Protein AF-0000000072065553 (afdb_homodimer)

pLDDT: mean 73.61, std 22.06, range [17.34, 97.06]

Sequence (772 aa):
MDNDKFLWESFGWPTDTLLPEQQLTKTKSLVSSKSKTNRSSGPYKLYFDNDNVLHLLFQSPEVSSRYWPLAWLSNCQAGRTEYNSSRVAVLNSSGYFSSSDDFKFSSVDVGVKCLRRLTLDPDGNLRLYSLEETNGRWVVSWQSSSNPCKVHGVCGPNSICSYDPSLGRRCTCIPGYKAKIPTDWSSGCEPDFDPNKDESEFSFTKVSHNEFYGYDSSYSINYTFERCKKLCFKMRSCKGFQYKFKGDADAGYFECFTKAFLYNGMLSPSFNGDMYLKLPKGTPFSGNILDKQRGLAVFKPGLAVEVPKDEKYKVGFTDFVHAIMSVMVFVAIAFSDHRVTDCLFPGHVKEMDQVMESFPLMVGIVCSGLFLLFPNTRYGVGCMATMDNDKFLWESFGWPTDTLLPEQQLTKTKSLVSSKSKTNRSSGPYKLYFDNDNVLHLLFQSPEVSSRYWPLAWLSNCQAGRTEYNSSRVAVLNSSGYFSSSDDFKFSSVDVGVKCLRRLTLDPDGNLRLYSLEETNGRWVVSWQSSSNPCKVHGVCGPNSICSYDPSLGRRCTCIPGYKAKIPTDWSSGCEPDFDPNKDESEFSFTKVSHNEFYGYDSSYSINYTFERCKKLCFKMRSCKGFQYKFKGDADAGYFECFTKAFLYNGMLSPSFNGDMYLKLPKGTPFSGNILDKQRGLAVFKPGLAVEVPKDEKYKVGFTDFVHAIMSVMVFVAIAFSDHRVTDCLFPGHVKEMDQVMESFPLMVGIVCSGLFLLFPNTRYGVGCMAT

InterPro domains:
  IPR000742 EGF-like domain [PS50026] (145-183)
  IPR000858 S-locus glycoprotein domain [PF00954] (98-180)
  IPR007770 Protein DMP [PF05078] (293-383)
  IPR036426 Bulb-type lectin domain superfamily [G3DSA:2.90.10.10] (14-141)

Secondary structure (DSSP, 8-state):
-------THHHHS-SSEE-TTPEE-TT-EEEEESSSS--SEEEEEEEE-TTS-EEEEEE-SS-EEEEES-TTS-TTTTT--S--TT--EEE-TTSEEEETTS-EEE-TTTT----EEEEE-TTS-EEEEEEETTTTEEEEEEE----GGGSTTTT-BTEEEEEETTTEEEEEEPTTEEESSTT-GGG-EEESS-TTS-GGGEEEEEEETEE--S-EEEEEES--HHHHHHHHHH-TT--EEEEEEES-TTT-EEEEEEES--B-EEE-TT--EEEEEEEETT----S-TTGGGGSS--------------------HHHHHHHHHHHHHHHHHHHHSHHHHHHHSTT--HHHHHHHHHHHHHHHHHHHHHHHHS---S--SSS---/-------THHHHS-SSEE-TTPEE-TT--EEEESSSS--SEEEEEEEE-TTS-EEEEEE-SS-EEEEES-TTS-TTTTT--S--TT--EEE-TTSEEEETTS-EEE-TTTT----EEEEE-TTS-EEEEEEETTTTEEEEEEE----GGGSTTTT-BTEEEEEETTTEEEEEEPTTEEESSTT-GGG-EEESS-TTS-GGGEEEEEEETEE--S-EEEEEES--HHHHHHHHHH-TT--EEEEEEES-TTT-EEEEEEES--B-EEE-TT--EEEEEEEETT----S-TTGGGGSS--------------------HHHHHHHHHHHHHHHHHHHHSHHHHHHHSTT--HHHHHHHHHHHHHHHHHHHHHHHHS---S--SS----

Radius of gyration: 30.35 Å; Cα contacts (8 Å, |Δi|>4): 1533; chains: 2; bounding box: 77×75×96 Å

Organism: Hevea brasiliensis (NCBI:txid3981)

Nearest PDB structures (foldseek):
  6kyw-assembly1_A  TM=4.239E-01  e=4.729E-15  Brassica rapa
  6kyw-assembly1_B  TM=4.232E-01  e=4.729E-15  Brassica rapa
  5gyy-assembly1_A  TM=4.092E-01  e=9.162E-14  Brassica rapa
  7qot-assembly2_B  TM=5.894E-01  e=2.503E-02  Homo sapiens
  6i58-assembly1_A-2  TM=5.833E-01  e=4.426E-02  Homo sapiens

Solvent-accessible surface area (backbone atoms only — not comparable to full-atom values): 41339 Å² total; per-residue (Å²): 135,86,82,80,69,85,75,60,60,57,69,76,52,36,46,29,49,47,41,54,72,38,71,43,30,62,89,38,46,33,35,8,23,55,35,96,84,41,79,49,81,29,48,28,35,38,36,43,44,76,51,19,34,71,31,34,36,37,47,51,98,77,37,46,24,51,48,33,63,55,69,85,42,25,51,60,70,66,57,34,37,51,62,28,55,77,24,41,31,36,33,39,64,41,36,43,35,45,33,48,16,62,46,66,50,63,29,75,61,50,70,49,87,48,58,54,38,36,31,37,39,55,75,61,44,44,33,31,33,34,44,37,79,90,78,69,42,77,39,70,36,39,64,57,87,65,64,64,48,63,33,60,38,63,28,6,41,40,15,29,21,42,73,35,96,89,55,34,62,43,67,42,53,37,86,61,34,35,63,67,39,87,90,38,45,63,66,9,30,38,71,72,59,71,86,82,55,59,72,86,48,44,39,72,44,80,39,73,32,36,44,60,70,62,36,59,71,42,29,40,70,66,47,51,71,67,54,44,52,49,52,37,68,70,35,82,62,39,44,27,33,37,45,28,66,44,72,50,95,87,71,42,42,30,35,32,33,30,20,54,51,50,39,21,22,22,68,30,88,78,49,66,40,34,23,29,36,56,37,56,67,81,56,74,69,71,81,56,68,73,66,72,59,75,77,60,86,58,53,64,66,72,71,80,62,70,61,75,66,73,69,64,82,62,75,41,73,57,50,48,46,48,50,47,38,50,48,45,45,47,48,24,51,43,39,43,32,60,66,48,35,45,68,76,39,73,83,68,58,77,72,53,51,58,52,29,60,42,29,32,56,46,45,45,51,49,42,52,49,43,37,68,72,50,53,71,72,65,71,58,78,59,78,43,55,126,135,85,82,80,71,85,76,63,61,58,70,79,52,36,47,31,47,46,43,55,72,41,71,43,31,62,90,40,46,33,34,8,25,54,36,96,84,40,77,49,83,28,47,27,33,39,36,44,45,76,51,20,33,69,32,33,35,37,48,52,99,76,34,46,25,51,46,34,63,55,67,86,44,25,52,57,68,67,56,34,38,51,63,27,55,77,24,40,30,36,32,39,62,42,36,42,35,44,33,47,17,62,48,66,52,62,31,75,60,49,69,49,85,48,58,56,36,36,32,38,39,56,76,63,43,43,32,31,32,33,44,38,78,89,77,70,42,76,39,74,37,37,63,58,87,65,63,62,50,63,34,59,37,62,29,7,40,39,15,29,23,41,74,37,96,90,53,33,59,40,69,42,52,37,87,60,35,34,62,66,39,88,90,38,47,62,65,9,30,37,71,72,58,72,86,80,55,60,70,85,48,44,39,73,44,80,39,74,34,36,43,61,70,61,36,59,71,41,35,36,66,68,46,51,71,68,54,44,52,49,52,37,66,70,35,82,64,41,43,28,34,36,46,29,67,44,74,50,95,87,72,44,42,30,35,32,33,28,20,54,53,50,38,19,20,22,68,29,87,79,49,65,40,34,24,29,37,57,36,53,68,81,57,74,68,72,81,57,69,73,65,71,58,76,76,58,84,55,52,62,64,74,70,80,59,73,61,76,66,74,68,67,82,62,75,40,75,59,52,48,47,48,49,47,39,52,48,44,45,47,45,24,51,44,40,44,32,60,65,48,34,45,68,74,39,73,83,70,59,78,70,55,52,59,52,28,62,44,29,31,57,48,45,46,49,49,44,53,49,42,37,66,72,52,51,70,72,64,74,56,73,63,77,37,61,129

Foldseek 3Di:
DPCPDCPVVCLQAPAFKHWAPRKAFQVHKYFAAQAPVGRPGAQWIWHQDPLLDTWIWGDDPVDIFTPPPHPVDDCLLNVFASPFNRFMWGAHQQAWIATRRGDIDGFQRGRDRFTWMFGQYNLRKTFIWTQDPVVRDTATRDIDPGPSLSGWLQQHWQWAWEADPQLGIDIGHHFQWAQPDQVGRSNPTDGPDDLPDDLVQKDKDKDPQWDQDDQFPDKDKQDDPVRLVVVQSVDSLWFWWKWAWDDDPVDIIIMITTHSIGIHTYRHPPGRIIIIGIGGPPRDDPPPPVPVPPPRPRPRPPPPRPPPPPPPPPCPPLNVVVVVLVVQLVVLVQQLPVVSCCVVDPPDDPVVNVCSVCRNVVSVVVSVVSCVVSPPPPPPSPVPDD/DPCPDCPVCCLQAPAFKHWAPRKAFQVHKYFAAQAPVGRPGAQWIWHQDPLLDTWIWGDDPVDIFTPPPHPVDDCLLVVFASPFNRFMWGAHQQAWIATRRGDIDGFQRGRDRFTWMFGQYNLRKTFIWTQDPVVRDTATRDIDPGPSLSGWLQQHWQWAWEADPQLGIDIDHHFQWADPDQVGRSNPTDGPDDLPDDLVQKDKDKDPQWDQDDQFPDKDKQDDPVRLVVVQSVDSLWFWWKWAWDDDPVDIIIMITTHSIGIHTYRHPPDRIIIIGIGGPPRDDPPPPVVVRPPRDRPRPPPPRPPPPPPPPPCPPLNVVVVVLVVQLVVLVLQLPVVSCCVVDPPDDPVVNVCSVCRNVVSVVVSVVVCVVSPPVPPPSPPPND

Structure (mmCIF, N/CA/C/O backbone):
data_AF-0000000072065553-model_v1
#
loop_
_entity.id
_entity.type
_entity.pdbx_description
1 polymer 'EGF-like domain-containing protein'
#
loop_
_atom_site.group_PDB
_atom_site.id
_atom_site.type_symbol
_atom_site.label_atom_id
_atom_site.label_alt_id
_atom_site.label_comp_id
_atom_site.label_asym_id
_atom_site.label_entity_id
_atom_site.label_seq_id
_atom_site.pdbx_PDB_ins_code
_atom_site.Cartn_x
_atom_site.Cartn_y
_atom_site.Cartn_z
_atom_site.occupancy
_atom_site.B_iso_or_equiv
_atom_site.auth_seq_id
_atom_site.auth_comp_id
_atom_site.auth_asym_id
_atom_site.auth_atom_id
_atom_site.pdbx_PDB_model_num
ATOM 1 N N . MET A 1 1 ? -21.375 -21.812 45 1 23.06 1 MET A N 1
ATOM 2 C CA . MET A 1 1 ? -20.219 -20.953 44.688 1 23.06 1 MET A CA 1
ATOM 3 C C . MET A 1 1 ? -19.875 -21.047 43.188 1 23.06 1 MET A C 1
ATOM 5 O O . MET A 1 1 ? -19.453 -22.094 42.719 1 23.06 1 MET A O 1
ATOM 9 N N . ASP A 1 2 ? -20.719 -20.672 42.188 1 28.62 2 ASP A N 1
ATOM 10 C CA . ASP A 1 2 ? -21.109 -21.047 40.844 1 28.62 2 ASP A CA 1
ATOM 11 C C . ASP A 1 2 ? -20.016 -20.688 39.844 1 28.62 2 ASP A C 1
ATOM 13 O O . ASP A 1 2 ? -19.672 -19.5 39.688 1 28.62 2 ASP A O 1
ATOM 17 N N . ASN A 1 3 ? -18.844 -21.422 39.688 1 2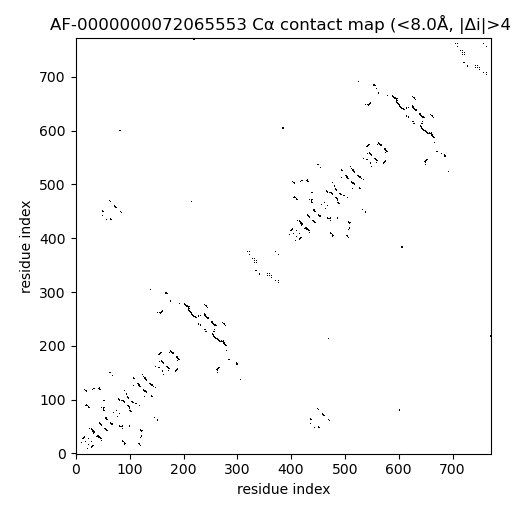7.05 3 ASN A N 1
ATOM 18 C CA . ASN A 1 3 ? -17.531 -21.438 39.031 1 27.05 3 ASN A CA 1
ATOM 19 C C . ASN A 1 3 ? -17.641 -21.188 37.531 1 27.05 3 ASN A C 1
ATOM 21 O O . ASN A 1 3 ? -17.703 -22.125 36.75 1 27.05 3 ASN A O 1
ATOM 25 N N . ASP A 1 4 ? -18.578 -20.391 37 1 30.47 4 ASP A N 1
ATOM 26 C CA . ASP A 1 4 ? -18.953 -20.016 35.656 1 30.47 4 ASP A CA 1
ATOM 27 C C . ASP A 1 4 ? -17.734 -19.531 34.875 1 30.47 4 ASP A C 1
ATOM 29 O O . ASP A 1 4 ? -17.344 -18.359 34.969 1 30.47 4 ASP A O 1
ATOM 33 N N . LYS A 1 5 ? -16.656 -20.297 34.688 1 30.03 5 LYS A N 1
ATOM 34 C CA . LYS A 1 5 ? -15.32 -20.281 34.094 1 30.03 5 LYS A CA 1
ATOM 35 C C . LYS A 1 5 ? -15.352 -19.609 32.719 1 30.03 5 LYS A C 1
ATOM 37 O O . LYS A 1 5 ? -16.281 -19.812 31.922 1 30.03 5 LYS A O 1
ATOM 42 N N . PHE A 1 6 ? -14.773 -18.422 32.5 1 31.84 6 PHE A N 1
ATOM 43 C CA . PHE A 1 6 ? -14.562 -17.453 31.422 1 31.84 6 PHE A CA 1
ATOM 44 C C . PHE A 1 6 ? -14.125 -18.156 30.141 1 31.84 6 PHE A C 1
ATOM 46 O O . PHE A 1 6 ? -12.969 -18.562 30.016 1 31.84 6 PHE A O 1
ATOM 53 N N . LEU A 1 7 ? -14.602 -19.266 29.672 1 32.62 7 LEU A N 1
ATOM 54 C CA . LEU A 1 7 ? -14.562 -20 28.406 1 32.62 7 LEU A CA 1
ATOM 55 C C . LEU A 1 7 ? -14.352 -19.047 27.234 1 32.62 7 LEU A C 1
ATOM 57 O O . LEU A 1 7 ? -13.812 -19.438 26.188 1 32.62 7 LEU A O 1
ATOM 61 N N . TRP A 1 8 ? -14.969 -17.781 27.078 1 34.03 8 TRP A N 1
ATOM 62 C CA . TRP A 1 8 ? -15.258 -16.922 25.953 1 34.03 8 TRP A CA 1
ATOM 63 C C . TRP A 1 8 ? -14.039 -16.078 25.594 1 34.03 8 TRP A C 1
ATOM 65 O O . TRP A 1 8 ? -14.18 -15.016 24.969 1 34.03 8 TRP A O 1
ATOM 75 N N . GLU A 1 9 ? -13.086 -16.109 26.062 1 41.25 9 GLU A N 1
ATOM 76 C CA . GLU A 1 9 ? -11.859 -15.438 25.641 1 41.25 9 GLU A CA 1
ATOM 77 C C . GLU A 1 9 ? -11.68 -15.516 24.125 1 41.25 9 GLU A C 1
ATOM 79 O O . GLU A 1 9 ? -11 -14.672 23.531 1 41.25 9 GLU A O 1
ATOM 84 N N . SER A 1 10 ? -12.172 -16.625 23.5 1 44.78 10 SER A N 1
ATOM 85 C CA . SER A 1 10 ? -12.211 -16.766 22.047 1 44.78 10 SER A CA 1
ATOM 86 C C . SER A 1 10 ? -12.883 -15.562 21.391 1 44.78 10 SER A C 1
ATOM 88 O O . SER A 1 10 ? -12.617 -15.266 20.219 1 44.78 10 SER A O 1
ATOM 90 N N . PHE A 1 11 ? -13.773 -14.914 22.188 1 49 11 PHE A N 1
ATOM 91 C CA . PHE A 1 11 ? -14.461 -13.766 21.609 1 49 11 PHE A CA 1
ATOM 92 C C . PHE A 1 11 ? -13.484 -12.617 21.391 1 49 11 PHE A C 1
ATOM 94 O O . PHE A 1 11 ? -13.633 -11.852 20.422 1 49 11 PHE A O 1
ATOM 101 N N . GLY A 1 12 ? -12.539 -12.5 22.328 1 50.41 12 GLY A N 1
ATOM 102 C CA . GLY A 1 12 ? -11.602 -11.398 22.203 1 50.41 12 GLY A CA 1
ATOM 103 C C . GLY A 1 12 ? -10.508 -11.656 21.188 1 50.41 12 GLY A C 1
ATOM 104 O O . GLY A 1 12 ? -9.828 -10.734 20.734 1 50.41 12 GLY A O 1
ATOM 105 N N . TRP A 1 13 ? -10.219 -12.922 20.984 1 59.31 13 TRP A N 1
ATOM 106 C CA . TRP A 1 13 ? -9.148 -13.242 20.031 1 59.31 13 TRP A CA 1
ATOM 107 C C . TRP A 1 13 ? -9.656 -14.172 18.938 1 59.31 13 TRP A C 1
ATOM 109 O O . TRP A 1 13 ? -9.562 -15.398 19.062 1 59.31 13 TRP A O 1
ATOM 119 N N . PRO A 1 14 ? -10.414 -13.477 18.047 1 61.44 14 PRO A N 1
ATOM 120 C CA . PRO A 1 14 ? -10.922 -14.305 16.953 1 61.44 14 PRO A CA 1
ATOM 121 C C . PRO A 1 14 ? -9.828 -15.133 16.266 1 61.44 14 PRO A C 1
ATOM 123 O O . PRO A 1 14 ? -8.68 -14.695 16.203 1 61.44 14 PRO A O 1
ATOM 126 N N . THR A 1 15 ? -10.078 -16.359 16.047 1 84.06 15 THR A N 1
ATOM 127 C CA . THR A 1 15 ? -9.188 -17.203 15.258 1 84.06 15 THR A CA 1
ATOM 128 C C . THR A 1 15 ? -9.406 -16.969 13.766 1 84.06 15 THR A C 1
ATOM 130 O O . THR A 1 15 ? -8.867 -16.016 13.195 1 84.06 15 THR A O 1
ATOM 133 N N . ASP A 1 16 ? -10.492 -17.656 13.273 1 92.88 16 ASP A N 1
ATOM 134 C CA . ASP A 1 16 ? -10.727 -17.469 11.844 1 92.88 16 ASP A CA 1
ATOM 135 C C . ASP A 1 16 ? -12.07 -16.797 11.594 1 92.88 16 ASP A C 1
ATOM 137 O O . ASP A 1 16 ? -12.453 -16.578 10.438 1 92.88 16 ASP A O 1
ATOM 141 N N . THR A 1 17 ? -12.781 -16.5 12.766 1 94.25 17 THR A N 1
ATOM 142 C CA . THR A 1 17 ? -14.156 -16.047 12.625 1 94.25 17 THR A CA 1
ATOM 143 C C . THR A 1 17 ? -14.391 -14.773 13.438 1 94.25 17 THR A C 1
ATOM 145 O O . THR A 1 17 ? -13.93 -14.672 14.578 1 94.25 17 THR A O 1
ATOM 148 N N . LEU A 1 18 ? -15.078 -13.859 12.828 1 94.62 18 LEU A N 1
ATOM 149 C CA . LEU A 1 18 ? -15.57 -12.648 13.484 1 94.62 18 LEU A CA 1
ATOM 150 C C . LEU A 1 18 ? -17.078 -12.695 13.648 1 94.62 18 LEU A C 1
ATOM 152 O O . LEU A 1 18 ? -17.812 -12.797 12.664 1 94.62 18 LEU A O 1
ATOM 156 N N . LEU A 1 19 ? -17.5 -12.633 14.883 1 93.5 19 LEU A N 1
ATOM 157 C CA . LEU A 1 19 ? -18.922 -12.648 15.164 1 93.5 19 LEU A CA 1
ATOM 158 C C . LEU A 1 19 ? -19.484 -11.234 15.18 1 93.5 19 LEU A C 1
ATOM 160 O O . LEU A 1 19 ? -18.75 -10.266 15.344 1 93.5 19 LEU A O 1
ATOM 164 N N . PRO A 1 20 ? -20.797 -11.164 14.984 1 93.06 20 PRO A N 1
ATOM 165 C CA . PRO A 1 20 ? -21.391 -9.82 15.008 1 93.06 20 PRO A CA 1
ATOM 166 C C . PRO A 1 20 ? -21.078 -9.062 16.297 1 93.06 20 PRO A C 1
ATOM 168 O O . PRO A 1 20 ? -21.062 -9.656 17.375 1 93.06 20 PRO A O 1
ATOM 171 N N . GLU A 1 21 ? -20.75 -7.789 16.141 1 91.31 21 GLU A N 1
ATOM 172 C CA . GLU A 1 21 ? -20.484 -6.832 17.219 1 91.31 21 GLU A CA 1
ATOM 173 C C . GLU A 1 21 ? -19.094 -7.008 17.781 1 91.31 21 GLU A C 1
ATOM 175 O O . GLU A 1 21 ? -18.625 -6.184 18.578 1 91.31 21 GLU A O 1
ATOM 180 N N . GLN A 1 22 ? -18.5 -8.148 17.359 1 91.12 22 GLN A N 1
ATOM 181 C CA . GLN A 1 22 ? -17.078 -8.258 17.703 1 91.12 22 GLN A CA 1
ATOM 182 C C . GLN A 1 22 ? -16.234 -7.301 16.859 1 91.12 22 GLN A C 1
ATOM 184 O O . GLN A 1 22 ? -16.469 -7.141 15.664 1 91.12 22 GLN A O 1
ATOM 189 N N . GLN A 1 23 ? -15.266 -6.695 17.5 1 92.56 23 GLN A N 1
ATOM 190 C CA . GLN A 1 23 ? -14.445 -5.715 16.797 1 92.56 23 GLN A CA 1
ATOM 191 C C . GLN A 1 23 ? -13.109 -6.316 16.375 1 92.56 23 GLN A C 1
ATOM 193 O O . GLN A 1 23 ? -12.469 -7.027 17.156 1 92.56 23 GLN A O 1
ATOM 198 N N . LEU A 1 24 ? -12.844 -6.117 15.148 1 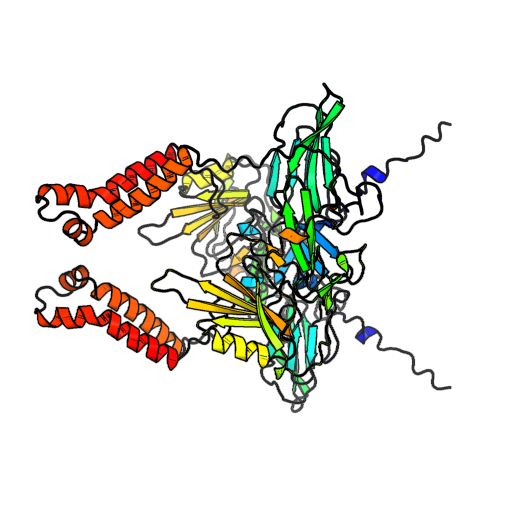95.25 24 LEU A N 1
ATOM 199 C CA . LEU A 1 24 ? -11.469 -6.324 14.695 1 95.25 24 LEU A CA 1
ATOM 200 C C . LEU A 1 24 ? -10.641 -5.062 14.875 1 95.25 24 LEU A C 1
ATOM 202 O O . LEU A 1 24 ? -11.008 -3.992 14.383 1 95.25 24 LEU A O 1
ATOM 206 N N . THR A 1 25 ? -9.602 -5.203 15.609 1 93.75 25 THR A N 1
ATOM 207 C CA . THR A 1 25 ? -8.805 -4.027 15.945 1 93.75 25 THR A CA 1
ATOM 208 C C . THR A 1 25 ? -7.371 -4.184 15.43 1 93.75 25 THR A C 1
ATOM 210 O O . THR A 1 25 ? -7.035 -5.195 14.812 1 93.75 25 THR A O 1
ATOM 213 N N . LYS A 1 26 ? -6.605 -3.209 15.773 1 90 26 LYS A N 1
ATOM 214 C CA . LYS A 1 26 ? -5.215 -3.146 15.336 1 90 26 LYS A CA 1
ATOM 215 C C . LYS A 1 26 ? -4.422 -4.348 15.836 1 90 26 LYS A C 1
ATOM 217 O O . LYS A 1 26 ? -3.48 -4.797 15.18 1 90 26 LYS A O 1
ATOM 222 N N . THR A 1 27 ? -4.766 -4.871 16.891 1 87.94 27 THR A N 1
ATOM 223 C CA . THR A 1 27 ? -3.977 -5.926 17.516 1 87.94 27 THR A CA 1
ATOM 224 C C . THR A 1 27 ? -4.598 -7.297 17.25 1 87.94 27 THR A C 1
ATOM 226 O O . THR A 1 27 ? -4.023 -8.328 17.609 1 87.94 27 THR A O 1
ATOM 229 N N . LYS A 1 28 ? -5.719 -7.223 16.672 1 91.25 28 LYS A N 1
ATOM 230 C CA . LYS A 1 28 ? -6.418 -8.477 16.422 1 91.25 28 LYS A CA 1
ATOM 231 C C . LYS A 1 28 ? -6.402 -8.82 14.93 1 91.25 28 LYS A C 1
ATOM 233 O O . LYS A 1 28 ? -6.426 -7.922 14.078 1 91.25 28 LYS A O 1
ATOM 238 N N . SER A 1 29 ? -6.293 -10.117 14.672 1 93.75 29 SER A N 1
ATOM 239 C CA . SER A 1 29 ? -6.336 -10.609 13.297 1 93.75 29 SER A CA 1
ATOM 240 C C . SER A 1 29 ? -7.168 -11.883 13.188 1 93.75 29 SER A C 1
ATOM 242 O O . SER A 1 29 ? -7.398 -12.562 14.188 1 93.75 29 SER A O 1
ATOM 244 N N . LEU A 1 30 ? -7.707 -12.07 12.062 1 95.12 30 LEU A N 1
ATOM 245 C CA . LEU A 1 30 ? -8.297 -13.367 11.75 1 95.12 30 LEU A CA 1
ATOM 246 C C . LEU A 1 30 ? -7.297 -14.258 11.016 1 95.12 30 LEU A C 1
ATOM 248 O O . LEU A 1 30 ? -6.664 -13.82 10.055 1 95.12 30 LEU A O 1
ATOM 252 N N . VAL A 1 31 ? -7.141 -15.453 11.508 1 94.56 31 VAL A N 1
ATOM 253 C CA . VAL A 1 31 ? -6.242 -16.406 10.875 1 94.56 31 VAL A CA 1
ATOM 254 C C . VAL A 1 31 ? -7.027 -17.641 10.422 1 94.56 31 VAL A C 1
ATOM 256 O O . VAL A 1 31 ? -7.785 -18.219 11.203 1 94.56 31 VAL A O 1
ATOM 259 N N . SER A 1 32 ? -6.848 -17.969 9.164 1 92.31 32 SER A N 1
ATOM 260 C CA . SER A 1 32 ? -7.574 -19.125 8.633 1 92.31 32 SER A CA 1
ATOM 261 C C . SER A 1 32 ? -7.094 -20.422 9.266 1 92.31 32 SER A C 1
ATOM 263 O O . SER A 1 32 ? -6.008 -20.469 9.844 1 92.31 32 SER A O 1
ATOM 265 N N . SER A 1 33 ? -7.969 -21.375 9.156 1 89 33 SER A N 1
ATOM 266 C CA . SER A 1 33 ? -7.531 -22.734 9.477 1 89 33 SER A CA 1
ATOM 267 C C . SER A 1 33 ? -6.719 -23.328 8.328 1 89 33 SER A C 1
ATOM 269 O O . SER A 1 33 ? -6.746 -22.812 7.207 1 89 33 SER A O 1
ATOM 271 N N . LYS A 1 34 ? -5.965 -24.359 8.688 1 84.06 34 LYS A N 1
ATOM 272 C CA . LYS A 1 34 ? -5.16 -25.016 7.664 1 84.06 34 LYS A CA 1
ATOM 273 C C . LYS A 1 34 ? -6.043 -25.688 6.621 1 84.06 34 LYS A C 1
ATOM 275 O O . LYS A 1 34 ? -5.73 -25.672 5.426 1 84.06 34 LYS A O 1
ATOM 280 N N . SER A 1 35 ? -7.012 -26.328 7.133 1 82.12 35 SER A N 1
ATOM 281 C CA . SER A 1 35 ? -8.023 -26.953 6.289 1 82.12 35 SER A CA 1
ATOM 282 C C . SER A 1 35 ? -9.383 -26.984 6.98 1 82.12 35 SER A C 1
ATOM 284 O O . SER A 1 35 ? -9.531 -26.453 8.086 1 82.12 35 SER A O 1
ATOM 286 N N . LYS A 1 36 ? -10.297 -27.547 6.281 1 80.12 36 LYS A N 1
ATOM 287 C CA . LYS A 1 36 ? -11.633 -27.641 6.863 1 80.12 36 LYS A CA 1
ATOM 288 C C . LYS A 1 36 ? -11.648 -28.562 8.07 1 80.12 36 LYS A C 1
ATOM 290 O O . LYS A 1 36 ? -12.453 -28.391 8.992 1 80.12 36 LYS A O 1
ATOM 295 N N . THR A 1 37 ? -10.75 -29.422 8.039 1 80.38 37 THR A N 1
ATOM 296 C CA . THR A 1 37 ? -10.727 -30.438 9.094 1 80.38 37 THR A CA 1
ATOM 297 C C . THR A 1 37 ? -9.617 -30.141 10.094 1 80.38 37 THR A C 1
ATOM 299 O O . THR A 1 37 ? -9.711 -30.531 11.266 1 80.38 37 THR A O 1
ATOM 302 N N . ASN A 1 38 ? -8.609 -29.547 9.648 1 81.06 38 ASN A N 1
ATOM 303 C CA . ASN A 1 38 ? -7.488 -29.172 10.508 1 81.06 38 ASN A CA 1
ATOM 304 C C . ASN A 1 38 ? -7.59 -27.719 10.969 1 81.06 38 ASN A C 1
ATOM 306 O O . ASN A 1 38 ? -7.344 -26.797 10.188 1 81.06 38 ASN A O 1
ATOM 310 N N . ARG A 1 39 ? -7.824 -27.516 12.219 1 83.81 39 ARG A N 1
ATOM 311 C CA . ARG A 1 39 ? -8.133 -26.188 12.734 1 83.81 39 ARG A CA 1
ATOM 312 C C . ARG A 1 39 ? -6.871 -25.484 13.211 1 83.81 39 ARG A C 1
ATOM 314 O O . ARG A 1 39 ? -6.945 -24.422 13.836 1 83.81 39 ARG A O 1
ATOM 321 N N . SER A 1 40 ? -5.785 -26.047 12.852 1 84.06 40 SER A N 1
ATOM 322 C CA . SER A 1 40 ? -4.547 -25.344 13.148 1 84.06 40 SER A CA 1
ATOM 323 C C . SER A 1 40 ? -4.402 -24.094 12.289 1 84.06 40 SER A C 1
ATOM 325 O O . SER A 1 40 ? -5.133 -23.922 11.312 1 84.06 40 SER A O 1
ATOM 327 N N . SER A 1 41 ? -3.508 -23.234 12.656 1 87.94 41 SER A N 1
ATOM 328 C CA . SER A 1 41 ? -3.34 -21.969 11.969 1 87.94 41 SER A CA 1
ATOM 329 C C . SER A 1 41 ? -2.926 -22.172 10.516 1 87.94 41 SER A C 1
ATOM 331 O O . SER A 1 41 ? -1.98 -22.906 10.234 1 87.94 41 SER A O 1
ATOM 333 N N . GLY A 1 42 ? -3.711 -21.562 9.688 1 89.44 42 GLY A N 1
ATOM 334 C CA . GLY A 1 42 ? -3.402 -21.594 8.273 1 89.44 42 GLY A CA 1
ATOM 335 C C . GLY A 1 42 ? -2.605 -20.391 7.809 1 89.44 42 GLY A C 1
ATOM 336 O O . GLY A 1 42 ? -2.133 -19.594 8.625 1 89.44 42 GLY A O 1
ATOM 337 N N . PRO A 1 43 ? -2.42 -20.281 6.516 1 89.62 43 PRO A N 1
ATOM 338 C CA . PRO A 1 43 ? -1.492 -19.281 5.996 1 89.62 43 PRO A CA 1
ATOM 339 C C . PRO A 1 43 ? -2.17 -17.938 5.719 1 89.62 43 PRO A C 1
ATOM 341 O O . PRO A 1 43 ? -1.499 -16.969 5.363 1 89.62 43 PRO A O 1
ATOM 344 N N . TYR A 1 44 ? -3.484 -17.922 5.902 1 92.06 44 TYR A N 1
ATOM 345 C CA . TYR A 1 44 ? -4.176 -16.688 5.543 1 92.06 44 TYR A CA 1
ATOM 346 C C . TYR A 1 44 ? -4.523 -15.875 6.785 1 92.06 44 TYR A C 1
ATOM 348 O O . TYR A 1 44 ? -4.902 -16.438 7.816 1 92.06 44 TYR A O 1
ATOM 356 N N . LYS A 1 45 ? -4.414 -14.555 6.562 1 94.94 45 LYS A N 1
ATOM 357 C CA . LYS A 1 45 ? -4.668 -13.648 7.68 1 94.94 45 LYS A CA 1
ATOM 358 C C . LYS A 1 45 ? -5.41 -12.398 7.215 1 94.94 45 LYS A C 1
ATOM 360 O O . LYS A 1 45 ? -5.125 -11.867 6.141 1 94.94 45 LYS A O 1
ATOM 365 N N . LEU A 1 46 ? -6.418 -12.062 7.992 1 96.38 46 LEU A N 1
ATOM 366 C CA . LEU A 1 46 ? -7.062 -10.766 7.859 1 96.38 46 LEU A CA 1
ATOM 367 C C . LEU A 1 46 ? -6.645 -9.828 8.992 1 96.38 46 LEU A C 1
ATOM 369 O O . LEU A 1 46 ? -6.781 -10.172 10.164 1 96.38 46 LEU A O 1
ATOM 373 N N . TYR A 1 47 ? -6.102 -8.602 8.625 1 95.88 47 TYR A N 1
ATOM 374 C CA . TYR A 1 47 ? -5.555 -7.734 9.656 1 95.88 47 TYR A CA 1
ATOM 375 C C . TYR A 1 47 ? -5.445 -6.297 9.164 1 95.88 47 TYR A C 1
ATOM 377 O O . TYR A 1 47 ? -5.48 -6.043 7.961 1 95.88 47 TYR A O 1
ATOM 385 N N . PHE A 1 48 ? -5.402 -5.391 10.125 1 96.31 48 PHE A N 1
ATOM 386 C CA . PHE A 1 48 ? -5.027 -4.016 9.812 1 96.31 48 PHE A CA 1
ATOM 387 C C . PHE A 1 48 ? -3.512 -3.867 9.758 1 96.31 48 PHE A C 1
ATOM 389 O O . PHE A 1 48 ? -2.812 -4.238 10.703 1 96.31 48 PHE A O 1
ATOM 396 N N . ASP A 1 49 ? -3.084 -3.365 8.672 1 94.75 49 ASP A N 1
ATOM 397 C CA . ASP A 1 49 ? -1.646 -3.156 8.523 1 94.75 49 ASP A CA 1
ATOM 398 C C . ASP A 1 49 ? -1.25 -1.745 8.953 1 94.75 49 ASP A C 1
ATOM 400 O O . ASP A 1 49 ? -2.104 -0.95 9.352 1 94.75 49 ASP A O 1
ATOM 404 N N . ASN A 1 50 ? 0.05 -1.45 8.859 1 91.44 50 ASN A N 1
ATOM 405 C CA . ASN A 1 50 ? 0.58 -0.181 9.344 1 91.44 50 ASN A CA 1
ATOM 406 C C . ASN A 1 50 ? 0.134 0.986 8.469 1 91.44 50 ASN A C 1
ATOM 408 O O . ASN A 1 50 ? 0.279 2.148 8.852 1 91.44 50 ASN A O 1
ATOM 412 N N . ASP A 1 51 ? -0.416 0.716 7.34 1 91.12 51 ASP A N 1
ATOM 413 C CA . ASP A 1 51 ? -0.985 1.773 6.508 1 91.12 51 ASP A CA 1
ATOM 414 C C . ASP A 1 51 ? -2.43 2.066 6.906 1 91.12 51 ASP A C 1
ATOM 416 O O . ASP A 1 51 ? -3.111 2.857 6.25 1 91.12 51 ASP A O 1
ATOM 420 N N . ASN A 1 52 ? -2.932 1.395 7.898 1 92.75 52 ASN A N 1
ATOM 421 C CA . ASN A 1 52 ? -4.258 1.594 8.477 1 92.75 52 ASN A CA 1
ATOM 422 C C . ASN A 1 52 ? -5.344 0.957 7.613 1 92.75 52 ASN A C 1
ATOM 424 O O . ASN A 1 52 ? -6.531 1.25 7.785 1 92.75 52 ASN A O 1
ATOM 428 N N . VAL A 1 53 ? -4.93 0.154 6.727 1 95.44 53 VAL A N 1
ATOM 429 C CA . VAL A 1 53 ? -5.871 -0.47 5.801 1 95.44 53 VAL A CA 1
ATOM 430 C C . VAL A 1 53 ? -6.012 -1.954 6.133 1 95.44 53 VAL A C 1
ATOM 432 O O . VAL A 1 53 ? -5.039 -2.609 6.512 1 95.44 53 VAL A O 1
ATOM 435 N N . LEU A 1 54 ? -7.238 -2.418 5.973 1 96.44 54 LEU A N 1
ATOM 436 C CA . LEU A 1 54 ? -7.535 -3.836 6.148 1 96.44 54 LEU A CA 1
ATOM 437 C C . LEU A 1 54 ? -7.035 -4.648 4.957 1 96.44 54 LEU A C 1
ATOM 439 O O . LEU A 1 54 ? -7.367 -4.34 3.811 1 96.44 54 LEU A O 1
ATOM 443 N N . HIS A 1 55 ? -6.164 -5.695 5.312 1 95.69 55 HIS A N 1
ATOM 444 C CA . HIS A 1 55 ? -5.586 -6.496 4.242 1 95.69 55 HIS A CA 1
ATOM 445 C C . HIS A 1 55 ? -5.785 -7.988 4.496 1 95.69 55 HIS A C 1
ATOM 447 O O . HIS A 1 55 ? -5.941 -8.406 5.645 1 95.69 55 HIS A O 1
ATOM 453 N N . LEU A 1 56 ? -5.824 -8.711 3.383 1 94.69 56 LEU A N 1
ATOM 454 C CA . LEU A 1 56 ? -5.617 -10.156 3.447 1 94.69 56 LEU A CA 1
ATOM 455 C C . LEU A 1 56 ? -4.184 -10.516 3.07 1 94.69 56 LEU A C 1
ATOM 457 O O . LEU A 1 56 ? -3.646 -10 2.088 1 94.69 56 LEU A O 1
ATOM 461 N N . LEU A 1 57 ? -3.633 -11.352 3.9 1 93.94 57 LEU A N 1
ATOM 462 C CA . LEU A 1 57 ? -2.23 -11.727 3.75 1 93.94 57 LEU A CA 1
ATOM 463 C C . LEU A 1 57 ? -2.08 -13.242 3.639 1 93.94 57 LEU A C 1
ATOM 465 O O . LEU A 1 57 ? -2.723 -13.984 4.379 1 93.94 57 LEU A O 1
ATOM 469 N N . PHE A 1 58 ? -1.348 -13.664 2.641 1 91.94 58 PHE A N 1
ATOM 470 C CA . PHE A 1 58 ? -0.876 -15.039 2.553 1 91.94 58 PHE A CA 1
ATOM 471 C C . PHE A 1 58 ? 0.562 -15.148 3.045 1 91.94 58 PHE A C 1
ATOM 473 O O . PHE A 1 58 ? 1.448 -14.453 2.553 1 91.94 58 PHE A O 1
ATOM 480 N N . GLN A 1 59 ? 0.7 -15.961 4.031 1 89 59 GLN A N 1
ATOM 481 C CA . GLN A 1 59 ? 2.039 -16.109 4.594 1 89 59 GLN A CA 1
ATOM 482 C C . GLN A 1 59 ? 2.479 -17.578 4.578 1 89 59 GLN A C 1
ATOM 484 O O . GLN A 1 59 ? 1.84 -18.422 5.199 1 89 59 GLN A O 1
ATOM 489 N N . SER A 1 60 ? 3.469 -17.766 3.85 1 81.31 60 SER A N 1
ATOM 490 C CA . SER A 1 60 ? 4.199 -19.031 3.879 1 81.31 60 SER A CA 1
ATOM 491 C C . SER A 1 60 ? 5.652 -18.812 4.297 1 81.31 60 SER A C 1
ATOM 493 O O . SER A 1 60 ? 6.121 -17.688 4.375 1 81.31 60 SER A O 1
ATOM 495 N N . PRO A 1 61 ? 6.258 -19.781 4.676 1 74.44 61 PRO A N 1
ATOM 496 C CA . PRO A 1 61 ? 7.664 -19.609 5.039 1 74.44 61 PRO A CA 1
ATOM 497 C C . PRO A 1 61 ? 8.484 -18.969 3.924 1 74.44 61 PRO A C 1
ATOM 499 O O . PRO A 1 61 ? 9.469 -18.281 4.199 1 74.44 61 PRO A O 1
ATOM 502 N N . GLU A 1 62 ? 8.023 -19.109 2.686 1 73.31 62 GLU A N 1
ATOM 503 C CA . GLU A 1 62 ? 8.828 -18.672 1.554 1 73.31 62 GLU A CA 1
ATOM 504 C C . GLU A 1 62 ? 8.32 -17.344 1 1 73.31 62 GLU A C 1
ATOM 506 O O . GLU A 1 62 ? 9.086 -16.562 0.435 1 73.31 62 GLU A O 1
ATOM 511 N N . VAL A 1 63 ? 7.078 -17.219 1.157 1 82 63 VAL A N 1
ATOM 512 C CA . VAL A 1 63 ? 6.504 -16.078 0.455 1 82 63 VAL A CA 1
ATOM 513 C C . VAL A 1 63 ? 5.473 -15.391 1.346 1 82 63 VAL A C 1
ATOM 515 O O . VAL A 1 63 ? 4.754 -16.047 2.1 1 82 63 VAL A O 1
ATOM 518 N N . SER A 1 64 ? 5.531 -14.086 1.361 1 86.75 64 SER A N 1
ATOM 519 C CA . SER A 1 64 ? 4.48 -13.25 1.929 1 86.75 64 SER A CA 1
ATOM 520 C C . SER A 1 64 ? 3.824 -12.383 0.857 1 86.75 64 SER A C 1
ATOM 522 O O . SER A 1 64 ? 4.516 -11.711 0.09 1 86.75 64 SER A O 1
ATOM 524 N N . SER A 1 65 ? 2.48 -12.523 0.817 1 88.06 65 SER A N 1
ATOM 525 C CA . SER A 1 65 ? 1.792 -11.828 -0.265 1 88.06 65 SER A CA 1
ATOM 526 C C . SER A 1 65 ? 0.49 -11.195 0.221 1 88.06 65 SER A C 1
ATOM 528 O O . SER A 1 65 ? -0.398 -11.898 0.711 1 88.06 65 SER A O 1
ATOM 530 N N . ARG A 1 66 ? 0.474 -9.906 0.128 1 90.38 66 ARG A N 1
ATOM 531 C CA . ARG A 1 66 ? -0.81 -9.234 0.299 1 90.38 66 ARG A CA 1
ATOM 532 C C . ARG A 1 66 ? -1.662 -9.344 -0.96 1 90.38 66 ARG A C 1
ATOM 534 O O . ARG A 1 66 ? -1.21 -9.008 -2.055 1 90.38 66 ARG A O 1
ATOM 541 N N . TYR A 1 67 ? -2.92 -9.836 -0.8 1 88.69 67 TYR A N 1
ATOM 542 C CA . TYR A 1 67 ? -3.658 -10.125 -2.025 1 88.69 67 TYR A CA 1
ATOM 543 C C . TYR A 1 67 ? -5.008 -9.422 -2.023 1 88.69 67 TYR A C 1
ATOM 545 O O . TYR A 1 67 ? -5.777 -9.531 -2.982 1 88.69 67 TYR A O 1
ATOM 553 N N . TRP A 1 68 ? -5.285 -8.727 -0.95 1 90.88 68 TRP A N 1
ATOM 554 C CA . TRP A 1 68 ? -6.5 -7.926 -0.862 1 90.88 68 TRP A CA 1
ATOM 555 C C . TRP A 1 68 ? -6.285 -6.707 0.032 1 90.88 68 TRP A C 1
ATOM 557 O O . TRP A 1 68 ? -5.871 -6.844 1.186 1 90.88 68 TRP A O 1
ATOM 567 N N . PRO A 1 69 ? -6.547 -5.512 -0.462 1 88.56 69 PRO A N 1
ATOM 568 C CA . PRO A 1 69 ? -6.906 -5.195 -1.846 1 88.56 69 PRO A CA 1
ATOM 569 C C . PRO A 1 69 ? -5.82 -5.586 -2.844 1 88.56 69 PRO A C 1
ATOM 571 O O . PRO A 1 69 ? -4.734 -6.016 -2.443 1 88.56 69 PRO A O 1
ATOM 574 N N . LEU A 1 70 ? -6.191 -5.465 -4.117 1 81.31 70 LEU A N 1
ATOM 575 C CA . LEU A 1 70 ? -5.273 -5.91 -5.16 1 81.31 70 LEU A CA 1
ATOM 576 C C . LEU A 1 70 ? -3.996 -5.082 -5.152 1 81.31 70 LEU A C 1
ATOM 578 O O . LEU A 1 70 ? -4.043 -3.863 -4.969 1 81.31 70 LEU A O 1
ATOM 582 N N . ALA A 1 71 ? -2.9 -5.75 -5.387 1 75.19 71 ALA A N 1
ATOM 583 C CA . ALA A 1 71 ? -1.572 -5.18 -5.188 1 75.19 71 ALA A CA 1
ATOM 584 C C . ALA A 1 71 ? -1.302 -4.055 -6.18 1 75.19 71 ALA A C 1
ATOM 586 O O . ALA A 1 71 ? -0.529 -3.135 -5.895 1 75.19 71 ALA A O 1
ATOM 587 N N . TRP A 1 72 ? -1.893 -4.086 -7.266 1 76.31 72 TRP A N 1
ATOM 588 C CA . TRP A 1 72 ? -1.55 -3.102 -8.289 1 76.31 72 TRP A CA 1
ATOM 589 C C . TRP A 1 72 ? -2.402 -1.846 -8.141 1 76.31 72 TRP A C 1
ATOM 591 O O . TRP A 1 72 ? -2.191 -0.859 -8.852 1 76.31 72 TRP A O 1
ATOM 601 N N . LEU A 1 73 ? -3.307 -1.889 -7.234 1 78.94 73 LEU A N 1
ATOM 602 C CA . LEU A 1 73 ? -4.121 -0.714 -6.949 1 78.94 73 LEU A CA 1
ATOM 603 C C . LEU A 1 73 ? -3.582 0.046 -5.746 1 78.94 73 LEU A C 1
ATOM 605 O O . LEU A 1 73 ? -3.15 -0.564 -4.762 1 78.94 73 LEU A O 1
ATOM 609 N N . SER A 1 74 ? -3.559 1.336 -5.934 1 82.56 74 SER A N 1
ATOM 610 C CA . SER A 1 74 ? -3.373 2.109 -4.711 1 82.56 74 SER A CA 1
ATOM 611 C C . SER A 1 74 ? -4.559 1.94 -3.766 1 82.56 74 SER A C 1
ATOM 613 O O . SER A 1 74 ? -5.641 1.523 -4.184 1 82.56 74 SER A O 1
ATOM 615 N N . ASN A 1 75 ? -4.289 2.258 -2.531 1 85.75 75 ASN A N 1
ATOM 616 C CA . ASN A 1 75 ? -5.379 2.137 -1.568 1 85.75 75 ASN A CA 1
ATOM 617 C C . ASN A 1 75 ? -6.574 3.004 -1.96 1 85.75 75 ASN A C 1
ATOM 619 O O . ASN A 1 75 ? -7.723 2.57 -1.853 1 85.75 75 ASN A O 1
ATOM 623 N N . CYS A 1 76 ? -6.242 4.133 -2.473 1 78.75 76 CYS A N 1
ATOM 624 C CA . CYS A 1 76 ? -7.312 5.023 -2.9 1 78.75 76 CYS A CA 1
ATOM 625 C C . CYS A 1 76 ? -8.086 4.426 -4.07 1 78.75 76 CYS A C 1
ATOM 627 O O . CYS A 1 76 ? -9.32 4.457 -4.082 1 78.75 76 CYS A O 1
ATOM 629 N N . GLN A 1 77 ? -7.402 3.836 -5.008 1 78.75 77 GLN A N 1
ATOM 630 C CA . GLN A 1 77 ? -8.031 3.197 -6.16 1 78.75 77 GLN A CA 1
ATOM 631 C C . GLN A 1 77 ? -8.875 2.002 -5.734 1 78.75 77 GLN A C 1
ATOM 633 O O . GLN A 1 77 ? -9.852 1.654 -6.406 1 78.75 77 GLN A O 1
ATOM 638 N N . ALA A 1 78 ? -8.5 1.496 -4.625 1 84.88 78 ALA A N 1
ATOM 639 C CA . ALA A 1 78 ? -9.234 0.344 -4.102 1 84.88 78 ALA A CA 1
ATOM 640 C C . ALA A 1 78 ? -10.398 0.785 -3.221 1 84.88 78 ALA A C 1
ATOM 642 O O . ALA A 1 78 ? -11.062 -0.047 -2.602 1 84.88 78 ALA A O 1
ATOM 643 N N . GLY A 1 79 ? -10.586 2.07 -3.092 1 82.31 79 GLY A N 1
ATOM 644 C CA . GLY A 1 79 ? -11.68 2.604 -2.297 1 82.31 79 GLY A CA 1
ATOM 645 C C . GLY A 1 79 ? -11.391 2.609 -0.809 1 82.31 79 GLY A C 1
ATOM 646 O O . GLY A 1 79 ? -12.312 2.588 0.009 1 82.31 79 GLY A O 1
ATOM 647 N N . ARG A 1 80 ? -10.109 2.559 -0.489 1 89.56 80 ARG A N 1
ATOM 648 C CA . ARG A 1 80 ? -9.711 2.537 0.915 1 89.56 80 ARG A CA 1
ATOM 649 C C . ARG A 1 80 ? -9.07 3.861 1.323 1 89.56 80 ARG A C 1
ATOM 651 O O . ARG A 1 80 ? -8.57 4.602 0.475 1 89.56 80 ARG A O 1
ATOM 658 N N . THR A 1 81 ? -9.156 4.125 2.662 1 86.06 81 THR A N 1
ATOM 659 C CA . THR A 1 81 ? -8.461 5.305 3.174 1 86.06 81 THR A CA 1
ATOM 660 C C . THR A 1 81 ? -7.383 4.902 4.172 1 86.06 81 THR A C 1
ATOM 662 O O . THR A 1 81 ? -7.57 3.975 4.961 1 86.06 81 THR A O 1
ATOM 665 N N . GLU A 1 82 ? -6.301 5.617 4.113 1 88.19 82 GLU A N 1
ATOM 666 C CA . GLU A 1 82 ? -5.203 5.383 5.047 1 88.19 82 GLU A CA 1
ATOM 667 C C . GLU A 1 82 ? -5.242 6.383 6.203 1 88.19 82 GLU A C 1
ATOM 669 O O . GLU A 1 82 ? -4.406 6.328 7.105 1 88.19 82 GLU A O 1
ATOM 674 N N . TYR A 1 83 ? -6.262 7.273 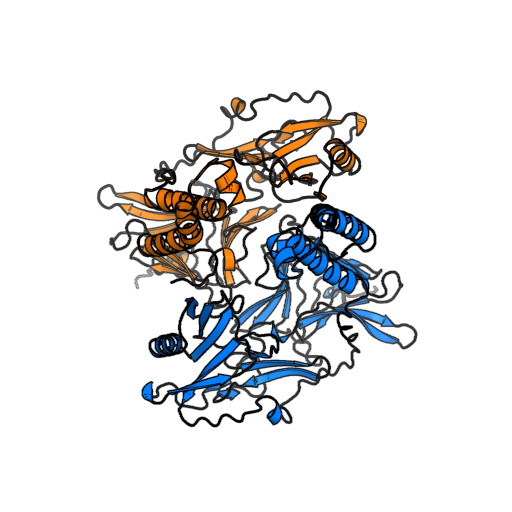6.148 1 82.31 83 TYR A N 1
ATOM 675 C CA . TYR A 1 83 ? -6.238 8.406 7.062 1 82.31 83 TYR A CA 1
ATOM 676 C C . TYR A 1 83 ? -7.207 8.195 8.219 1 82.31 83 TYR A C 1
ATOM 678 O O . TYR A 1 83 ? -7.992 9.086 8.555 1 82.31 83 TYR A O 1
ATOM 686 N N . ASN A 1 84 ? -7.277 7.09 8.758 1 83.5 84 ASN A N 1
ATOM 687 C CA . ASN A 1 84 ? -7.977 6.695 9.977 1 83.5 84 ASN A CA 1
ATOM 688 C C . ASN A 1 84 ? -7.199 5.637 10.75 1 83.5 84 ASN A C 1
ATOM 690 O O . ASN A 1 84 ? -7.195 4.461 10.383 1 83.5 84 ASN A O 1
ATOM 694 N N . SER A 1 85 ? -6.566 6.062 11.82 1 85.88 85 SER A N 1
ATOM 695 C CA . SER A 1 85 ? -5.633 5.195 12.531 1 85.88 85 SER A CA 1
ATOM 696 C C . SER A 1 85 ? -6.34 4.402 13.625 1 85.88 85 SER A C 1
ATOM 698 O O . SER A 1 85 ? -5.691 3.703 14.406 1 85.88 85 SER A O 1
ATOM 700 N N . SER A 1 86 ? -7.621 4.512 13.719 1 87.38 86 SER A N 1
ATOM 701 C CA . SER A 1 86 ? -8.32 3.762 14.758 1 87.38 86 SER A CA 1
ATOM 702 C C . SER A 1 86 ? -8.242 2.26 14.5 1 87.38 86 SER A C 1
ATOM 704 O O . SER A 1 86 ? -8.18 1.469 15.445 1 87.38 86 SER A O 1
ATOM 706 N N . ARG A 1 87 ? -8.234 1.844 13.234 1 93.25 87 ARG A N 1
ATOM 707 C CA . ARG A 1 87 ? -8.078 0.455 12.812 1 93.25 87 ARG A CA 1
ATOM 708 C C . ARG A 1 87 ? -9.102 -0.444 13.5 1 93.25 87 ARG A C 1
ATOM 710 O O . ARG A 1 87 ? -8.734 -1.387 14.203 1 93.25 87 ARG A O 1
ATOM 717 N N . VAL A 1 88 ? -10.344 -0.129 13.18 1 95.31 88 VAL A N 1
ATOM 718 C CA . VAL A 1 88 ? -11.438 -0.904 13.758 1 95.31 88 VAL A CA 1
ATOM 719 C C . VAL A 1 88 ? -12.398 -1.344 12.656 1 95.31 88 VAL A C 1
ATOM 721 O O . VAL A 1 88 ? -12.695 -0.574 11.734 1 95.31 88 VAL A O 1
ATOM 724 N N . ALA A 1 89 ? -12.797 -2.535 12.703 1 96.62 89 ALA A N 1
ATOM 725 C CA . ALA A 1 89 ? -13.828 -3.076 11.82 1 96.62 89 ALA A CA 1
ATOM 726 C C . ALA A 1 89 ? -14.859 -3.875 12.609 1 96.62 89 ALA A C 1
ATOM 728 O O . ALA A 1 89 ? -14.531 -4.504 13.617 1 96.62 89 ALA A O 1
ATOM 729 N N . VAL A 1 90 ? -16.094 -3.793 12.164 1 96.25 90 VAL A N 1
ATOM 730 C CA . VAL A 1 90 ? -17.156 -4.469 12.906 1 96.25 90 VAL A CA 1
ATOM 731 C C . VAL A 1 90 ? -18.25 -4.941 11.945 1 96.25 90 VAL A C 1
ATOM 733 O O . VAL A 1 90 ? -18.578 -4.242 10.992 1 96.25 90 VAL A O 1
ATOM 736 N N . LEU A 1 91 ? -18.625 -6.148 12.188 1 95.94 91 LEU A N 1
ATOM 737 C CA . LEU A 1 91 ? -19.844 -6.688 11.578 1 95.94 91 LEU A CA 1
ATOM 738 C C . LEU A 1 91 ? -21.031 -6.582 12.531 1 95.94 91 LEU A C 1
ATOM 740 O O . LEU A 1 91 ? -20.953 -7.039 13.672 1 95.94 91 LEU A O 1
ATOM 744 N N . ASN A 1 92 ? -22.016 -5.98 12.031 1 93.88 92 ASN A N 1
ATOM 745 C CA . ASN A 1 92 ? -23.156 -5.891 12.938 1 93.88 92 ASN A CA 1
ATOM 746 C C . ASN A 1 92 ? -24.156 -7.035 12.711 1 93.88 92 ASN A C 1
ATOM 748 O O . ASN A 1 92 ? -23.984 -7.828 11.789 1 93.88 92 ASN A O 1
ATOM 752 N N . SER A 1 93 ? -25.156 -7.051 13.547 1 91.81 93 SER A N 1
ATOM 753 C CA . SER A 1 93 ? -26.078 -8.18 13.539 1 91.81 93 SER A CA 1
ATOM 754 C C . SER A 1 93 ? -26.984 -8.141 12.312 1 91.81 93 SER A C 1
ATOM 756 O O . SER A 1 93 ? -27.531 -9.172 11.914 1 91.81 93 SER A O 1
ATOM 758 N N . SER A 1 94 ? -27.141 -6.988 11.703 1 93.19 94 SER A N 1
ATOM 759 C CA . SER A 1 94 ? -28.016 -6.848 10.547 1 93.19 94 SER A CA 1
ATOM 760 C C . SER A 1 94 ? -27.297 -7.277 9.266 1 93.19 94 SER A C 1
ATOM 762 O O . SER A 1 94 ? -27.938 -7.418 8.219 1 93.19 94 SER A O 1
ATOM 764 N N . GLY A 1 95 ? -25.984 -7.469 9.336 1 94.5 95 GLY A N 1
ATOM 765 C CA . GLY A 1 95 ? -25.234 -7.934 8.18 1 94.5 95 GLY A CA 1
ATOM 766 C C . GLY A 1 95 ? -24.469 -6.828 7.477 1 94.5 95 GLY A C 1
ATOM 767 O O . GLY A 1 95 ? -24.141 -6.941 6.293 1 94.5 95 GLY A O 1
ATOM 768 N N . TYR A 1 96 ? -24.312 -5.77 8.242 1 95.31 96 TYR A N 1
ATOM 769 C CA . TYR A 1 96 ? -23.531 -4.648 7.719 1 95.31 96 TYR A CA 1
ATOM 770 C C . TYR A 1 96 ? -22.125 -4.641 8.305 1 95.31 96 TYR A C 1
ATOM 772 O O . TYR A 1 96 ? -21.953 -4.703 9.523 1 95.31 96 TYR A O 1
ATOM 780 N N . PHE A 1 97 ? -21.172 -4.637 7.387 1 97.06 97 PHE A N 1
ATOM 781 C CA . PHE A 1 97 ? -19.781 -4.566 7.793 1 97.06 97 PHE A CA 1
ATOM 782 C C . PHE A 1 97 ? -19.203 -3.178 7.531 1 97.06 97 PHE A C 1
ATOM 784 O O . PHE A 1 97 ? -19.422 -2.607 6.461 1 97.06 97 PHE A O 1
ATOM 791 N N . SER A 1 98 ? -18.516 -2.639 8.523 1 96.44 98 SER A N 1
ATOM 792 C CA . SER A 1 98 ? -17.859 -1.344 8.391 1 96.44 98 SER A CA 1
ATOM 793 C C . SER A 1 98 ? -16.453 -1.378 8.977 1 96.44 98 SER A C 1
ATOM 795 O O . SER A 1 98 ? -16.219 -2.018 10 1 96.44 98 SER A O 1
ATOM 797 N N . SER A 1 99 ? -15.555 -0.767 8.258 1 95.69 99 SER A N 1
ATOM 798 C CA . SER A 1 99 ? -14.156 -0.708 8.68 1 95.69 99 SER A CA 1
ATOM 799 C C . SER A 1 99 ? -13.633 0.724 8.656 1 95.69 99 SER A C 1
ATOM 801 O O . SER A 1 99 ? -14.141 1.565 7.914 1 95.69 99 SER A O 1
ATOM 803 N N . SER A 1 100 ? -12.641 0.996 9.461 1 92.5 100 SER A N 1
ATOM 804 C CA . SER A 1 100 ? -12.086 2.336 9.609 1 92.5 100 SER A CA 1
ATOM 805 C C . SER A 1 100 ? -11.398 2.789 8.32 1 92.5 100 SER A C 1
ATOM 807 O O . SER A 1 100 ? -11.164 3.984 8.125 1 92.5 100 SER A O 1
ATOM 809 N N . ASP A 1 101 ? -11.055 1.865 7.43 1 93.25 101 ASP A N 1
ATOM 810 C CA . ASP A 1 101 ? -10.43 2.248 6.16 1 93.25 101 ASP A CA 1
ATOM 811 C C . ASP A 1 101 ? -11.492 2.502 5.09 1 93.25 101 ASP A C 1
ATOM 813 O O . ASP A 1 101 ? -11.195 2.443 3.895 1 93.25 101 ASP A O 1
ATOM 817 N N . ASP A 1 102 ? -12.742 2.596 5.43 1 89.75 102 ASP A N 1
ATOM 818 C CA . ASP A 1 102 ? -13.875 2.969 4.594 1 89.75 102 ASP A CA 1
ATOM 819 C C . ASP A 1 102 ? -14.391 1.771 3.799 1 89.75 102 ASP A C 1
ATOM 821 O O . ASP A 1 102 ? -15.258 1.918 2.934 1 89.75 102 ASP A O 1
ATOM 825 N N . PHE A 1 103 ? -13.844 0.611 4.059 1 94.06 103 PHE A N 1
ATOM 826 C CA . PHE A 1 103 ? -14.414 -0.584 3.441 1 94.06 103 PHE A CA 1
ATOM 827 C C . PHE A 1 103 ? -15.734 -0.961 4.105 1 94.06 103 PHE A C 1
ATOM 829 O O . PHE A 1 103 ? -15.82 -1.013 5.332 1 94.06 103 PHE A O 1
ATOM 836 N N . LYS A 1 104 ? -16.672 -1.146 3.254 1 93.38 104 LYS A N 1
ATOM 837 C CA . LYS A 1 104 ? -18 -1.515 3.742 1 93.38 104 LYS A CA 1
ATOM 838 C C . LYS A 1 104 ? -18.688 -2.48 2.785 1 93.38 104 LYS A C 1
ATOM 840 O O . LYS A 1 104 ? -18.438 -2.453 1.578 1 93.38 104 LYS A O 1
ATOM 845 N N . PHE A 1 105 ? -19.469 -3.391 3.408 1 93.31 105 PHE A N 1
ATOM 846 C CA . PHE A 1 105 ? -20.328 -4.246 2.596 1 93.31 105 PHE A CA 1
ATOM 847 C C . PHE A 1 105 ? -21.578 -4.652 3.371 1 93.31 105 PHE A C 1
ATOM 849 O O . PHE A 1 105 ? -21.641 -4.469 4.586 1 93.31 105 PHE A O 1
ATOM 856 N N . SER A 1 106 ? -22.547 -5.043 2.58 1 93.56 106 SER A N 1
ATOM 857 C CA . SER A 1 106 ? -23.781 -5.566 3.166 1 93.56 106 SER A CA 1
ATOM 858 C C . SER A 1 106 ? -24.062 -6.984 2.682 1 93.56 106 SER A C 1
ATOM 860 O O . SER A 1 106 ? -23.812 -7.309 1.518 1 93.56 106 SER A O 1
ATOM 862 N N . SER A 1 107 ? -24.547 -7.688 3.639 1 92.38 107 SER A N 1
ATOM 863 C CA . SER A 1 107 ? -25.016 -9.008 3.238 1 92.38 107 SER A CA 1
ATOM 864 C C . SER A 1 107 ? -26.172 -8.914 2.256 1 92.38 107 SER A C 1
ATOM 866 O O . SER A 1 107 ? -26.875 -7.898 2.207 1 92.38 107 SER A O 1
ATOM 868 N N . VAL A 1 108 ? -26.297 -9.961 1.456 1 89 108 VAL A N 1
ATOM 869 C CA . VAL A 1 108 ? -27.391 -9.992 0.481 1 89 108 VAL A CA 1
ATOM 870 C C . VAL A 1 108 ? -28.734 -9.961 1.203 1 89 108 VAL A C 1
ATOM 872 O O . VAL A 1 108 ? -29.703 -9.383 0.702 1 89 108 VAL A O 1
ATOM 875 N N . ASP A 1 109 ? -28.781 -10.484 2.389 1 88.75 109 ASP A N 1
ATOM 876 C CA . ASP A 1 109 ? -30 -10.547 3.189 1 88.75 109 ASP A CA 1
ATOM 877 C C . ASP A 1 109 ? -29.969 -9.539 4.332 1 88.75 109 ASP A C 1
ATOM 879 O O . ASP A 1 109 ? -30.406 -9.828 5.445 1 88.75 109 ASP A O 1
ATOM 883 N N . VAL A 1 110 ? -29.406 -8.508 4.043 1 88.5 110 VAL A N 1
ATOM 884 C CA . VAL A 1 110 ? -29.219 -7.496 5.074 1 88.5 110 VAL A CA 1
ATOM 885 C C . VAL A 1 110 ? -30.562 -7.141 5.703 1 88.5 110 VAL A C 1
ATOM 887 O O . VAL A 1 110 ? -31.562 -7.008 5.004 1 88.5 110 VAL A O 1
ATOM 890 N N . GLY A 1 111 ? -30.594 -6.938 7.023 1 86.56 111 GLY A N 1
ATOM 891 C CA . GLY A 1 111 ? -31.812 -6.586 7.734 1 86.56 111 GLY A CA 1
ATOM 892 C C . GLY A 1 111 ? -32.5 -7.785 8.336 1 86.56 111 GLY A C 1
ATOM 893 O O . GLY A 1 111 ? -33.312 -7.641 9.266 1 86.56 111 GLY A O 1
ATOM 894 N N . VAL A 1 112 ? -32.25 -8.93 7.785 1 85.12 112 VAL A N 1
ATOM 895 C CA . VAL A 1 112 ? -32.844 -10.148 8.328 1 85.12 112 VAL A CA 1
ATOM 896 C C . VAL A 1 112 ? -32.156 -10.531 9.633 1 85.12 112 VAL A C 1
ATOM 898 O O . VAL A 1 112 ? -30.906 -10.5 9.711 1 85.12 112 VAL A O 1
ATOM 901 N N . LYS A 1 113 ? -32.969 -10.711 10.57 1 84.31 113 LYS A N 1
ATOM 902 C CA . LYS A 1 113 ? -32.375 -11.125 11.844 1 84.31 113 LYS A CA 1
ATOM 903 C C . LYS A 1 113 ? -32.031 -12.609 11.836 1 84.31 113 LYS A C 1
ATOM 905 O O . LYS A 1 113 ? -32.906 -13.469 11.836 1 84.31 113 LYS A O 1
ATOM 910 N N . CYS A 1 114 ? -30.859 -12.945 11.719 1 90.38 114 CYS A N 1
ATOM 911 C CA . CYS A 1 114 ? -30.344 -14.312 11.758 1 90.38 114 CYS A CA 1
ATOM 912 C C . CYS A 1 114 ? -28.906 -14.336 12.281 1 90.38 114 CYS A C 1
ATOM 914 O O . CYS A 1 114 ? -28.297 -13.281 12.5 1 90.38 114 CYS A O 1
ATOM 916 N N . LEU A 1 115 ? -28.5 -15.523 12.641 1 92.75 115 LEU A N 1
ATOM 917 C CA . LEU A 1 115 ? -27.109 -15.664 13.07 1 92.75 115 LEU A CA 1
ATOM 918 C C . LEU A 1 115 ? -26.156 -15.516 11.891 1 92.75 115 LEU A C 1
ATOM 920 O O . LEU A 1 115 ? -26.438 -16.016 10.797 1 92.75 115 LEU A O 1
ATOM 924 N N . ARG A 1 116 ? -25.109 -14.727 12.203 1 95.06 116 ARG A N 1
ATOM 925 C CA . ARG A 1 116 ? -24.125 -14.484 11.156 1 95.06 116 ARG A CA 1
ATOM 926 C C . ARG A 1 116 ? -22.703 -14.688 11.68 1 95.06 116 ARG A C 1
ATOM 928 O O . ARG A 1 116 ? -22.469 -14.625 12.891 1 95.06 116 ARG A O 1
ATOM 935 N N . ARG A 1 117 ? -21.859 -15.023 10.758 1 94.38 117 ARG A N 1
ATOM 936 C CA . ARG A 1 117 ? -20.438 -15.094 11.078 1 94.38 117 ARG A CA 1
ATOM 937 C C . ARG A 1 117 ? -19.578 -14.727 9.867 1 94.38 117 ARG A C 1
ATOM 939 O O . ARG A 1 117 ? -19.906 -15.094 8.734 1 94.38 117 ARG A O 1
ATOM 946 N N . LEU A 1 118 ? -18.641 -13.914 10.078 1 96 118 LEU A N 1
ATOM 947 C CA . LEU A 1 118 ? -17.641 -13.594 9.07 1 96 118 LEU A CA 1
ATOM 948 C C . LEU A 1 118 ? -16.391 -14.453 9.258 1 96 118 LEU A C 1
ATOM 950 O O . LEU A 1 118 ? -15.719 -14.359 10.281 1 96 118 LEU A O 1
ATOM 954 N N . THR A 1 119 ? -16.141 -15.266 8.234 1 94.12 119 THR A N 1
ATOM 955 C CA . THR A 1 119 ? -15.102 -16.281 8.414 1 94.12 119 THR A CA 1
ATOM 956 C C . THR A 1 119 ? -14.062 -16.203 7.301 1 94.12 119 THR A C 1
ATOM 958 O O . THR A 1 119 ? -14.414 -16.047 6.129 1 94.12 119 THR A O 1
ATOM 961 N N . LEU A 1 120 ? -12.781 -16.188 7.734 1 94.62 120 LEU A N 1
ATOM 962 C CA . LEU A 1 120 ? -11.703 -16.406 6.777 1 94.62 120 LEU A CA 1
ATOM 963 C C . LEU A 1 120 ? -11.477 -17.891 6.527 1 94.62 120 LEU A C 1
ATOM 965 O O . LEU A 1 120 ? -10.883 -18.578 7.359 1 94.62 120 LEU A O 1
ATOM 969 N N . ASP A 1 121 ? -11.875 -18.328 5.391 1 89.44 121 ASP A N 1
ATOM 970 C CA . ASP A 1 121 ? -11.859 -19.75 5.086 1 89.44 121 ASP A CA 1
ATOM 971 C C . ASP A 1 121 ? -10.461 -20.219 4.699 1 89.44 121 ASP A C 1
ATOM 973 O O . ASP A 1 121 ? -9.602 -19.406 4.348 1 89.44 121 ASP A O 1
ATOM 977 N N . PRO A 1 122 ? -10.258 -21.516 4.742 1 86 122 PRO A N 1
ATOM 978 C CA . PRO A 1 122 ? -8.93 -22.062 4.457 1 86 122 PRO A CA 1
ATOM 979 C C . PRO A 1 122 ? -8.477 -21.797 3.025 1 86 122 PRO A C 1
ATOM 981 O O . PRO A 1 122 ? -7.293 -21.969 2.707 1 86 122 PRO A O 1
ATOM 984 N N . ASP A 1 123 ? -9.344 -21.375 2.18 1 82.12 123 ASP A N 1
ATOM 985 C CA . ASP A 1 123 ? -8.961 -21.078 0.801 1 82.12 123 ASP A CA 1
ATOM 986 C C . ASP A 1 123 ? -8.57 -19.625 0.635 1 82.12 123 ASP A C 1
ATOM 988 O O . ASP A 1 123 ? -8.258 -19.172 -0.473 1 82.12 123 ASP A O 1
ATOM 992 N N . GLY A 1 124 ? -8.656 -18.906 1.712 1 88.5 124 GLY A N 1
ATOM 993 C CA . GLY A 1 124 ? -8.195 -17.516 1.673 1 88.5 124 GLY A CA 1
ATOM 994 C C . GLY A 1 124 ? -9.312 -16.531 1.391 1 88.5 124 GLY A C 1
ATOM 995 O O . GLY A 1 124 ? -9.086 -15.32 1.368 1 88.5 124 GLY A O 1
ATOM 996 N N . ASN A 1 125 ? -10.5 -17.062 1.195 1 88.69 125 ASN A N 1
ATOM 997 C CA . ASN A 1 125 ? -11.633 -16.188 0.948 1 88.69 125 ASN A CA 1
ATOM 998 C C . ASN A 1 125 ? -12.32 -15.773 2.248 1 88.69 125 ASN A C 1
ATOM 1000 O O . ASN A 1 125 ? -12.484 -16.594 3.15 1 88.69 125 ASN A O 1
ATOM 1004 N N . LEU A 1 126 ? -12.602 -14.508 2.264 1 93.69 126 LEU A N 1
ATOM 1005 C CA . LEU A 1 126 ? -13.43 -13.992 3.35 1 93.69 126 LEU A CA 1
ATOM 1006 C C . LEU A 1 126 ? -14.914 -14.086 2.998 1 93.69 126 LEU A C 1
ATOM 1008 O O . LEU A 1 126 ? -15.344 -13.57 1.967 1 93.69 126 LEU A O 1
ATOM 1012 N N . ARG A 1 127 ? -15.617 -14.789 3.893 1 93 127 ARG A N 1
ATOM 1013 C CA . ARG A 1 127 ? -17.031 -15.016 3.578 1 93 127 ARG A CA 1
ATOM 1014 C C . ARG A 1 127 ? -17.906 -14.703 4.781 1 93 127 ARG A C 1
ATOM 1016 O O . ARG A 1 127 ? -17.547 -15.008 5.918 1 93 127 ARG A O 1
ATOM 1023 N N . LEU A 1 128 ? -18.984 -14.062 4.441 1 95.5 128 LEU A N 1
ATOM 1024 C CA . LEU A 1 128 ? -20.047 -13.898 5.43 1 95.5 128 LEU A CA 1
ATOM 1025 C C . LEU A 1 128 ? -21.078 -15.016 5.316 1 95.5 128 LEU A C 1
ATOM 1027 O O . LEU A 1 128 ? -21.656 -15.227 4.25 1 95.5 128 LEU A O 1
ATOM 1031 N N . TYR A 1 129 ? -21.234 -15.695 6.457 1 94.25 129 TYR A N 1
ATOM 1032 C CA . TYR A 1 129 ? -22.219 -16.766 6.512 1 94.25 129 TYR A CA 1
ATOM 1033 C C . TYR A 1 129 ? -23.438 -16.344 7.309 1 94.25 129 TYR A C 1
ATOM 1035 O O . TYR A 1 129 ? -23.328 -15.75 8.375 1 94.25 129 TYR A O 1
ATOM 1043 N N . SER A 1 130 ? -24.578 -16.625 6.73 1 93.94 130 SER A N 1
ATOM 1044 C CA . SER A 1 130 ? -25.844 -16.422 7.418 1 93.94 130 SER A CA 1
ATOM 1045 C C . SER A 1 130 ? -26.578 -17.734 7.613 1 93.94 130 SER A C 1
ATOM 1047 O O . SER A 1 130 ? -26.594 -18.594 6.723 1 93.94 130 SER A O 1
ATOM 1049 N N . LEU A 1 131 ? -27.062 -17.906 8.844 1 93.94 131 LEU A N 1
ATOM 1050 C CA . LEU A 1 131 ? -27.781 -19.125 9.141 1 93.94 131 LEU A CA 1
ATOM 1051 C C . LEU A 1 131 ? -29.234 -19.031 8.664 1 93.94 131 LEU A C 1
ATOM 1053 O O . LEU A 1 131 ? -29.969 -18.125 9.07 1 93.94 131 LEU A O 1
ATOM 1057 N N . GLU A 1 132 ? -29.531 -19.922 7.793 1 88.88 132 GLU A N 1
ATOM 1058 C CA . GLU A 1 132 ? -30.938 -20.031 7.391 1 88.88 132 GLU A CA 1
ATOM 1059 C C . GLU A 1 132 ? -31.734 -20.844 8.414 1 88.88 132 GLU A C 1
ATOM 1061 O O . GLU A 1 132 ? -31.516 -22.031 8.586 1 88.88 132 GLU A O 1
ATOM 1066 N N . GLU A 1 133 ? -32.719 -20.234 8.977 1 85.06 133 GLU A N 1
ATOM 1067 C CA . GLU A 1 133 ? -33.469 -20.859 10.062 1 85.06 133 GLU A CA 1
ATOM 1068 C C . GLU A 1 133 ? -34.344 -22 9.539 1 85.06 133 GLU A C 1
ATOM 1070 O O . GLU A 1 133 ? -34.594 -22.969 10.258 1 85.06 133 GLU A O 1
ATOM 1075 N N . THR A 1 134 ? -34.812 -21.875 8.367 1 85 134 THR A N 1
ATOM 1076 C CA . THR A 1 134 ? -35.75 -22.859 7.812 1 85 134 THR A CA 1
ATOM 1077 C C . THR A 1 134 ? -35.062 -24.219 7.68 1 85 134 THR A C 1
ATOM 1079 O O . THR A 1 134 ? -35.656 -25.234 8.023 1 85 134 THR A O 1
ATOM 1082 N N . ASN A 1 135 ? -33.875 -24.281 7.293 1 86.31 135 ASN A N 1
ATOM 1083 C CA . ASN A 1 135 ? -33.219 -25.562 7.039 1 86.31 135 ASN A CA 1
ATOM 1084 C C . ASN A 1 135 ? -31.984 -25.75 7.926 1 86.31 135 ASN A C 1
ATOM 1086 O O . ASN A 1 135 ? -31.359 -26.797 7.902 1 86.31 135 ASN A O 1
ATOM 1090 N N . GLY A 1 136 ? -31.672 -24.766 8.703 1 87.56 136 GLY A N 1
ATOM 1091 C CA . GLY A 1 136 ? -30.547 -24.859 9.633 1 87.56 136 GLY A CA 1
ATOM 1092 C C . GLY A 1 136 ? -29.203 -24.859 8.938 1 87.56 136 GLY A C 1
ATOM 1093 O O . GLY A 1 136 ? -28.219 -25.375 9.477 1 87.56 136 GLY A O 1
ATOM 1094 N N . ARG A 1 137 ? -29.141 -24.391 7.719 1 90.69 137 ARG A N 1
ATOM 1095 C CA . ARG A 1 137 ? -27.891 -24.422 6.949 1 90.69 137 ARG A CA 1
ATOM 1096 C C . ARG A 1 137 ? -27.266 -23.031 6.875 1 90.69 137 ARG A C 1
ATOM 1098 O O . ARG A 1 137 ? -27.969 -22.016 6.84 1 90.69 137 ARG A O 1
ATOM 1105 N N . TRP A 1 138 ? -25.953 -23.047 6.883 1 92.88 138 TRP A N 1
ATOM 1106 C CA . TRP A 1 138 ? -25.203 -21.812 6.668 1 92.88 138 TRP A CA 1
ATOM 1107 C C . TRP A 1 138 ? -25.078 -21.5 5.18 1 92.88 138 TRP A C 1
ATOM 1109 O O . TRP A 1 138 ? -24.703 -22.359 4.391 1 92.88 138 TRP A O 1
ATOM 1119 N N . VAL A 1 139 ? -25.469 -20.266 4.832 1 91.25 139 VAL A N 1
ATOM 1120 C CA . VAL A 1 139 ? -25.359 -19.812 3.445 1 91.25 139 VAL A CA 1
ATOM 1121 C C . VAL A 1 139 ? -24.438 -18.609 3.35 1 91.25 139 VAL A C 1
ATOM 1123 O O . VAL A 1 139 ? -24.438 -17.75 4.238 1 91.25 139 VAL A O 1
ATOM 1126 N N . VAL A 1 140 ? -23.656 -18.594 2.252 1 90.94 140 VAL A N 1
ATOM 1127 C CA . VAL A 1 140 ? -22.797 -17.438 2.029 1 90.94 140 VAL A CA 1
ATOM 1128 C C . VAL A 1 140 ? -23.625 -16.25 1.571 1 90.94 140 VAL A C 1
ATOM 1130 O O . VAL A 1 140 ? -24.266 -16.297 0.522 1 90.94 140 VAL A O 1
ATOM 1133 N N . SER A 1 141 ? -23.578 -15.203 2.373 1 93.31 141 SER A N 1
ATOM 1134 C CA . SER A 1 141 ? -24.375 -14.031 2.064 1 93.31 141 SER A CA 1
ATOM 1135 C C . SER A 1 141 ? -23.516 -12.883 1.562 1 93.31 141 SER A C 1
ATOM 1137 O O . SER A 1 141 ? -24.031 -11.852 1.119 1 93.31 141 SER A O 1
ATOM 1139 N N . TRP A 1 142 ? -22.203 -12.969 1.61 1 93.19 142 TRP A N 1
ATOM 1140 C CA . TRP A 1 142 ? -21.219 -12.07 1.015 1 93.19 142 TRP A CA 1
ATOM 1141 C C . TRP A 1 142 ? -19.844 -12.742 0.917 1 93.19 142 TRP A C 1
ATOM 1143 O O . TRP A 1 142 ? -19.5 -13.562 1.763 1 93.19 142 TRP A O 1
ATOM 1153 N N . GLN A 1 143 ? -19.141 -12.406 -0.066 1 88.06 143 GLN A N 1
ATOM 1154 C CA . GLN A 1 143 ? -17.781 -12.914 -0.153 1 88.06 143 GLN A CA 1
ATOM 1155 C C . GLN A 1 143 ? -16.859 -11.922 -0.865 1 88.06 143 GLN A C 1
ATOM 1157 O O . GLN A 1 143 ? -17.312 -11.172 -1.729 1 88.06 143 GLN A O 1
ATOM 1162 N N . SER A 1 144 ? -15.656 -11.969 -0.33 1 82 144 SER A N 1
ATOM 1163 C CA . SER A 1 144 ? -14.664 -11.172 -1.04 1 82 144 SER A CA 1
ATOM 1164 C C . SER A 1 144 ? -14.336 -11.781 -2.398 1 82 144 SER A C 1
ATOM 1166 O O . SER A 1 144 ? -14.352 -13.008 -2.557 1 82 144 SER A O 1
ATOM 1168 N N . SER A 1 145 ? -14.461 -11.164 -3.482 1 65.06 145 SER A N 1
ATOM 1169 C CA . SER A 1 145 ? -14.273 -11.672 -4.836 1 65.06 145 SER A CA 1
ATOM 1170 C C . SER A 1 145 ? -12.797 -11.922 -5.137 1 65.06 145 SER A C 1
ATOM 1172 O O . SER A 1 145 ? -12.156 -11.133 -5.832 1 65.06 145 SER A O 1
ATOM 1174 N N . SER A 1 146 ? -12.188 -12.688 -4.32 1 66.56 146 SER A N 1
ATOM 1175 C CA . SER A 1 146 ? -10.789 -12.797 -4.715 1 66.56 146 SER A CA 1
ATOM 1176 C C . SER A 1 146 ? -10.516 -14.109 -5.434 1 66.56 146 SER A C 1
ATOM 1178 O O . SER A 1 146 ? -11.039 -15.156 -5.043 1 66.56 146 SER A O 1
ATOM 1180 N N . ASN A 1 147 ? -10.234 -14.047 -6.797 1 73.38 147 ASN A N 1
ATOM 1181 C CA . ASN A 1 147 ? -9.602 -15.195 -7.441 1 73.38 147 ASN A CA 1
ATOM 1182 C C . ASN A 1 147 ? -8.422 -15.719 -6.625 1 73.38 147 ASN A C 1
ATOM 1184 O O . ASN A 1 147 ? -7.422 -15.023 -6.453 1 73.38 147 ASN A O 1
ATOM 1188 N N . PRO A 1 148 ? -8.695 -16.953 -6.055 1 78.94 148 PRO A N 1
ATOM 1189 C CA . PRO A 1 148 ? -7.641 -17.484 -5.188 1 78.94 148 PRO A CA 1
ATOM 1190 C C . PRO A 1 148 ? -6.289 -17.578 -5.887 1 78.94 148 PRO A C 1
ATOM 1192 O O . PRO A 1 148 ? -5.246 -17.578 -5.223 1 78.94 148 PRO A O 1
ATOM 1195 N N . CYS A 1 149 ? -6.336 -17.609 -7.176 1 82.31 149 CYS A N 1
ATOM 1196 C CA . CYS A 1 149 ? -5.078 -17.734 -7.902 1 82.31 149 CYS A CA 1
ATOM 1197 C C . CYS A 1 149 ? -4.344 -16.391 -7.965 1 82.31 149 CYS A C 1
ATOM 1199 O O . CYS A 1 149 ? -3.188 -16.328 -8.383 1 82.31 149 CYS A O 1
ATOM 1201 N N . LYS A 1 150 ? -4.945 -15.422 -7.445 1 79.88 150 LYS A N 1
ATOM 1202 C CA . LYS A 1 150 ? -4.285 -14.117 -7.402 1 79.88 150 LYS A CA 1
ATOM 1203 C C . LYS A 1 150 ? -3.416 -13.984 -6.152 1 79.88 150 LYS A C 1
ATOM 1205 O O . LYS A 1 150 ? -2.662 -13.023 -6.016 1 79.88 150 LYS A O 1
ATOM 1210 N N . VAL A 1 151 ? -3.568 -14.961 -5.324 1 83.25 151 VAL A N 1
ATOM 1211 C CA . VAL A 1 151 ? -2.705 -15.008 -4.148 1 83.25 151 VAL A CA 1
ATOM 1212 C C . VAL A 1 151 ? -1.322 -15.523 -4.547 1 83.25 151 VAL A C 1
ATOM 1214 O O . VAL A 1 151 ? -1.142 -16.719 -4.777 1 83.25 151 VAL A O 1
ATOM 1217 N N . HIS A 1 152 ? -0.462 -14.68 -4.512 1 82.12 152 HIS A N 1
ATOM 1218 C CA . HIS A 1 152 ? 0.876 -15.078 -4.938 1 82.12 152 HIS A CA 1
ATOM 1219 C C . HIS A 1 152 ? 1.486 -16.094 -3.969 1 82.12 152 HIS A C 1
ATOM 1221 O O . HIS A 1 152 ? 1.458 -15.883 -2.754 1 82.12 152 HIS A O 1
ATOM 1227 N N . GLY A 1 153 ? 1.948 -17.172 -4.578 1 81.19 153 GLY A N 1
ATOM 1228 C CA . GLY A 1 153 ? 2.676 -18.156 -3.785 1 81.19 153 GLY A CA 1
ATOM 1229 C C . GLY A 1 153 ? 1.812 -19.328 -3.338 1 81.19 153 GLY A C 1
ATOM 1230 O O . GLY A 1 153 ? 2.312 -20.281 -2.746 1 81.19 153 GLY A O 1
ATOM 1231 N N . VAL A 1 154 ? 0.6 -19.266 -3.633 1 85.25 154 VAL A N 1
ATOM 1232 C CA . VAL A 1 154 ? -0.321 -20.266 -3.1 1 85.25 154 VAL A CA 1
ATOM 1233 C C . VAL A 1 154 ? 0.048 -21.641 -3.635 1 85.25 154 VAL A C 1
ATOM 1235 O O . VAL A 1 154 ? -0.081 -22.641 -2.928 1 85.25 154 VAL A O 1
ATOM 1238 N N . CYS A 1 155 ? 0.476 -21.672 -4.875 1 87.12 155 CYS A N 1
ATOM 1239 C CA . CYS A 1 155 ? 0.874 -22.953 -5.453 1 87.12 155 CYS A CA 1
ATOM 1240 C C . CYS A 1 155 ? 2.385 -23.141 -5.379 1 87.12 155 CYS A C 1
ATOM 1242 O O . CYS A 1 155 ? 2.918 -24.125 -5.871 1 87.12 155 CYS A O 1
ATOM 1244 N N . GLY A 1 156 ? 3.078 -22.188 -4.793 1 86.88 156 GLY A N 1
ATOM 1245 C CA . GLY A 1 156 ? 4.523 -22.281 -4.684 1 86.88 156 GLY A CA 1
ATOM 1246 C C . GLY A 1 156 ? 5.246 -21.984 -5.984 1 86.88 156 GLY A C 1
ATOM 1247 O O . GLY A 1 156 ? 4.617 -21.594 -6.969 1 86.88 156 GLY A O 1
ATOM 1248 N N . PRO A 1 157 ? 6.586 -22.203 -5.945 1 88.69 157 PRO A N 1
ATOM 1249 C CA . PRO A 1 157 ? 7.391 -21.891 -7.125 1 88.69 157 PRO A CA 1
ATOM 1250 C C . PRO A 1 157 ? 7.188 -22.875 -8.266 1 88.69 157 PRO A C 1
ATOM 1252 O O . PRO A 1 157 ? 6.949 -24.062 -8.023 1 88.69 157 PRO A O 1
ATOM 1255 N N . ASN A 1 158 ? 7.254 -22.375 -9.5 1 90.81 158 ASN A N 1
ATOM 1256 C CA . ASN A 1 158 ? 7.234 -23.172 -10.727 1 90.81 158 ASN A CA 1
ATOM 1257 C C . ASN A 1 158 ? 5.926 -23.938 -10.875 1 90.81 158 ASN A C 1
ATOM 1259 O O . ASN A 1 158 ? 5.934 -25.109 -11.25 1 90.81 158 ASN A O 1
ATOM 1263 N N . SER A 1 159 ? 4.922 -23.25 -10.484 1 90.88 159 SER A N 1
ATOM 1264 C CA . SER A 1 159 ? 3.605 -23.875 -10.547 1 90.88 159 SER A CA 1
ATOM 1265 C C . SER A 1 159 ? 2.605 -22.984 -11.281 1 90.88 159 SER A C 1
ATOM 1267 O O . SER A 1 159 ? 2.885 -21.812 -11.547 1 90.88 159 SER A O 1
ATOM 1269 N N . ILE A 1 160 ? 1.538 -23.609 -11.648 1 88.94 160 ILE A N 1
ATOM 1270 C CA . ILE A 1 160 ? 0.403 -22.922 -12.25 1 88.94 160 ILE A CA 1
ATOM 1271 C C . ILE A 1 160 ? -0.841 -23.125 -11.391 1 88.94 160 ILE A C 1
ATOM 1273 O O . ILE A 1 160 ? -1.08 -24.219 -10.875 1 88.94 160 ILE A O 1
ATOM 1277 N N . CYS A 1 161 ? -1.506 -22 -11.258 1 88.75 161 CYS A N 1
ATOM 1278 C CA . CYS A 1 161 ? -2.744 -22.016 -10.492 1 88.75 161 CYS A CA 1
ATOM 1279 C C . CYS A 1 161 ? -3.957 -21.891 -11.406 1 88.75 161 CYS A C 1
ATOM 1281 O O . CYS A 1 161 ? -3.977 -21.031 -12.289 1 88.75 161 CYS A O 1
ATOM 1283 N N . SER A 1 162 ? -4.859 -22.766 -11.258 1 83 162 SER A N 1
ATOM 1284 C CA . SER A 1 162 ? -6.152 -22.672 -11.93 1 83 162 SER A CA 1
ATOM 1285 C C . SER A 1 162 ? -7.301 -22.719 -10.93 1 83 162 SER A C 1
ATOM 1287 O O . SER A 1 162 ? -7.199 -23.375 -9.891 1 83 162 SER A O 1
ATOM 1289 N N . TYR A 1 163 ? -8.25 -21.859 -11.266 1 78.19 163 TYR A N 1
ATOM 1290 C CA . TYR A 1 163 ? -9.375 -21.812 -10.344 1 78.19 163 TYR A CA 1
ATOM 1291 C C . TYR A 1 163 ? -10.688 -22.078 -11.062 1 78.19 163 TYR A C 1
ATOM 1293 O O . TYR A 1 163 ? -10.961 -21.484 -12.109 1 78.19 163 TYR A O 1
ATOM 1301 N N . ASP A 1 164 ? -11.383 -23.062 -10.555 1 70.69 164 ASP A N 1
ATOM 1302 C CA . ASP A 1 164 ? -12.75 -23.359 -10.961 1 70.69 164 ASP A CA 1
ATOM 1303 C C . ASP A 1 164 ? -13.727 -23.172 -9.797 1 70.69 164 ASP A C 1
ATOM 1305 O O . ASP A 1 164 ? -13.555 -23.781 -8.734 1 70.69 164 ASP A O 1
ATOM 1309 N N . PRO A 1 165 ? -14.648 -22.328 -10.008 1 66.19 165 PRO A N 1
ATOM 1310 C CA . PRO A 1 165 ? -15.578 -22.062 -8.906 1 66.19 165 PRO A CA 1
ATOM 1311 C C . PRO A 1 165 ? -16.188 -23.344 -8.336 1 66.19 165 PRO A C 1
ATOM 1313 O O . PRO A 1 165 ? -16.5 -23.406 -7.145 1 66.19 165 PRO A O 1
ATOM 1316 N N . SER A 1 166 ? -16.406 -24.391 -9.188 1 66.81 166 SER A N 1
ATOM 1317 C CA . SER A 1 166 ? -17.031 -25.625 -8.75 1 66.81 166 SER A CA 1
ATOM 1318 C C . SER A 1 166 ? -16 -26.578 -8.141 1 66.81 166 SER A C 1
ATOM 1320 O O . SER A 1 166 ? -16.281 -27.266 -7.152 1 66.81 166 SER A O 1
ATOM 1322 N N . LEU A 1 167 ? -14.82 -26.531 -8.664 1 69.31 167 LEU A N 1
ATOM 1323 C CA . LEU A 1 167 ? -13.812 -27.5 -8.258 1 69.31 167 LEU A CA 1
ATOM 1324 C C . LEU A 1 167 ? -12.797 -26.875 -7.301 1 69.31 167 LEU A C 1
ATOM 1326 O O . LEU A 1 167 ? -12.078 -27.578 -6.602 1 69.31 167 LEU A O 1
ATOM 1330 N N . GLY A 1 168 ? -12.812 -25.547 -7.25 1 74.81 168 GLY A N 1
ATOM 1331 C CA . GLY A 1 168 ? -11.859 -24.859 -6.387 1 74.81 168 GLY A CA 1
ATOM 1332 C C . GLY A 1 168 ? -10.531 -24.578 -7.07 1 74.81 168 GLY A C 1
ATOM 1333 O O . GLY A 1 168 ? -10.445 -24.562 -8.297 1 74.81 168 GLY A O 1
ATOM 1334 N N . ARG A 1 169 ? -9.539 -24.391 -6.242 1 82.19 169 ARG A N 1
ATOM 1335 C CA . ARG A 1 169 ? -8.211 -24.062 -6.742 1 82.19 169 ARG A CA 1
ATOM 1336 C C . ARG A 1 169 ? -7.395 -25.328 -6.984 1 82.19 169 ARG A C 1
ATOM 1338 O O . ARG A 1 169 ? -7.449 -26.266 -6.191 1 82.19 169 ARG A O 1
ATOM 1345 N N . ARG A 1 170 ? -6.75 -25.266 -8.094 1 82.94 170 ARG A N 1
ATOM 1346 C CA . ARG A 1 170 ? -5.867 -26.391 -8.438 1 82.94 170 ARG A CA 1
ATOM 1347 C C . ARG A 1 170 ? -4.465 -25.891 -8.766 1 82.94 170 ARG A C 1
ATOM 1349 O O . ARG A 1 170 ? -4.305 -24.859 -9.43 1 82.94 170 ARG A O 1
ATOM 1356 N N . CYS A 1 171 ? -3.518 -26.672 -8.266 1 88.31 171 CYS A N 1
ATOM 1357 C CA . CYS A 1 171 ? -2.119 -26.359 -8.531 1 88.31 171 CYS A CA 1
ATOM 1358 C C . CYS A 1 171 ? -1.469 -27.438 -9.383 1 88.31 171 CYS A C 1
ATOM 1360 O O . CYS A 1 171 ? -1.711 -28.625 -9.172 1 88.31 171 CYS A O 1
ATOM 1362 N N . THR A 1 172 ? -0.796 -26.984 -10.406 1 88.56 172 THR A N 1
ATOM 1363 C CA . THR A 1 172 ? -0.048 -27.906 -11.258 1 88.56 172 THR A CA 1
ATOM 1364 C C . THR A 1 172 ? 1.362 -27.391 -11.508 1 88.56 172 THR A C 1
ATOM 1366 O O . THR A 1 172 ? 1.61 -26.188 -11.406 1 88.56 172 THR A O 1
ATOM 1369 N N . CYS A 1 173 ? 2.227 -28.328 -11.719 1 91.5 173 CYS A N 1
ATOM 1370 C CA . CYS A 1 173 ? 3.588 -27.922 -12.039 1 91.5 173 CYS A CA 1
ATOM 1371 C C . CYS A 1 173 ? 3.705 -27.484 -13.492 1 91.5 173 CYS A C 1
ATOM 1373 O O . CYS A 1 173 ? 3.01 -28.031 -14.359 1 91.5 173 CYS A O 1
ATOM 1375 N N . ILE A 1 174 ? 4.586 -26.547 -13.711 1 89.88 174 ILE A N 1
ATOM 1376 C CA . ILE A 1 174 ? 4.855 -26.188 -15.094 1 89.88 174 ILE A CA 1
ATOM 1377 C C . ILE A 1 174 ? 5.551 -27.328 -15.812 1 89.88 174 ILE A C 1
ATOM 1379 O O . ILE A 1 174 ? 6.129 -28.219 -15.172 1 89.88 174 ILE A O 1
ATOM 1383 N N . PRO A 1 175 ? 5.469 -27.219 -17.156 1 87.94 175 PRO A N 1
ATOM 1384 C CA . PRO A 1 175 ? 6.133 -28.281 -17.891 1 87.94 175 PRO A CA 1
ATOM 1385 C C . PRO A 1 175 ? 7.605 -28.438 -17.516 1 87.94 175 PRO A C 1
ATOM 1387 O O . PRO A 1 175 ? 8.32 -27.453 -17.375 1 87.94 175 PRO A O 1
ATOM 1390 N N . GLY A 1 176 ? 8.023 -29.703 -17.359 1 89.38 176 GLY A N 1
ATOM 1391 C CA . GLY A 1 176 ? 9.414 -29.984 -17.047 1 89.38 176 GLY A CA 1
ATOM 1392 C C . GLY A 1 176 ? 9.703 -30 -15.555 1 89.38 176 GLY A C 1
ATOM 1393 O O . GLY A 1 176 ? 10.828 -30.266 -15.141 1 89.38 176 GLY A O 1
ATOM 1394 N N . TYR A 1 177 ? 8.688 -29.734 -14.797 1 91.69 177 TYR A N 1
ATOM 1395 C CA . TYR A 1 177 ? 8.867 -29.688 -13.352 1 91.69 177 TYR A CA 1
ATOM 1396 C C . TYR A 1 177 ? 7.984 -30.719 -12.656 1 91.69 177 TYR A C 1
ATOM 1398 O O . TYR A 1 177 ? 7.004 -31.188 -13.234 1 91.69 177 TYR A O 1
ATOM 1406 N N . LYS A 1 178 ? 8.406 -31.062 -11.445 1 90.44 178 LYS A N 1
ATOM 1407 C CA . LYS A 1 178 ? 7.641 -32 -10.625 1 90.44 178 LYS A CA 1
ATOM 1408 C C . LYS A 1 178 ? 7.473 -31.469 -9.203 1 90.44 178 LYS A C 1
ATOM 1410 O O . LYS A 1 178 ? 8.297 -30.688 -8.727 1 90.44 178 LYS A O 1
ATOM 1415 N N . ALA A 1 179 ? 6.398 -31.953 -8.586 1 90.31 179 ALA A N 1
ATOM 1416 C CA . ALA A 1 179 ? 6.105 -31.484 -7.234 1 90.31 179 ALA A CA 1
ATOM 1417 C C . ALA A 1 179 ? 7.219 -31.875 -6.27 1 90.31 179 ALA A C 1
ATOM 1419 O O . ALA A 1 179 ? 7.707 -33 -6.297 1 90.31 179 ALA A O 1
ATOM 1420 N N . LYS A 1 180 ? 7.684 -30.906 -5.504 1 89 180 LYS A N 1
ATOM 1421 C CA . LYS A 1 180 ? 8.695 -31.203 -4.488 1 89 180 LYS A CA 1
ATOM 1422 C C . LYS A 1 180 ? 8.133 -32.125 -3.4 1 89 180 LYS A C 1
ATOM 1424 O O . LYS A 1 180 ? 8.75 -33.125 -3.041 1 89 180 LYS A O 1
ATOM 1429 N N . ILE A 1 181 ? 7.004 -31.562 -2.838 1 83.81 181 ILE A N 1
ATOM 1430 C CA . ILE A 1 181 ? 6.258 -32.344 -1.852 1 83.81 181 ILE A CA 1
ATOM 1431 C C . ILE A 1 181 ? 4.82 -32.531 -2.324 1 83.81 181 ILE A C 1
ATOM 1433 O O . ILE A 1 181 ? 4.039 -31.562 -2.352 1 83.81 181 ILE A O 1
ATOM 1437 N N . PRO A 1 182 ? 4.441 -33.688 -2.662 1 77 182 PRO A N 1
ATOM 1438 C CA . PRO A 1 182 ? 3.133 -33.938 -3.273 1 77 182 PRO A CA 1
ATOM 1439 C C . PRO A 1 182 ? 1.974 -33.5 -2.381 1 77 182 PRO A C 1
ATOM 1441 O O . PRO A 1 182 ? 0.905 -33.125 -2.883 1 77 182 PRO A O 1
ATOM 1444 N N . THR A 1 183 ? 2.178 -33.406 -1.138 1 74.44 183 THR A N 1
ATOM 1445 C CA . THR A 1 183 ? 1.07 -33.125 -0.232 1 74.44 183 THR A CA 1
ATOM 1446 C C . THR A 1 183 ? 1.05 -31.656 0.156 1 74.44 183 THR A C 1
ATOM 1448 O O . THR A 1 183 ? 0.122 -31.188 0.826 1 74.44 183 THR A O 1
ATOM 1451 N N . ASP A 1 184 ? 2.084 -30.969 -0.26 1 76.31 184 ASP A N 1
ATOM 1452 C CA . ASP A 1 184 ? 2.188 -29.578 0.14 1 76.31 184 ASP A CA 1
ATOM 1453 C C . ASP A 1 184 ? 2.543 -28.688 -1.052 1 76.31 184 ASP A C 1
ATOM 1455 O O . ASP A 1 184 ? 3.717 -28.547 -1.399 1 76.31 184 ASP A O 1
ATOM 1459 N N . TRP A 1 185 ? 1.618 -28.031 -1.552 1 79.06 185 TRP A N 1
ATOM 1460 C CA . TRP A 1 185 ? 1.81 -27.219 -2.754 1 79.06 185 TRP A CA 1
ATOM 1461 C C . TRP A 1 185 ? 2.586 -25.953 -2.439 1 79.06 185 TRP A C 1
ATOM 1463 O O . TRP A 1 185 ? 3.127 -25.297 -3.342 1 79.06 185 TRP A O 1
ATOM 1473 N N . SER A 1 186 ? 2.668 -25.625 -1.161 1 75.19 186 SER A N 1
ATOM 1474 C CA . SER A 1 186 ? 3.396 -24.391 -0.826 1 75.19 186 SER A CA 1
ATOM 1475 C C . SER A 1 186 ? 4.883 -24.531 -1.14 1 75.19 186 SER A C 1
ATOM 1477 O O . SER A 1 186 ? 5.574 -23.531 -1.34 1 75.19 186 SER A O 1
ATOM 1479 N N . SER A 1 187 ? 5.34 -25.797 -1.276 1 82.88 187 SER A N 1
ATOM 1480 C CA . SER A 1 187 ? 6.742 -26.047 -1.583 1 82.88 187 SER A CA 1
ATOM 1481 C C . SER A 1 187 ? 7.012 -25.922 -3.078 1 82.88 187 SER A C 1
ATOM 1483 O O . SER A 1 187 ? 8.164 -25.812 -3.5 1 82.88 187 SER A O 1
ATOM 1485 N N . GLY A 1 188 ? 5.965 -26.016 -3.805 1 89 188 GLY A N 1
ATOM 1486 C CA . GLY A 1 188 ? 6.066 -25.797 -5.238 1 89 188 GLY A CA 1
ATOM 1487 C C . GLY A 1 188 ? 6.672 -26.984 -5.977 1 89 188 GLY A C 1
ATOM 1488 O O . GLY A 1 188 ? 6.422 -28.125 -5.621 1 89 188 GLY A O 1
ATOM 1489 N N . CYS A 1 189 ? 7.297 -26.656 -7.098 1 92.19 189 CYS A N 1
ATOM 1490 C CA . CYS A 1 189 ? 7.809 -27.672 -8.008 1 92.19 189 CYS A CA 1
ATOM 1491 C C . CYS A 1 189 ? 9.305 -27.516 -8.219 1 92.19 189 CYS A C 1
ATOM 1493 O O . CYS A 1 189 ? 9.852 -26.406 -8.062 1 92.19 189 CYS A O 1
ATOM 1495 N N . GLU A 1 190 ? 9.906 -28.609 -8.406 1 92.31 190 GLU A N 1
ATOM 1496 C CA . GLU A 1 190 ? 11.328 -28.625 -8.719 1 92.31 190 GLU A CA 1
ATOM 1497 C C . GLU A 1 190 ? 11.578 -29.188 -10.117 1 92.31 190 GLU A C 1
ATOM 1499 O O . GLU A 1 190 ? 10.766 -29.953 -10.641 1 92.31 190 GLU A O 1
ATOM 1504 N N . PRO A 1 191 ? 12.75 -28.75 -10.672 1 90.88 191 PRO A N 1
ATOM 1505 C CA . PRO A 1 191 ? 13.039 -29.219 -12.031 1 90.88 191 PRO A CA 1
ATOM 1506 C C . PRO A 1 191 ? 13.242 -30.734 -12.094 1 90.88 191 PRO A C 1
ATOM 1508 O O . PRO A 1 191 ? 13.875 -31.312 -11.203 1 90.88 191 PRO A O 1
ATOM 1511 N N . ASP A 1 192 ? 12.555 -31.266 -13.086 1 90 192 ASP A N 1
ATOM 1512 C CA . ASP A 1 192 ? 12.766 -32.688 -13.359 1 90 192 ASP A CA 1
ATOM 1513 C C . ASP A 1 192 ? 13.883 -32.875 -14.383 1 90 192 ASP A C 1
ATOM 1515 O O . ASP A 1 192 ? 13.773 -33.75 -15.273 1 90 192 ASP A O 1
ATOM 1519 N N . PHE A 1 193 ? 14.766 -31.875 -14.5 1 88.56 193 PHE A N 1
ATOM 1520 C CA . PHE A 1 193 ? 15.938 -31.875 -15.375 1 88.56 193 PHE A CA 1
ATOM 1521 C C . PHE A 1 193 ? 17.125 -31.234 -14.672 1 88.56 193 PHE A C 1
ATOM 1523 O O . PHE A 1 193 ? 17 -30.672 -13.586 1 88.56 193 PHE A O 1
ATOM 1530 N N . ASP A 1 194 ? 18.297 -31.375 -15.281 1 85.94 194 ASP A N 1
ATOM 1531 C CA . ASP A 1 194 ? 19.5 -30.734 -14.734 1 85.94 194 ASP A CA 1
ATOM 1532 C C . ASP A 1 194 ? 19.547 -29.266 -15.109 1 85.94 194 ASP A C 1
ATOM 1534 O O . ASP A 1 194 ? 19.719 -28.922 -16.281 1 85.94 194 ASP A O 1
ATOM 1538 N N . PRO A 1 195 ? 19.469 -28.422 -14.094 1 82.44 195 PRO A N 1
ATOM 1539 C CA . PRO A 1 195 ? 19.438 -26.984 -14.383 1 82.44 195 PRO A CA 1
ATOM 1540 C C . PRO A 1 195 ? 20.812 -26.453 -14.805 1 82.44 195 PRO A C 1
ATOM 1542 O O . PRO A 1 195 ? 20.906 -25.328 -15.312 1 82.44 195 PRO A O 1
ATOM 1545 N N . ASN A 1 196 ? 21.859 -27.25 -14.641 1 81.56 196 ASN A N 1
ATOM 1546 C CA . ASN A 1 196 ? 23.203 -26.781 -14.93 1 81.56 196 ASN A CA 1
ATOM 1547 C C . ASN A 1 196 ? 23.641 -27.188 -16.344 1 81.56 196 ASN A C 1
ATOM 1549 O O . ASN A 1 196 ? 24.828 -27.062 -16.688 1 81.56 196 ASN A O 1
ATOM 1553 N N . LYS A 1 197 ? 22.75 -27.656 -17.078 1 82.19 197 LYS A N 1
ATOM 1554 C CA . LYS A 1 197 ? 23.062 -27.984 -18.453 1 82.19 197 LYS A CA 1
ATOM 1555 C C . LYS A 1 197 ? 23.516 -26.75 -19.234 1 82.19 197 LYS A C 1
ATOM 1557 O O . LYS A 1 197 ? 23.25 -25.625 -18.828 1 82.19 197 LYS A O 1
ATOM 1562 N N . ASP A 1 198 ? 24.188 -26.969 -20.266 1 84.06 198 ASP A N 1
ATOM 1563 C CA . ASP A 1 198 ? 24.656 -25.891 -21.125 1 84.06 198 ASP A CA 1
ATOM 1564 C C . ASP A 1 198 ? 23.484 -25.125 -21.734 1 84.06 198 ASP A C 1
ATOM 1566 O O . ASP A 1 198 ? 22.469 -25.719 -22.109 1 84.06 198 ASP A O 1
ATOM 1570 N N . GLU A 1 199 ? 23.609 -23.938 -21.766 1 85.5 199 GLU A N 1
ATOM 1571 C CA . GLU A 1 199 ? 22.547 -23.062 -22.266 1 85.5 199 GLU A CA 1
ATOM 1572 C C . GLU A 1 199 ? 22.094 -23.484 -23.656 1 85.5 199 GLU A C 1
ATOM 1574 O O . GLU A 1 199 ? 20.922 -23.312 -24 1 85.5 199 GLU A O 1
ATOM 1579 N N . SER A 1 200 ? 23.031 -24.031 -24.406 1 85.19 200 SER A N 1
ATOM 1580 C CA . SER A 1 200 ? 22.734 -24.438 -25.766 1 85.19 200 SER A CA 1
ATOM 1581 C C . SER A 1 200 ? 21.719 -25.578 -25.781 1 85.19 200 SER A C 1
ATOM 1583 O O . SER A 1 200 ? 21.078 -25.844 -26.812 1 85.19 200 SER A O 1
ATOM 1585 N N . GLU A 1 201 ? 21.547 -26.172 -24.672 1 90.19 201 GLU A N 1
ATOM 1586 C CA . GLU A 1 201 ? 20.641 -27.312 -24.594 1 90.19 201 GLU A CA 1
ATOM 1587 C C . GLU A 1 201 ? 19.234 -26.875 -24.234 1 90.19 201 GLU A C 1
ATOM 1589 O O . GLU A 1 201 ? 18.312 -27.703 -24.188 1 90.19 201 GLU A O 1
ATOM 1594 N N . PHE A 1 202 ? 19.125 -25.641 -24.016 1 92.06 202 PHE A N 1
ATOM 1595 C CA . PHE A 1 202 ? 17.812 -25.141 -23.625 1 92.06 202 PHE A CA 1
ATOM 1596 C C . PHE A 1 202 ? 17.109 -24.469 -24.812 1 92.06 202 PHE A C 1
ATOM 1598 O O . PHE A 1 202 ? 17.766 -24.016 -25.75 1 92.06 202 PHE A O 1
ATOM 1605 N N . SER A 1 203 ? 15.82 -24.531 -24.797 1 90.94 203 SER A N 1
ATOM 1606 C CA . SER A 1 203 ? 14.938 -23.828 -25.719 1 90.94 203 SER A CA 1
ATOM 1607 C C . SER A 1 203 ? 13.734 -23.234 -24.984 1 90.94 203 SER A C 1
ATOM 1609 O O . SER A 1 203 ? 13.602 -23.391 -23.766 1 90.94 203 SER A O 1
ATOM 1611 N N . PHE A 1 204 ? 12.984 -22.5 -25.75 1 93.44 204 PHE A N 1
ATOM 1612 C CA . PHE A 1 204 ? 11.82 -21.875 -25.141 1 93.44 204 PHE A CA 1
ATOM 1613 C C . PHE A 1 204 ? 10.531 -22.562 -25.578 1 93.44 204 PHE A C 1
ATOM 1615 O O . PHE A 1 204 ? 10.328 -22.797 -26.781 1 93.44 204 PHE A O 1
ATOM 1622 N N . THR A 1 205 ? 9.789 -22.938 -24.578 1 91 205 THR A N 1
ATOM 1623 C CA . THR A 1 205 ? 8.492 -23.562 -24.828 1 91 205 THR A CA 1
ATOM 1624 C C . THR A 1 205 ? 7.359 -22.594 -24.5 1 91 205 THR A C 1
ATOM 1626 O O . THR A 1 205 ? 7.324 -22.016 -23.422 1 91 205 THR A O 1
ATOM 1629 N N . LYS A 1 206 ? 6.473 -22.5 -25.422 1 89.5 206 LYS A N 1
ATOM 1630 C CA . LYS A 1 206 ? 5.352 -21.578 -25.25 1 89.5 206 LYS A CA 1
ATOM 1631 C C . LYS A 1 206 ? 4.262 -22.188 -24.375 1 89.5 206 LYS A C 1
ATOM 1633 O O . LYS A 1 206 ? 3.881 -23.344 -24.562 1 89.5 206 LYS A O 1
ATOM 1638 N N . VAL A 1 207 ? 3.896 -21.406 -23.391 1 85.62 207 VAL A N 1
ATOM 1639 C CA . VAL A 1 207 ? 2.752 -21.75 -22.562 1 85.62 207 VAL A CA 1
ATOM 1640 C C . VAL A 1 207 ? 1.675 -20.672 -22.688 1 85.62 207 VAL A C 1
ATOM 1642 O O . VAL A 1 207 ? 1.812 -19.578 -22.141 1 85.62 207 VAL A O 1
ATOM 1645 N N . SER A 1 208 ? 0.629 -21.047 -23.281 1 79.38 208 SER A N 1
ATOM 1646 C CA . SER A 1 208 ? -0.382 -20.047 -23.641 1 79.38 208 SER A CA 1
ATOM 1647 C C . SER A 1 208 ? -1.348 -19.812 -22.484 1 79.38 208 SER A C 1
ATOM 1649 O O . SER A 1 208 ? -1.579 -20.719 -21.672 1 79.38 208 SER A O 1
ATOM 1651 N N . HIS A 1 209 ? -1.814 -18.641 -22.422 1 79.38 209 HIS A N 1
ATOM 1652 C CA . HIS A 1 209 ? -2.898 -18.219 -21.547 1 79.38 209 HIS A CA 1
ATOM 1653 C C . HIS A 1 209 ? -2.488 -18.312 -20.078 1 79.38 209 HIS A C 1
ATOM 1655 O O . HIS A 1 209 ? -3.314 -18.625 -19.219 1 79.38 209 HIS A O 1
ATOM 1661 N N . ASN A 1 210 ? -1.22 -18.344 -19.891 1 83.31 210 ASN A N 1
ATOM 1662 C CA . ASN A 1 210 ? -0.724 -18.297 -18.516 1 83.31 210 ASN A CA 1
ATOM 1663 C C . ASN A 1 210 ? 0.017 -17 -18.234 1 83.31 210 ASN A C 1
ATOM 1665 O O . ASN A 1 210 ? 0.934 -16.625 -18.969 1 83.31 210 ASN A O 1
ATOM 1669 N N . GLU A 1 211 ? -0.456 -16.422 -17.188 1 84.44 211 GLU A N 1
ATOM 1670 C CA . GLU A 1 211 ? 0.187 -15.172 -16.797 1 84.44 211 GLU A CA 1
ATOM 1671 C C . GLU A 1 211 ? 0.977 -15.336 -15.5 1 84.44 211 GLU A C 1
ATOM 1673 O O . GLU A 1 211 ? 0.434 -15.781 -14.492 1 84.44 211 GLU A O 1
ATOM 1678 N N . PHE A 1 212 ? 2.25 -15.102 -15.625 1 86.25 212 PHE A N 1
ATOM 1679 C CA . PHE A 1 212 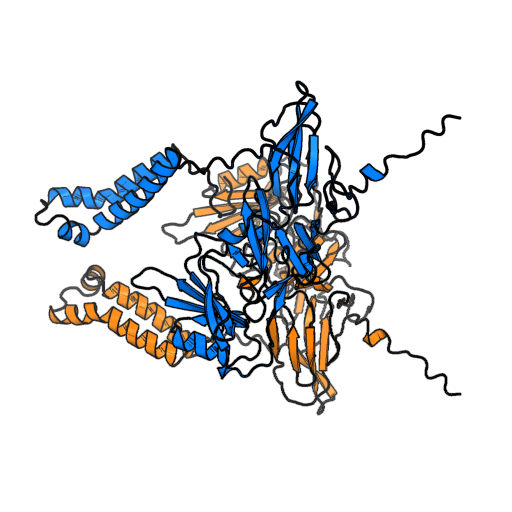? 3.1 -15.039 -14.445 1 86.25 212 PHE A CA 1
ATOM 1680 C C . PHE A 1 212 ? 3.365 -13.594 -14.039 1 86.25 212 PHE A C 1
ATOM 1682 O O . PHE A 1 212 ? 4.344 -12.992 -14.484 1 86.25 212 PHE A O 1
ATOM 1689 N N . TYR A 1 213 ? 2.482 -13.195 -13.258 1 77.81 213 TYR A N 1
ATOM 1690 C CA . TYR A 1 213 ? 2.648 -11.789 -12.922 1 77.81 213 TYR A CA 1
ATOM 1691 C C . TYR A 1 213 ? 3.568 -11.617 -11.719 1 77.81 213 TYR A C 1
ATOM 1693 O O . TYR A 1 213 ? 3.633 -12.492 -10.852 1 77.81 213 TYR A O 1
ATOM 1701 N N . GLY A 1 214 ? 4.32 -10.625 -11.852 1 76.44 214 GLY A N 1
ATOM 1702 C CA . GLY A 1 214 ? 5.23 -10.312 -10.766 1 76.44 214 GLY A CA 1
ATOM 1703 C C . GLY A 1 214 ? 6.598 -10.945 -10.93 1 76.44 214 GLY A C 1
ATOM 1704 O O . GLY A 1 214 ? 6.844 -11.664 -11.898 1 76.44 214 GLY A O 1
ATOM 1705 N N . TYR A 1 215 ? 7.59 -10.625 -10.188 1 78.19 215 TYR A N 1
ATOM 1706 C CA . TYR A 1 215 ? 8.93 -11.188 -10.102 1 78.19 215 TYR A CA 1
ATOM 1707 C C . TYR A 1 215 ? 9.68 -11.023 -11.422 1 78.19 215 TYR A C 1
ATOM 1709 O O . TYR A 1 215 ? 10.305 -11.969 -11.898 1 78.19 215 TYR A O 1
ATOM 1717 N N . ASP A 1 216 ? 9.469 -10.016 -12.023 1 78.06 216 ASP A N 1
ATOM 1718 C CA . ASP A 1 216 ? 10.164 -9.727 -13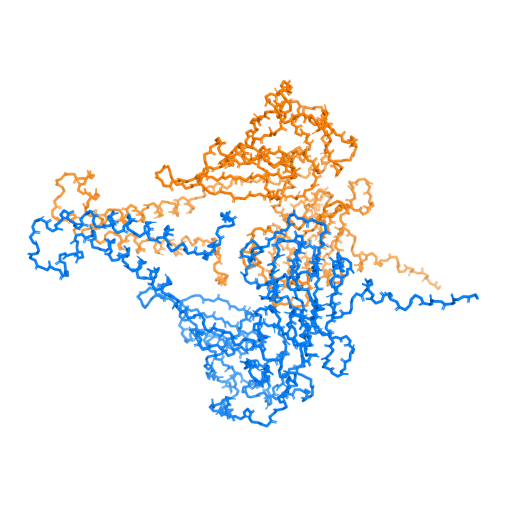.273 1 78.06 216 ASP A CA 1
ATOM 1719 C C . ASP A 1 216 ? 11.617 -9.352 -13.016 1 78.06 216 ASP A C 1
ATOM 1721 O O . ASP A 1 216 ? 11.914 -8.57 -12.109 1 78.06 216 ASP A O 1
ATOM 1725 N N . SER A 1 217 ? 12.43 -10.008 -13.727 1 80.25 217 SER A N 1
ATOM 1726 C CA . SER A 1 217 ? 13.852 -9.672 -13.625 1 80.25 217 SER A CA 1
ATOM 1727 C C . SER A 1 217 ? 14.188 -8.461 -14.484 1 80.25 217 SER A C 1
ATOM 1729 O O . SER A 1 217 ? 15.086 -7.684 -14.141 1 80.25 217 SER A O 1
ATOM 1731 N N . SER A 1 218 ? 13.508 -8.43 -15.562 1 79.88 218 SER A N 1
ATOM 1732 C CA . SER A 1 218 ? 13.688 -7.273 -16.438 1 79.88 218 SER A CA 1
ATOM 1733 C C . SER A 1 218 ? 12.406 -6.961 -17.203 1 79.88 218 SER A C 1
ATOM 1735 O O . SER A 1 218 ? 11.531 -7.82 -17.344 1 79.88 218 SER A O 1
ATOM 1737 N N . TYR A 1 219 ? 12.32 -5.668 -17.516 1 83.94 219 TYR A N 1
ATOM 1738 C CA . TYR A 1 219 ? 11.227 -5.18 -18.344 1 83.94 219 TYR A CA 1
ATOM 1739 C C . TYR A 1 219 ? 11.742 -4.332 -19.5 1 83.94 219 TYR A C 1
ATOM 1741 O O . TYR A 1 219 ? 12.492 -3.377 -19.281 1 83.94 219 TYR A O 1
ATOM 1749 N N . SER A 1 220 ? 11.375 -4.785 -20.719 1 84.19 220 SER A N 1
ATOM 1750 C CA . SER A 1 220 ? 11.805 -4.055 -21.906 1 84.19 220 SER A CA 1
ATOM 1751 C C . SER A 1 220 ? 10.641 -3.828 -22.859 1 84.19 220 SER A C 1
ATOM 1753 O O . SER A 1 220 ? 9.789 -4.699 -23.031 1 84.19 220 SER A O 1
ATOM 1755 N N . ILE A 1 221 ? 10.719 -2.617 -23.453 1 83.19 221 ILE A N 1
ATOM 1756 C CA . ILE A 1 221 ? 9.672 -2.285 -24.406 1 83.19 221 ILE A CA 1
ATOM 1757 C C . ILE A 1 221 ? 10.242 -2.307 -25.828 1 83.19 221 ILE A C 1
ATOM 1759 O O . ILE A 1 221 ? 11.43 -2.016 -26.031 1 83.19 221 ILE A O 1
ATOM 1763 N N . ASN A 1 222 ? 9.391 -2.674 -26.781 1 81.25 222 ASN A N 1
ATOM 1764 C CA . ASN A 1 222 ? 9.711 -2.686 -28.203 1 81.25 222 ASN A CA 1
ATOM 1765 C C . ASN A 1 222 ? 10.828 -3.68 -28.516 1 81.25 222 ASN A C 1
ATOM 1767 O O . ASN A 1 222 ? 11.734 -3.377 -29.297 1 81.25 222 ASN A O 1
ATOM 1771 N N . TYR A 1 223 ? 10.836 -4.695 -27.766 1 88.19 223 TYR A N 1
ATOM 1772 C CA . TYR A 1 223 ? 11.742 -5.797 -28.078 1 88.19 223 TYR A CA 1
ATOM 1773 C C . TYR A 1 223 ? 11.094 -6.77 -29.062 1 88.19 223 TYR A C 1
ATOM 1775 O O . TYR A 1 223 ? 9.898 -7.055 -28.953 1 88.19 223 TYR A O 1
ATOM 1783 N N . THR A 1 224 ? 11.891 -7.176 -30.016 1 89.12 224 THR A N 1
ATOM 1784 C CA . THR A 1 224 ? 11.445 -8.297 -30.828 1 89.12 224 THR A CA 1
ATOM 1785 C C . THR A 1 224 ? 11.508 -9.602 -30.031 1 89.12 224 THR A C 1
ATOM 1787 O O . THR A 1 224 ? 12.148 -9.664 -28.984 1 89.12 224 THR A O 1
ATOM 1790 N N . PHE A 1 225 ? 10.867 -10.508 -30.578 1 93.12 225 PHE A N 1
ATOM 1791 C CA . PHE A 1 225 ? 10.852 -11.82 -29.938 1 93.12 225 PHE A CA 1
ATOM 1792 C C . PHE A 1 225 ? 12.266 -12.375 -29.797 1 93.12 225 PHE A C 1
ATOM 1794 O O . PHE A 1 225 ? 12.641 -12.891 -28.75 1 93.12 225 PHE A O 1
ATOM 1801 N N . GLU A 1 226 ? 13 -12.203 -30.828 1 92.94 226 GLU A N 1
ATOM 1802 C CA . GLU A 1 226 ? 14.359 -12.727 -30.844 1 92.94 226 GLU A CA 1
ATOM 1803 C C . GLU A 1 226 ? 15.25 -11.992 -29.844 1 92.94 226 GLU A C 1
ATOM 1805 O O . GLU A 1 226 ? 16.094 -12.609 -29.203 1 92.94 226 GLU A O 1
ATOM 1810 N N . ARG A 1 227 ? 15 -10.812 -29.703 1 93.25 227 ARG A N 1
ATOM 1811 C CA . ARG A 1 227 ? 15.781 -10.039 -28.75 1 93.25 227 ARG A CA 1
ATOM 1812 C C . ARG A 1 227 ? 15.438 -10.438 -27.312 1 93.25 227 ARG A C 1
ATOM 1814 O O . ARG A 1 227 ? 16.312 -10.5 -26.453 1 93.25 227 ARG A O 1
ATOM 1821 N N . CYS A 1 228 ? 14.203 -10.664 -27.125 1 94.25 228 CYS A N 1
ATOM 1822 C CA . CYS A 1 228 ? 13.758 -11.102 -25.812 1 94.25 228 CYS A CA 1
ATOM 1823 C C . CYS A 1 228 ? 14.367 -12.453 -25.453 1 94.25 228 CYS A C 1
ATOM 1825 O O . CYS A 1 228 ? 14.828 -12.648 -24.328 1 94.25 228 CYS A O 1
ATOM 1827 N N . LYS A 1 229 ? 14.406 -13.297 -26.422 1 93.62 229 LYS A N 1
ATOM 1828 C CA . LYS A 1 229 ? 15.016 -14.609 -26.234 1 93.62 229 LYS A CA 1
ATOM 1829 C C . LYS A 1 229 ? 16.484 -14.484 -25.859 1 93.62 229 LYS A C 1
ATOM 1831 O O . LYS A 1 229 ? 16.953 -15.133 -24.922 1 93.62 229 LYS A O 1
ATOM 1836 N N . LYS A 1 230 ? 17.109 -13.656 -26.531 1 92.62 230 LYS A N 1
ATOM 1837 C CA . LYS A 1 230 ? 18.547 -13.469 -26.297 1 92.62 230 LYS A CA 1
ATOM 1838 C C . LYS A 1 230 ? 18.812 -12.891 -24.906 1 92.62 230 LYS A C 1
ATOM 1840 O O . LYS A 1 230 ? 19.781 -13.273 -24.25 1 92.62 230 LYS A O 1
ATOM 1845 N N . LEU A 1 231 ? 17.969 -12.031 -24.594 1 93 231 LEU A N 1
ATOM 1846 C CA . LEU A 1 231 ? 18.109 -11.422 -23.281 1 93 231 LEU A CA 1
ATOM 1847 C C . LEU A 1 231 ? 17.984 -12.469 -22.172 1 93 231 LEU A C 1
ATOM 1849 O O . LEU A 1 231 ? 18.766 -12.461 -21.219 1 93 231 LEU A O 1
ATOM 1853 N N . CYS A 1 232 ? 17.078 -13.281 -22.281 1 93.31 232 CYS A N 1
ATOM 1854 C CA . CYS A 1 232 ? 16.859 -14.32 -21.281 1 93.31 232 CYS A CA 1
ATOM 1855 C C . CYS A 1 232 ? 18.031 -15.305 -21.266 1 93.31 232 CYS A C 1
ATOM 1857 O O . CYS A 1 232 ? 18.453 -15.734 -20.203 1 93.31 232 CYS A O 1
ATOM 1859 N N . PHE A 1 233 ? 18.562 -15.578 -22.406 1 91.81 233 PHE A N 1
ATOM 1860 C CA . PHE A 1 233 ? 19.672 -16.5 -22.484 1 91.81 233 PHE A CA 1
ATOM 1861 C C . PHE A 1 233 ? 20.922 -15.898 -21.844 1 91.81 233 PHE A C 1
ATOM 1863 O O . PHE A 1 233 ? 21.75 -16.609 -21.281 1 91.81 233 PHE A O 1
ATOM 1870 N N . LYS A 1 234 ? 20.969 -14.664 -21.969 1 87.88 234 LYS A N 1
ATOM 1871 C CA . LYS A 1 234 ? 22.141 -13.977 -21.406 1 87.88 234 LYS A CA 1
ATOM 1872 C C . LYS A 1 234 ? 22.109 -14 -19.891 1 87.88 234 LYS A C 1
ATOM 1874 O O . LYS A 1 234 ? 23.172 -14.008 -19.25 1 87.88 234 LYS A O 1
ATOM 1879 N N . MET A 1 235 ? 20.906 -14.023 -19.406 1 85.94 235 MET A N 1
ATOM 1880 C CA . MET A 1 235 ? 20.75 -14.055 -17.953 1 85.94 235 MET A CA 1
ATOM 1881 C C . MET A 1 235 ? 20.688 -15.492 -17.438 1 85.94 235 MET A C 1
ATOM 1883 O O . MET A 1 235 ? 19.672 -16.172 -17.609 1 85.94 235 MET A O 1
ATOM 1887 N N . ARG A 1 236 ? 21.656 -15.898 -16.766 1 80.94 236 ARG A N 1
ATOM 1888 C CA . ARG A 1 236 ? 21.734 -17.281 -16.312 1 80.94 236 ARG A CA 1
ATOM 1889 C C . ARG A 1 236 ? 20.547 -17.625 -15.406 1 80.94 236 ARG A C 1
ATOM 1891 O O . ARG A 1 236 ? 20.047 -18.75 -15.445 1 80.94 236 ARG A O 1
ATOM 1898 N N . SER A 1 237 ? 20.031 -16.719 -14.75 1 83.69 237 SER A N 1
ATOM 1899 C CA . SER A 1 237 ? 18.984 -16.984 -13.773 1 83.69 237 SER A CA 1
ATOM 1900 C C . SER A 1 237 ? 17.609 -16.906 -14.414 1 83.69 237 SER A C 1
ATOM 1902 O O . SER A 1 237 ? 16.594 -17.188 -13.766 1 83.69 237 SER A O 1
ATOM 1904 N N . CYS A 1 238 ? 17.609 -16.672 -15.719 1 90.94 238 CYS A N 1
ATOM 1905 C CA . CYS A 1 238 ? 16.312 -16.484 -16.375 1 90.94 238 CYS A CA 1
ATOM 1906 C C . CYS A 1 238 ? 15.641 -17.828 -16.625 1 90.94 238 CYS A C 1
ATOM 1908 O O . CYS A 1 238 ? 16.25 -18.75 -17.172 1 90.94 238 CYS A O 1
ATOM 1910 N N . LYS A 1 239 ? 14.398 -17.953 -16.234 1 91.88 239 LYS A N 1
ATOM 1911 C CA . LYS A 1 239 ? 13.641 -19.188 -16.391 1 91.88 239 LYS A CA 1
ATOM 1912 C C . LYS A 1 239 ? 12.641 -19.078 -17.547 1 91.88 239 LYS A C 1
ATOM 1914 O O . LYS A 1 239 ? 12.078 -20.094 -17.984 1 91.88 239 LYS A O 1
ATOM 1919 N N . GLY A 1 240 ? 12.414 -17.938 -17.969 1 93.31 240 GLY A N 1
ATOM 1920 C CA . GLY A 1 240 ? 11.477 -17.672 -19.047 1 93.31 240 GLY A CA 1
ATOM 1921 C C . GLY A 1 240 ? 11.102 -16.219 -19.172 1 93.31 240 GLY A C 1
ATOM 1922 O O . GLY A 1 240 ? 11.664 -15.367 -18.469 1 93.31 240 GLY A O 1
ATOM 1923 N N . PHE A 1 241 ? 10.227 -15.938 -20.188 1 93.5 241 PHE A N 1
ATOM 1924 C CA . PHE A 1 241 ? 9.797 -14.555 -20.344 1 93.5 241 PHE A CA 1
ATOM 1925 C C . PHE A 1 241 ? 8.367 -14.484 -20.859 1 93.5 241 PHE A C 1
ATOM 1927 O O . PHE A 1 241 ? 7.891 -15.414 -21.516 1 93.5 241 PHE A O 1
ATOM 1934 N N . GLN A 1 242 ? 7.762 -13.43 -20.391 1 92.19 242 GLN A N 1
ATOM 1935 C CA . GLN A 1 242 ? 6.453 -13.094 -20.938 1 92.19 242 GLN A CA 1
ATOM 1936 C C . GLN A 1 242 ? 6.574 -12.062 -22.062 1 92.19 242 GLN A C 1
ATOM 1938 O O . GLN A 1 242 ? 7.34 -11.102 -21.953 1 92.19 242 GLN A O 1
ATOM 1943 N N . TYR A 1 243 ? 5.902 -12.438 -23.141 1 90.88 243 TYR A N 1
ATOM 1944 C CA . TYR A 1 243 ? 5.918 -11.57 -24.328 1 90.88 243 TYR A CA 1
ATOM 1945 C C . TYR A 1 243 ? 4.508 -11.141 -24.703 1 90.88 243 TYR A C 1
ATOM 1947 O O . TYR A 1 243 ? 3.658 -11.977 -25.016 1 90.88 243 TYR A O 1
ATOM 1955 N N . LYS A 1 244 ? 4.301 -9.805 -24.531 1 87.31 244 LYS A N 1
ATOM 1956 C CA . LYS A 1 244 ? 2.939 -9.305 -24.703 1 87.31 244 LYS A CA 1
ATOM 1957 C C . LYS A 1 244 ? 2.918 -8.086 -25.625 1 87.31 244 LYS A C 1
ATOM 1959 O O . LYS A 1 244 ? 3.881 -7.32 -25.672 1 87.31 244 LYS A O 1
ATOM 1964 N N . PHE A 1 245 ? 1.801 -8.094 -26.344 1 82.31 245 PHE A N 1
ATOM 1965 C CA . PHE A 1 245 ? 1.562 -6.934 -27.203 1 82.31 245 PHE A CA 1
ATOM 1966 C C . PHE A 1 245 ? 0.639 -5.938 -26.5 1 82.31 245 PHE A C 1
ATOM 1968 O O . PHE A 1 245 ? -0.401 -6.32 -25.969 1 82.31 245 PHE A O 1
ATOM 1975 N N . LYS A 1 246 ? 1.197 -4.719 -26.312 1 78.88 246 LYS A N 1
ATOM 1976 C CA . LYS A 1 246 ? 0.392 -3.658 -25.703 1 78.88 246 LYS A CA 1
ATOM 1977 C C . LYS A 1 246 ? -0.007 -2.615 -26.75 1 78.88 246 LYS A C 1
ATOM 1979 O O . LYS A 1 246 ? 0.818 -2.195 -27.562 1 78.88 246 LYS A O 1
ATOM 1984 N N . GLY A 1 247 ? -1.191 -2.143 -26.656 1 66.44 247 GLY A N 1
ATOM 1985 C CA . GLY A 1 247 ? -1.674 -1.098 -27.547 1 66.44 247 GLY A CA 1
ATOM 1986 C C . GLY A 1 247 ? -2.557 -1.622 -28.672 1 66.44 247 GLY A C 1
ATOM 1987 O O . GLY A 1 247 ? -2.963 -2.785 -28.641 1 66.44 247 GLY A O 1
ATOM 1988 N N . ASP A 1 248 ? -2.986 -0.722 -29.484 1 61.12 248 ASP A N 1
ATOM 1989 C CA . ASP A 1 248 ? -3.805 -1.049 -30.641 1 61.12 248 ASP A CA 1
ATOM 1990 C C . ASP A 1 248 ? -2.938 -1.477 -31.828 1 61.12 248 ASP A C 1
ATOM 1992 O O . ASP A 1 248 ? -1.729 -1.237 -31.828 1 61.12 248 ASP A O 1
ATOM 1996 N N . ALA A 1 249 ? -3.488 -2.346 -32.625 1 56.16 249 ALA A N 1
ATOM 1997 C CA . ALA A 1 249 ? -2.824 -2.955 -33.781 1 56.16 249 ALA A CA 1
ATOM 1998 C C . ALA A 1 249 ? -1.936 -1.944 -34.5 1 56.16 249 ALA A C 1
ATOM 2000 O O . ALA A 1 249 ? -0.842 -2.285 -34.969 1 56.16 249 ALA A O 1
ATOM 2001 N N . ASP A 1 250 ? -2.295 -0.782 -34.5 1 55.88 250 ASP A N 1
ATOM 2002 C CA . ASP A 1 250 ? -1.589 0.198 -35.312 1 55.88 250 ASP A CA 1
ATOM 2003 C C . ASP A 1 250 ? -0.5 0.904 -34.531 1 55.88 250 ASP A C 1
ATOM 2005 O O . ASP A 1 250 ? 0.474 1.402 -35.094 1 55.88 250 ASP A O 1
ATOM 2009 N N . ALA A 1 251 ? -0.632 0.933 -33.25 1 62.94 251 ALA A N 1
ATOM 2010 C CA . ALA A 1 251 ? 0.308 1.7 -32.438 1 62.94 251 ALA A CA 1
ATOM 2011 C C . ALA A 1 251 ? 0.769 0.896 -31.219 1 62.94 251 ALA A C 1
ATOM 2013 O O . ALA A 1 251 ? 1.217 1.467 -30.219 1 62.94 251 ALA A O 1
ATOM 2014 N N . GLY A 1 252 ? 0.751 -0.365 -31.484 1 73.31 252 GLY A N 1
ATOM 2015 C CA . GLY A 1 252 ? 1.11 -1.147 -30.312 1 73.31 252 GLY A CA 1
ATOM 2016 C C . GLY A 1 252 ? 2.576 -1.541 -30.281 1 73.31 252 GLY A C 1
ATOM 2017 O O . GLY A 1 252 ? 3.316 -1.267 -31.219 1 73.31 252 GLY A O 1
ATOM 2018 N N . TYR A 1 253 ? 3.115 -1.822 -29.172 1 80.12 253 TYR A N 1
ATOM 2019 C CA . TYR A 1 253 ? 4.48 -2.293 -28.969 1 80.12 253 TYR A CA 1
ATOM 2020 C C . TYR A 1 253 ? 4.508 -3.57 -28.141 1 80.12 253 TYR A C 1
ATOM 2022 O O . TYR A 1 253 ? 3.529 -3.895 -27.453 1 80.12 253 TYR A O 1
ATOM 2030 N N . PHE A 1 254 ? 5.613 -4.281 -28.359 1 85.69 254 PHE A N 1
ATOM 2031 C CA . PHE A 1 254 ? 5.766 -5.523 -27.609 1 85.69 254 PHE A CA 1
ATOM 2032 C C . PHE A 1 254 ? 6.527 -5.277 -26.312 1 85.69 254 PHE A C 1
ATOM 2034 O O . PHE A 1 254 ? 7.445 -4.457 -26.266 1 85.69 254 PHE A O 1
ATOM 2041 N N . GLU A 1 255 ? 6.055 -5.992 -25.344 1 87.38 255 GLU A N 1
ATOM 2042 C CA . GLU A 1 255 ? 6.691 -5.945 -24.031 1 87.38 255 GLU A CA 1
ATOM 2043 C C . GLU A 1 255 ? 7.328 -7.289 -23.672 1 87.38 255 GLU A C 1
ATOM 2045 O O . GLU A 1 255 ? 6.762 -8.344 -23.969 1 87.38 255 GLU A O 1
ATOM 2050 N N . CYS A 1 256 ? 8.555 -7.137 -23.188 1 90.5 256 CYS A N 1
ATOM 2051 C CA . CYS A 1 256 ? 9.297 -8.32 -22.781 1 90.5 256 CYS A CA 1
ATOM 2052 C C . CYS A 1 256 ? 9.555 -8.305 -21.266 1 90.5 256 CYS A C 1
ATOM 2054 O O . CYS A 1 256 ? 10.219 -7.402 -20.766 1 90.5 256 CYS A O 1
ATOM 2056 N N . PHE A 1 257 ? 9.023 -9.367 -20.609 1 90.38 257 PHE A N 1
ATOM 2057 C CA . PHE A 1 257 ? 9.242 -9.539 -19.172 1 90.38 257 PHE A CA 1
ATOM 2058 C C . PHE A 1 257 ? 10.023 -10.812 -18.891 1 90.38 257 PHE A C 1
ATOM 2060 O O . PHE A 1 257 ? 9.469 -11.914 -18.938 1 90.38 257 PHE A O 1
ATOM 2067 N N . THR A 1 258 ? 11.273 -10.625 -18.531 1 91.25 258 THR A N 1
ATOM 2068 C CA . THR A 1 258 ? 12.031 -11.812 -18.188 1 91.25 258 THR A CA 1
ATOM 2069 C C . THR A 1 258 ? 11.789 -12.203 -16.734 1 91.25 258 THR A C 1
ATOM 2071 O O . THR A 1 258 ? 11.625 -11.336 -15.867 1 91.25 258 THR A O 1
ATOM 2074 N N . LYS A 1 259 ? 11.766 -13.469 -16.531 1 90.81 259 LYS A N 1
ATOM 2075 C CA . LYS A 1 259 ? 11.43 -13.977 -15.211 1 90.81 259 LYS A CA 1
ATOM 2076 C C . LYS A 1 259 ? 12.562 -14.82 -14.641 1 90.81 259 LYS A C 1
ATOM 2078 O O . LYS A 1 259 ? 13.031 -15.758 -15.297 1 90.81 259 LYS A O 1
ATOM 2083 N N . ALA A 1 260 ? 12.961 -14.438 -13.445 1 85.38 260 ALA A N 1
ATOM 2084 C CA . ALA A 1 260 ? 13.922 -15.273 -12.742 1 85.38 260 ALA A CA 1
ATOM 2085 C C . ALA A 1 260 ? 13.219 -16.219 -11.781 1 85.38 260 ALA A C 1
ATOM 2087 O O . ALA A 1 260 ? 13.789 -17.25 -11.383 1 85.38 260 ALA A O 1
ATOM 2088 N N . PHE A 1 261 ? 12.047 -15.875 -11.391 1 84.5 261 PHE A N 1
ATOM 2089 C CA . PHE A 1 261 ? 11.203 -16.688 -10.523 1 84.5 261 PHE A CA 1
ATOM 2090 C C . PHE A 1 261 ? 9.805 -16.828 -11.109 1 84.5 261 PHE A C 1
ATOM 2092 O O . PHE A 1 261 ? 9.25 -15.867 -11.641 1 84.5 261 PHE A O 1
ATOM 2099 N N . LEU A 1 262 ? 9.359 -18.016 -11.07 1 87.88 262 LEU A N 1
ATOM 2100 C CA . LEU A 1 262 ? 8.023 -18.297 -11.57 1 87.88 262 LEU A CA 1
ATOM 2101 C C . LEU A 1 262 ? 7.105 -18.734 -10.43 1 87.88 262 LEU A C 1
ATOM 2103 O O . LEU A 1 262 ? 7.246 -19.844 -9.914 1 87.88 262 LEU A O 1
ATOM 2107 N N . TYR A 1 263 ? 6.254 -17.734 -10.078 1 82.62 263 TYR A N 1
ATOM 2108 C CA . TYR A 1 263 ? 5.285 -18.078 -9.047 1 82.62 263 TYR A CA 1
ATOM 2109 C C . TYR A 1 263 ? 3.861 -17.969 -9.57 1 82.62 263 TYR A C 1
ATOM 2111 O O . TYR A 1 263 ? 3.52 -16.984 -10.25 1 82.62 263 TYR A O 1
ATOM 2119 N N . ASN A 1 264 ? 3.113 -18.922 -9.305 1 76.75 264 ASN A N 1
ATOM 2120 C CA . ASN A 1 264 ? 1.66 -18.891 -9.438 1 76.75 264 ASN A CA 1
ATOM 2121 C C . ASN A 1 264 ? 1.236 -18.438 -10.828 1 76.75 264 ASN A C 1
ATOM 2123 O O . ASN A 1 264 ? 0.447 -17.5 -10.969 1 76.75 264 ASN A O 1
ATOM 2127 N N . GLY A 1 265 ? 1.759 -19.125 -11.75 1 85.19 265 GLY A N 1
ATOM 2128 C CA . GLY A 1 265 ? 1.142 -18.859 -13.039 1 85.19 265 GLY A CA 1
ATOM 2129 C C . GLY A 1 265 ? -0.368 -19 -13.023 1 85.19 265 GLY A C 1
ATOM 2130 O O . GLY A 1 265 ? -0.902 -19.906 -12.383 1 85.19 265 GLY A O 1
ATOM 2131 N N . MET A 1 266 ? -1.007 -17.984 -13.492 1 84.88 266 MET A N 1
ATOM 2132 C CA . MET A 1 266 ? -2.467 -18.016 -13.5 1 84.88 266 MET A CA 1
ATOM 2133 C C . MET A 1 266 ? -2.998 -18.203 -14.922 1 84.88 266 MET A C 1
ATOM 2135 O O . MET A 1 266 ? -2.557 -17.531 -15.852 1 84.88 266 MET A O 1
ATOM 2139 N N . LEU A 1 267 ? -3.865 -19.141 -14.969 1 77.75 267 LEU A N 1
ATOM 2140 C CA . LEU A 1 267 ? -4.555 -19.312 -16.25 1 77.75 267 LEU A CA 1
ATOM 2141 C C . LEU A 1 267 ? -5.52 -18.156 -16.5 1 77.75 267 LEU A C 1
ATOM 2143 O O . LEU A 1 267 ? -6.43 -17.922 -15.711 1 77.75 267 LEU A O 1
ATOM 2147 N N . SER A 1 268 ? -5.184 -17.375 -17.359 1 73.94 268 SER A N 1
ATOM 2148 C CA . SER A 1 268 ? -6.008 -16.234 -17.719 1 73.94 268 SER A CA 1
ATOM 2149 C C . SER A 1 268 ? -6.289 -16.203 -19.219 1 73.94 268 SER A C 1
ATOM 2151 O O . SER A 1 268 ? -5.438 -15.781 -20.016 1 73.94 268 SER A O 1
ATOM 2153 N N . PRO A 1 269 ? -7.539 -16.516 -19.516 1 67.19 269 PRO A N 1
ATOM 2154 C CA . PRO A 1 269 ? -7.863 -16.5 -20.953 1 67.19 269 PRO A CA 1
ATOM 2155 C C . PRO A 1 269 ? -7.75 -15.109 -21.562 1 67.19 269 PRO A C 1
ATOM 2157 O O . PRO A 1 269 ? -7.547 -14.984 -22.781 1 67.19 269 PRO A O 1
ATOM 2160 N N . SER A 1 270 ? -7.848 -14.117 -20.75 1 68.44 270 SER A N 1
ATOM 2161 C CA . SER A 1 270 ? -7.844 -12.75 -21.25 1 68.44 270 SER A CA 1
ATOM 2162 C C . SER A 1 270 ? -6.426 -12.195 -21.359 1 68.44 270 SER A C 1
ATOM 2164 O O . SER A 1 270 ? -6.219 -11.086 -21.859 1 68.44 270 SER A O 1
ATOM 2166 N N . PHE A 1 271 ? -5.531 -12.992 -20.922 1 75.25 271 PHE A N 1
ATOM 2167 C CA . PHE A 1 271 ? -4.152 -12.531 -21 1 75.25 271 PHE A CA 1
ATOM 2168 C C . PHE A 1 271 ? -3.693 -12.453 -22.453 1 75.25 271 PHE A C 1
ATOM 2170 O O . PHE A 1 271 ? -3.744 -13.453 -23.188 1 75.25 271 PHE A O 1
ATOM 2177 N N . ASN A 1 272 ? -3.377 -11.164 -22.844 1 74.44 272 ASN A N 1
ATOM 2178 C CA . ASN A 1 272 ? -2.971 -10.938 -24.219 1 74.44 272 ASN A CA 1
ATOM 2179 C C . ASN A 1 272 ? -1.467 -11.125 -24.406 1 74.44 272 ASN A C 1
ATOM 2181 O O . ASN A 1 272 ? -0.763 -10.188 -24.797 1 74.44 272 ASN A O 1
ATOM 2185 N N . GLY A 1 273 ? -0.977 -12.258 -24 1 83.81 273 GLY A N 1
ATOM 2186 C CA . GLY A 1 273 ? 0.426 -12.602 -24.172 1 83.81 273 GLY A CA 1
ATOM 2187 C C . GLY A 1 273 ? 0.711 -14.078 -23.953 1 83.81 273 GLY A C 1
ATOM 2188 O O . GLY A 1 273 ? -0.213 -14.883 -23.844 1 83.81 273 GLY A O 1
ATOM 2189 N N . ASP A 1 274 ? 1.993 -14.336 -24.156 1 87.69 274 ASP A N 1
ATOM 2190 C CA . ASP A 1 274 ? 2.404 -15.719 -23.969 1 87.69 274 ASP A CA 1
ATOM 2191 C C . ASP A 1 274 ? 3.609 -15.82 -23.047 1 87.69 274 ASP A C 1
ATOM 2193 O O . ASP A 1 274 ? 4.414 -14.891 -22.953 1 87.69 274 ASP A O 1
ATOM 2197 N N . MET A 1 275 ? 3.52 -16.875 -22.375 1 92.19 275 MET A N 1
ATOM 2198 C CA . MET A 1 275 ? 4.68 -17.219 -21.547 1 92.19 275 MET A CA 1
ATOM 2199 C C . MET A 1 275 ? 5.57 -18.234 -22.25 1 92.19 275 MET A C 1
ATOM 2201 O O . MET A 1 275 ? 5.078 -19.188 -22.859 1 92.19 275 MET A O 1
ATOM 2205 N N . TYR A 1 276 ? 6.836 -17.922 -22.281 1 93.31 276 TYR A N 1
ATOM 2206 C CA . TYR A 1 276 ? 7.824 -18.844 -22.844 1 93.31 276 TYR A CA 1
ATOM 2207 C C . TYR A 1 276 ? 8.773 -19.344 -21.75 1 93.31 276 TYR A C 1
ATOM 2209 O O . TYR A 1 276 ? 9.508 -18.547 -21.156 1 93.31 276 TYR A O 1
ATOM 2217 N N . LEU A 1 277 ? 8.742 -20.625 -21.594 1 93.62 277 LEU A N 1
ATOM 2218 C CA . LEU A 1 277 ? 9.555 -21.234 -20.547 1 93.62 277 LEU A CA 1
ATOM 2219 C C . LEU A 1 277 ? 10.867 -21.766 -21.109 1 93.62 277 LEU A C 1
ATOM 2221 O O . LEU A 1 277 ? 10.883 -22.359 -22.188 1 93.62 277 LEU A O 1
ATOM 2225 N N . LYS A 1 278 ? 11.898 -21.516 -20.406 1 93.56 278 LYS A N 1
ATOM 2226 C CA . LYS A 1 278 ? 13.203 -22.062 -20.75 1 93.56 278 LYS A CA 1
ATOM 2227 C C . LYS A 1 278 ? 13.352 -23.5 -20.281 1 93.56 278 LYS A C 1
ATOM 2229 O O . LYS A 1 278 ? 13.508 -23.734 -19.078 1 93.56 278 LYS A O 1
ATOM 2234 N N . LEU A 1 279 ? 13.297 -24.422 -21.234 1 92.88 279 LEU A N 1
ATOM 2235 C CA . LEU A 1 279 ? 13.336 -25.844 -20.922 1 92.88 279 LEU A CA 1
ATOM 2236 C C . LEU A 1 279 ? 14.352 -26.562 -21.797 1 92.88 279 LEU A C 1
ATOM 2238 O O . LEU A 1 279 ? 14.688 -26.094 -22.891 1 92.88 279 LEU A O 1
ATOM 2242 N N . PRO A 1 280 ? 14.836 -27.656 -21.188 1 91 280 PRO A N 1
ATOM 2243 C CA . PRO A 1 280 ? 15.703 -28.453 -22.047 1 91 280 PRO A CA 1
ATOM 2244 C C . PRO A 1 280 ? 15.008 -28.922 -23.328 1 91 280 PRO A C 1
ATOM 2246 O O . PRO A 1 280 ? 13.812 -29.25 -23.297 1 91 280 PRO A O 1
ATOM 2249 N N . LYS A 1 281 ? 15.891 -28.922 -24.359 1 88 281 LYS A N 1
ATOM 2250 C CA . LYS A 1 281 ? 15.359 -29.406 -25.641 1 88 281 LYS A CA 1
ATOM 2251 C C . LYS A 1 281 ? 14.789 -30.812 -25.5 1 88 281 LYS A C 1
ATOM 2253 O O . LYS A 1 281 ? 15.398 -31.672 -24.859 1 88 281 LYS A O 1
ATOM 2258 N N . GLY A 1 282 ? 13.562 -31.062 -25.969 1 78.69 282 GLY A N 1
ATOM 2259 C CA . GLY A 1 282 ? 12.961 -32.375 -25.953 1 78.69 282 GLY A CA 1
ATOM 2260 C C . GLY A 1 282 ? 12.031 -32.594 -24.766 1 78.69 282 GLY A C 1
ATOM 2261 O O . GLY A 1 282 ? 11.516 -33.688 -24.578 1 78.69 282 GLY A O 1
ATOM 2262 N N . THR A 1 283 ? 12.023 -31.672 -23.906 1 79.19 283 THR A N 1
ATOM 2263 C CA . THR A 1 283 ? 11.094 -31.797 -22.781 1 79.19 283 THR A CA 1
ATOM 2264 C C . THR A 1 283 ? 9.672 -32.031 -23.297 1 79.19 283 THR A C 1
ATOM 2266 O O . THR A 1 283 ? 9.188 -31.297 -24.156 1 79.19 283 THR A O 1
ATOM 2269 N N . PRO A 1 284 ? 9.156 -33.25 -23.031 1 66.5 284 PRO A N 1
ATOM 2270 C CA . PRO A 1 284 ? 7.793 -33.5 -23.5 1 66.5 284 PRO A CA 1
ATOM 2271 C C . PRO A 1 284 ? 6.789 -32.469 -23.062 1 66.5 284 PRO A C 1
ATOM 2273 O O . PRO A 1 284 ? 6.875 -31.938 -21.938 1 66.5 284 PRO A O 1
ATOM 2276 N N . PHE A 1 285 ? 6.43 -31.688 -24.031 1 60.97 285 PHE A N 1
ATOM 2277 C CA . PHE A 1 285 ? 5.367 -30.734 -23.734 1 60.97 285 PHE A CA 1
ATOM 2278 C C . PHE A 1 285 ? 3.996 -31.375 -23.922 1 60.97 285 PHE A C 1
ATOM 2280 O O . PHE A 1 285 ? 3.66 -31.844 -25 1 60.97 285 PHE A O 1
ATOM 2287 N N . SER A 1 286 ? 3.457 -32.125 -23.062 1 47.41 286 SER A N 1
ATOM 2288 C CA . SER A 1 286 ? 2.064 -32.5 -23.281 1 47.41 286 SER A CA 1
ATOM 2289 C C . SER A 1 286 ? 1.169 -31.266 -23.406 1 47.41 286 SER A C 1
ATOM 2291 O O . SER A 1 286 ? 1.258 -30.344 -22.609 1 47.41 286 SER A O 1
ATOM 2293 N N . GLY A 1 287 ? 0.803 -30.922 -24.594 1 45.28 287 GLY A N 1
ATOM 2294 C CA . GLY A 1 287 ? -0.076 -29.828 -24.984 1 45.28 287 GLY A CA 1
ATOM 2295 C C . GLY A 1 287 ? -0.957 -29.328 -23.859 1 45.28 287 GLY A C 1
ATOM 2296 O O . GLY A 1 287 ? -1.076 -28.125 -23.641 1 45.28 287 GLY A O 1
ATOM 2297 N N . ASN A 1 288 ? -2.07 -30.141 -23.578 1 39.91 288 ASN A N 1
ATOM 2298 C CA . ASN A 1 288 ? -3.201 -29.734 -22.766 1 39.91 288 ASN A CA 1
ATOM 2299 C C . ASN A 1 288 ? -2.834 -29.688 -21.281 1 39.91 288 ASN A C 1
ATOM 2301 O O . ASN A 1 288 ? -2.889 -30.719 -20.594 1 39.91 288 ASN A O 1
ATOM 2305 N N . ILE A 1 289 ? -1.878 -29 -20.906 1 44.69 289 ILE A N 1
ATOM 2306 C CA . ILE A 1 289 ? -1.691 -28.875 -19.469 1 44.69 289 ILE A CA 1
ATOM 2307 C C . ILE A 1 289 ? -3.031 -29.047 -18.766 1 44.69 289 ILE A C 1
ATOM 2309 O O . ILE A 1 289 ? -3.078 -29.516 -17.625 1 44.69 289 ILE A O 1
ATOM 2313 N N . LEU A 1 290 ? -4.105 -28.609 -19.359 1 40.75 290 LEU A N 1
ATOM 2314 C CA . LEU A 1 290 ? -5.445 -28.766 -18.797 1 40.75 290 LEU A CA 1
ATOM 2315 C C . LEU A 1 290 ? -5.859 -30.234 -18.781 1 40.75 290 LEU A C 1
ATOM 2317 O O . LEU A 1 290 ? -6.738 -30.625 -18 1 40.75 290 LEU A O 1
ATOM 2321 N N . ASP A 1 291 ? -5.504 -31.094 -19.688 1 35.91 291 ASP A N 1
ATOM 2322 C CA . ASP A 1 291 ? -6.047 -32.438 -19.797 1 35.91 291 ASP A CA 1
ATOM 2323 C C . ASP A 1 291 ? -5.477 -33.344 -18.703 1 35.91 291 ASP A C 1
ATOM 2325 O O . ASP A 1 291 ? -6.09 -34.375 -18.359 1 35.91 291 ASP A O 1
ATOM 2329 N N . LYS A 1 292 ? -4.32 -33.406 -18.344 1 36.44 292 LYS A N 1
ATOM 2330 C CA . LYS A 1 292 ? -3.857 -34.344 -17.312 1 36.44 292 LYS A CA 1
ATOM 2331 C C . LYS A 1 292 ? -4.414 -33.969 -15.945 1 36.44 292 LYS A C 1
ATOM 2333 O O . LYS A 1 292 ? -3.988 -34.5 -14.922 1 36.44 292 LYS A O 1
ATOM 2338 N N . GLN A 1 293 ? -5.129 -33.031 -15.773 1 35.53 293 GLN A N 1
ATOM 2339 C CA . GLN A 1 293 ? -5.73 -32.5 -14.555 1 35.53 293 GLN A CA 1
ATOM 2340 C C . GLN A 1 293 ? -6.582 -33.562 -13.859 1 35.53 293 GLN A C 1
ATOM 2342 O O . GLN A 1 293 ? -7.215 -33.281 -12.836 1 35.53 293 GLN A O 1
ATOM 2347 N N . ARG A 1 294 ? -6.891 -34.75 -14.398 1 30.11 294 ARG A N 1
ATOM 2348 C CA . ARG A 1 294 ? -7.887 -35.625 -13.766 1 30.11 294 ARG A CA 1
ATOM 2349 C C . ARG A 1 294 ? -7.383 -36.156 -12.43 1 30.11 294 ARG A C 1
ATOM 2351 O O . ARG A 1 294 ? -8.18 -36.469 -11.547 1 30.11 294 ARG A O 1
ATOM 2358 N N . GLY A 1 295 ? -6.145 -36.656 -12.281 1 27.62 295 GLY A N 1
ATOM 2359 C CA . GLY A 1 295 ? -5.91 -37.438 -11.078 1 27.62 295 GLY A CA 1
ATOM 2360 C C . GLY A 1 295 ? -5.535 -36.594 -9.875 1 27.62 295 GLY A C 1
ATOM 2361 O O . GLY A 1 295 ? -5.207 -37.125 -8.812 1 27.62 295 GLY A O 1
ATOM 2362 N N . LEU A 1 296 ? -4.996 -35.531 -10.102 1 30.5 296 LEU A N 1
ATOM 2363 C CA . LEU A 1 296 ? -4.328 -34.969 -8.945 1 30.5 296 LEU A CA 1
ATOM 2364 C C . LEU A 1 296 ? -5.348 -34.438 -7.941 1 30.5 296 LEU A C 1
ATOM 2366 O O . LEU A 1 296 ? -6.457 -34.062 -8.32 1 30.5 296 LEU A O 1
ATOM 2370 N N . ALA A 1 297 ? -5.016 -34.531 -6.617 1 28.02 297 ALA A N 1
ATOM 2371 C CA . ALA A 1 297 ? -5.805 -34.281 -5.414 1 28.02 297 ALA A CA 1
ATOM 2372 C C . ALA A 1 297 ? -6.469 -32.906 -5.457 1 28.02 297 ALA A C 1
ATOM 2374 O O . ALA A 1 297 ? -5.785 -31.891 -5.555 1 28.02 297 ALA A O 1
ATOM 2375 N N . VAL A 1 298 ? -7.555 -32.875 -6.172 1 27.34 298 VAL A N 1
ATOM 2376 C CA . VAL A 1 298 ? -8.508 -31.766 -6.074 1 27.34 298 VAL A CA 1
ATOM 2377 C C . VAL A 1 298 ? -8.773 -31.438 -4.605 1 27.34 298 VAL A C 1
ATOM 2379 O O . VAL A 1 298 ? -9.102 -32.344 -3.816 1 27.34 298 VAL A O 1
ATOM 2382 N N . PHE A 1 299 ? -8.031 -30.609 -4.109 1 26.45 299 PHE A N 1
ATOM 2383 C CA . PHE A 1 299 ? -8.602 -30.172 -2.842 1 26.45 299 PHE A CA 1
ATOM 2384 C C . PHE A 1 299 ? -10.102 -29.922 -2.979 1 26.45 299 PHE A C 1
ATOM 2386 O O . PHE A 1 299 ? -10.523 -29.031 -3.729 1 26.45 299 PHE A O 1
ATOM 2393 N N . LYS A 1 300 ? -10.891 -31.016 -2.969 1 25.41 300 LYS A N 1
ATOM 2394 C CA . LYS A 1 300 ? -12.344 -30.906 -2.91 1 25.41 300 LYS A CA 1
ATOM 2395 C C . LYS A 1 300 ? -12.766 -29.906 -1.84 1 25.41 300 LYS A C 1
ATOM 2397 O O . LYS A 1 300 ? -12.445 -30.062 -0.662 1 25.41 300 LYS A O 1
ATOM 2402 N N . PRO A 1 301 ? -12.828 -28.641 -2.217 1 27.67 301 PRO A N 1
ATOM 2403 C CA . PRO A 1 301 ? -13.57 -27.891 -1.198 1 27.67 301 PRO A CA 1
ATOM 2404 C C . PRO A 1 301 ? -14.859 -28.578 -0.777 1 27.67 301 PRO A C 1
ATOM 2406 O O . PRO A 1 301 ? -15.617 -29.062 -1.629 1 27.67 301 PRO A O 1
ATOM 2409 N N . GLY A 1 302 ? -14.836 -29.5 0.138 1 26.33 302 GLY A N 1
ATOM 2410 C CA . GLY A 1 302 ? -16.078 -30.094 0.576 1 26.33 302 GLY A CA 1
ATOM 2411 C C . GLY A 1 302 ? -17.25 -29.141 0.533 1 26.33 302 GLY A C 1
ATOM 2412 O O . GLY A 1 302 ? -18.391 -29.516 0.812 1 26.33 302 GLY A O 1
ATOM 2413 N N . LEU A 1 303 ? -17.125 -27.938 1.055 1 26.27 303 LEU A N 1
ATOM 2414 C CA . LEU A 1 303 ? -18.406 -27.297 1.308 1 26.27 303 LEU A CA 1
ATOM 2415 C C . LEU A 1 303 ? -19.094 -26.922 -0.001 1 26.27 303 LEU A C 1
ATOM 2417 O O . LEU A 1 303 ? -18.484 -26.266 -0.856 1 26.27 303 LEU A O 1
ATOM 2421 N N . ALA A 1 304 ? -20.016 -27.703 -0.467 1 26.92 304 ALA A N 1
ATOM 2422 C CA . ALA A 1 304 ? -21.078 -27.375 -1.422 1 26.92 304 ALA A CA 1
ATOM 2423 C C . ALA A 1 304 ? -21.562 -25.938 -1.223 1 26.92 304 ALA A C 1
ATOM 2425 O O . ALA A 1 304 ? -22.547 -25.703 -0.514 1 26.92 304 ALA A O 1
ATOM 2426 N N . VAL A 1 305 ? -20.812 -25.141 -0.602 1 25 305 VAL A N 1
ATOM 2427 C CA . VAL A 1 305 ? -21.438 -23.828 -0.495 1 25 305 VAL A CA 1
ATOM 2428 C C . VAL A 1 305 ? -21.781 -23.312 -1.888 1 25 305 VAL A C 1
ATOM 2430 O O . VAL A 1 305 ? -20.938 -23.312 -2.785 1 25 305 VAL A O 1
ATOM 2433 N N . GLU A 1 306 ? -23 -23.422 -2.27 1 25.12 306 GLU A N 1
ATOM 2434 C CA . GLU A 1 306 ? -23.531 -22.719 -3.428 1 25.12 306 GLU A CA 1
ATOM 2435 C C . GLU A 1 306 ? -22.969 -21.297 -3.502 1 25.12 306 GLU A C 1
ATOM 2437 O O . GLU A 1 306 ? -23.266 -20.469 -2.637 1 25.12 306 GLU A O 1
ATOM 2442 N N . VAL A 1 307 ? -21.828 -21.203 -3.74 1 26.98 307 VAL A N 1
ATOM 2443 C CA . VAL A 1 307 ? -21.375 -19.859 -4.066 1 26.98 307 VAL A CA 1
ATOM 2444 C C . VAL A 1 307 ? -22.312 -19.219 -5.074 1 26.98 307 VAL A C 1
ATOM 2446 O O . VAL A 1 307 ? -22.703 -19.844 -6.066 1 26.98 307 VAL A O 1
ATOM 2449 N N . PRO A 1 308 ? -23.078 -18.25 -4.648 1 26.08 308 PRO A N 1
ATOM 2450 C CA . PRO A 1 308 ? -23.891 -17.656 -5.719 1 26.08 308 PRO A CA 1
ATOM 2451 C C . PRO A 1 308 ? -23.078 -17.438 -7 1 26.08 308 PRO A C 1
ATOM 2453 O O . PRO A 1 308 ? -21.891 -17.109 -6.941 1 26.08 308 PRO A O 1
ATOM 2456 N N . LYS A 1 309 ? -23.312 -18.234 -7.938 1 25.53 309 LYS A N 1
ATOM 2457 C CA . LYS A 1 309 ? -22.781 -18.047 -9.281 1 25.53 309 LYS A CA 1
ATOM 2458 C C . LYS A 1 309 ? -22.484 -16.562 -9.555 1 25.53 309 LYS A C 1
ATOM 2460 O O . LYS A 1 309 ? -23.281 -15.695 -9.18 1 25.53 309 LYS A O 1
ATOM 2465 N N . ASP A 1 310 ? -21.312 -16.281 -9.5 1 27.08 310 ASP A N 1
ATOM 2466 C CA . ASP A 1 310 ? -21.031 -14.984 -10.094 1 27.08 310 ASP A CA 1
ATOM 2467 C C . ASP A 1 310 ? -22.031 -14.656 -11.203 1 27.08 310 ASP A C 1
ATOM 2469 O O . ASP A 1 310 ? -22.094 -15.359 -12.211 1 27.08 310 ASP A O 1
ATOM 2473 N N . GLU A 1 311 ? -23.156 -14.305 -10.836 1 26.5 311 GLU A N 1
ATOM 2474 C CA . GLU A 1 311 ? -23.922 -13.828 -11.992 1 26.5 311 GLU A CA 1
ATOM 2475 C C . GLU A 1 311 ? -23.031 -13.039 -12.945 1 26.5 311 GLU A C 1
ATOM 2477 O O . GLU A 1 311 ? -22.328 -12.117 -12.531 1 26.5 311 GLU A O 1
ATOM 2482 N N . LYS A 1 312 ? -22.5 -13.68 -13.977 1 27.75 312 LYS A N 1
ATOM 2483 C CA . LYS A 1 312 ? -21.938 -12.984 -15.125 1 27.75 312 LYS A CA 1
ATOM 2484 C C . LYS A 1 312 ? -22.438 -11.547 -15.203 1 27.75 312 LYS A C 1
ATOM 2486 O O . LYS A 1 312 ? -23.609 -11.281 -14.938 1 27.75 312 LYS A O 1
ATOM 2491 N N . TYR A 1 313 ? -21.656 -10.711 -14.953 1 27.59 313 TYR A N 1
ATOM 2492 C CA . TYR A 1 313 ? -22.047 -9.352 -15.305 1 27.59 313 TYR A CA 1
ATOM 2493 C C . TYR A 1 313 ? -22.906 -9.336 -16.562 1 27.59 313 TYR A C 1
ATOM 2495 O O . TYR A 1 313 ? -22.422 -9.633 -17.656 1 27.59 313 TYR A O 1
ATOM 2503 N N . LYS A 1 314 ? -24.094 -9.797 -16.391 1 31.48 314 LYS A N 1
ATOM 2504 C CA . LYS A 1 314 ? -24.984 -9.594 -17.516 1 31.48 314 LYS A CA 1
ATOM 2505 C C . LYS A 1 314 ? -25.031 -8.125 -17.922 1 31.48 314 LYS A C 1
ATOM 2507 O O . LYS A 1 314 ? -25.25 -7.246 -17.094 1 31.48 314 LYS A O 1
ATOM 2512 N N . VAL A 1 315 ? -24.328 -7.824 -18.922 1 35.41 315 VAL A N 1
ATOM 2513 C CA . VAL A 1 315 ? -24.5 -6.531 -19.578 1 35.41 315 VAL A CA 1
ATOM 2514 C C . VAL A 1 315 ? -25.969 -6.105 -19.484 1 35.41 315 VAL A C 1
ATOM 2516 O O . VAL A 1 315 ? -26.859 -6.805 -19.969 1 35.41 315 VAL A O 1
ATOM 2519 N N . GLY A 1 316 ? -26.266 -5.605 -18.375 1 35.59 316 GLY A N 1
ATOM 2520 C CA . GLY A 1 316 ? -27.641 -5.137 -18.297 1 35.59 316 GLY A CA 1
ATOM 2521 C C . GLY A 1 316 ? -27.969 -4.113 -19.359 1 35.59 316 GLY A C 1
ATOM 2522 O O . GLY A 1 316 ? -27.094 -3.684 -20.109 1 35.59 316 GLY A O 1
ATOM 2523 N N . PHE A 1 317 ? -29.266 -3.873 -19.516 1 48.59 317 PHE A N 1
ATOM 2524 C CA . PHE A 1 317 ? -29.766 -2.908 -20.484 1 48.59 317 PHE A CA 1
ATOM 2525 C C . PHE A 1 317 ? -29.062 -1.564 -20.328 1 48.59 317 PHE A C 1
ATOM 2527 O O . PHE A 1 317 ? -28.688 -0.931 -21.312 1 48.59 317 PHE A O 1
ATOM 2534 N N . THR A 1 318 ? -28.688 -1.326 -19.109 1 49.56 318 THR A N 1
ATOM 2535 C CA . THR A 1 318 ? -28.062 -0.027 -18.875 1 49.56 318 THR A CA 1
ATOM 2536 C C . THR A 1 318 ? -26.609 -0.029 -19.312 1 49.56 318 THR A C 1
ATOM 2538 O O . THR A 1 318 ? -26.109 0.979 -19.812 1 49.56 318 THR A O 1
ATOM 2541 N N . ASP A 1 319 ? -25.953 -1.062 -19.109 1 45.81 319 ASP A N 1
ATOM 2542 C CA . ASP A 1 319 ? -24.578 -1.168 -19.578 1 45.81 319 ASP A CA 1
ATOM 2543 C C . ASP A 1 319 ? -24.516 -1.131 -21.109 1 45.81 319 ASP A C 1
ATOM 2545 O O . ASP A 1 319 ? -23.609 -0.515 -21.672 1 45.81 319 ASP A O 1
ATOM 2549 N N . PHE A 1 320 ? -25.375 -1.777 -21.609 1 51.34 320 PHE A N 1
ATOM 2550 C CA . PHE A 1 320 ? -25.547 -1.729 -23.062 1 51.34 320 PHE A CA 1
ATOM 2551 C C . PHE A 1 320 ? -25.844 -0.311 -23.516 1 51.34 320 PHE A C 1
ATOM 2553 O O . PHE A 1 320 ? -25.297 0.156 -24.516 1 51.34 320 PHE A O 1
ATOM 2560 N N . VAL A 1 321 ? -26.625 0.323 -22.688 1 57.97 321 VAL A N 1
ATOM 2561 C CA . VAL A 1 321 ? -26.969 1.708 -23 1 57.97 321 VAL A CA 1
ATOM 2562 C C . VAL A 1 321 ? -25.734 2.586 -22.875 1 57.97 321 VAL A C 1
ATOM 2564 O O . VAL A 1 321 ? -25.453 3.416 -23.75 1 57.97 321 VAL A O 1
ATOM 2567 N N . HIS A 1 322 ? -24.969 2.232 -21.875 1 54.25 322 HIS A N 1
ATOM 2568 C CA . HIS A 1 322 ? -23.75 3.033 -21.703 1 54.25 322 HIS A CA 1
ATOM 2569 C C . HIS A 1 322 ? -22.719 2.705 -22.766 1 54.25 322 HIS A C 1
ATOM 2571 O O . HIS A 1 322 ? -22.031 3.598 -23.266 1 54.25 322 HIS A O 1
ATOM 2577 N N . ALA A 1 323 ? -22.625 1.583 -23.109 1 55.38 323 ALA A N 1
ATOM 2578 C CA . ALA A 1 323 ? -21.734 1.191 -24.219 1 55.38 323 ALA A CA 1
ATOM 2579 C C . ALA A 1 323 ? -22.188 1.827 -25.531 1 55.38 323 ALA A C 1
ATOM 2581 O O . ALA A 1 323 ? -21.375 2.344 -26.281 1 55.38 323 ALA A O 1
ATOM 2582 N N . ILE A 1 324 ? -23.422 1.723 -25.656 1 59.78 324 ILE A N 1
ATOM 2583 C CA . ILE A 1 324 ? -23.969 2.316 -26.875 1 59.78 324 ILE A CA 1
ATOM 2584 C C . ILE A 1 324 ? -23.766 3.83 -26.844 1 59.78 324 ILE A C 1
ATOM 2586 O O . ILE A 1 324 ? -23.375 4.434 -27.844 1 59.78 324 ILE A O 1
ATOM 2590 N N . MET A 1 325 ? -23.906 4.301 -25.641 1 58.72 325 MET A N 1
ATOM 2591 C CA . MET A 1 325 ? -23.703 5.742 -25.5 1 58.72 325 MET A CA 1
ATOM 2592 C C . MET A 1 325 ? -22.25 6.117 -25.75 1 58.72 325 MET A C 1
ATOM 2594 O O . MET A 1 325 ? -21.969 7.125 -26.406 1 58.72 325 MET A O 1
ATOM 2598 N N . SER A 1 326 ? -21.375 5.32 -25.328 1 54.16 326 SER A N 1
ATOM 2599 C CA . SER A 1 326 ? -19.953 5.602 -25.562 1 54.16 326 SER A CA 1
ATOM 2600 C C . SER A 1 326 ? -19.609 5.512 -27.031 1 54.16 326 SER A C 1
ATOM 2602 O O . SER A 1 326 ? -18.875 6.348 -27.562 1 54.16 326 SER A O 1
ATOM 2604 N N . VAL A 1 327 ? -20.109 4.594 -27.562 1 56.78 327 VAL A N 1
ATOM 2605 C CA . VAL A 1 327 ? -19.922 4.438 -29 1 56.78 327 VAL A CA 1
ATOM 2606 C C . VAL A 1 327 ? -20.594 5.586 -29.75 1 56.78 327 VAL A C 1
ATOM 2608 O O . VAL A 1 327 ? -20.016 6.148 -30.688 1 56.78 327 VAL A O 1
ATOM 2611 N N . MET A 1 328 ? -21.781 5.91 -29.25 1 58.28 328 MET A N 1
ATOM 2612 C CA . MET A 1 328 ? -22.516 7 -29.891 1 58.28 328 MET A CA 1
ATOM 2613 C C . MET A 1 328 ? -21.766 8.32 -29.734 1 58.28 328 MET A C 1
ATOM 2615 O O . MET A 1 328 ? -21.688 9.109 -30.688 1 58.28 328 MET A O 1
ATOM 2619 N N . VAL A 1 329 ? -21.266 8.453 -28.578 1 57.88 329 VAL A N 1
ATOM 2620 C CA . VAL A 1 329 ? -20.484 9.664 -28.375 1 57.88 329 VAL A CA 1
ATOM 2621 C C . VAL A 1 329 ? -19.25 9.641 -29.266 1 57.88 329 VAL A C 1
ATOM 2623 O O . VAL A 1 329 ? -18.891 10.648 -29.891 1 57.88 329 VAL A O 1
ATOM 2626 N N . PHE A 1 330 ? -18.703 8.531 -29.422 1 56.84 330 PHE A N 1
ATOM 2627 C CA . PHE A 1 330 ? -17.547 8.391 -30.297 1 56.84 330 PHE A CA 1
ATOM 2628 C C . PHE A 1 330 ? -17.953 8.625 -31.75 1 56.84 330 PHE A C 1
ATOM 2630 O O . PHE A 1 330 ? -17.25 9.32 -32.5 1 56.84 330 PHE A O 1
ATOM 2637 N N . VAL A 1 331 ? -18.922 8.031 -32.031 1 59.19 331 VAL A N 1
ATOM 2638 C CA . VAL A 1 331 ? -19.422 8.188 -33.375 1 59.19 331 VAL A CA 1
ATOM 2639 C C . VAL A 1 331 ? -19.844 9.633 -33.625 1 59.19 331 VAL A C 1
ATOM 2641 O O . VAL A 1 331 ? -19.547 10.203 -34.688 1 59.19 331 VAL A O 1
ATOM 2644 N N . ALA A 1 332 ? -20.5 10.164 -32.594 1 60.03 332 ALA A N 1
ATOM 2645 C CA . ALA A 1 332 ? -20.938 11.547 -32.75 1 60.03 332 ALA A CA 1
ATOM 2646 C C . ALA A 1 332 ? -19.734 12.492 -32.875 1 60.03 332 ALA A C 1
ATOM 2648 O O . ALA A 1 332 ? -19.766 13.414 -33.688 1 60.03 332 ALA A O 1
ATOM 2649 N N . ILE A 1 333 ? -18.766 12.164 -32.125 1 59.53 333 ILE A N 1
ATOM 2650 C CA . ILE A 1 333 ? -17.547 12.938 -32.25 1 59.53 333 ILE A CA 1
ATOM 2651 C C . ILE A 1 333 ? -16.891 12.672 -33.594 1 59.53 333 ILE A C 1
ATOM 2653 O O . ILE A 1 333 ? -16.422 13.602 -34.281 1 59.53 333 ILE A O 1
ATOM 2657 N N . ALA A 1 334 ? -16.938 11.5 -33.938 1 57.09 334 ALA A N 1
ATOM 2658 C CA . ALA A 1 334 ? -16.391 11.141 -35.25 1 57.09 334 ALA A CA 1
ATOM 2659 C C . ALA A 1 334 ? -17.172 11.812 -36.375 1 57.09 334 ALA A C 1
ATOM 2661 O O . ALA A 1 334 ? -16.594 12.297 -37.344 1 57.09 334 ALA A O 1
ATOM 2662 N N . PHE A 1 335 ? -18.406 11.898 -36.156 1 60.31 335 PHE A N 1
ATOM 2663 C CA . PHE A 1 335 ? -19.25 12.453 -37.219 1 60.31 335 PHE A CA 1
ATOM 2664 C C . PHE A 1 335 ? -19.25 13.977 -37.156 1 60.31 335 PHE A C 1
ATOM 2666 O O . PHE A 1 335 ? -19.719 14.633 -38.094 1 60.31 335 PHE A O 1
ATOM 2673 N N . SER A 1 336 ? -18.953 14.367 -36.094 1 59.09 336 SER A N 1
ATOM 2674 C CA . SER A 1 336 ? -18.828 15.82 -36.062 1 59.09 336 SER A CA 1
ATOM 2675 C C . SER A 1 336 ? -17.625 16.297 -36.875 1 59.09 336 SER A C 1
ATOM 2677 O O . SER A 1 336 ? -17.484 17.484 -37.156 1 59.09 336 SER A O 1
ATOM 2679 N N . ASP A 1 337 ? -16.859 15.297 -37.125 1 52.22 337 ASP A N 1
ATOM 2680 C CA . ASP A 1 337 ? -15.734 15.578 -38.031 1 52.22 337 ASP A CA 1
ATOM 2681 C C . ASP A 1 337 ? -16.156 15.445 -39.5 1 52.22 337 ASP A C 1
ATOM 2683 O O . ASP A 1 337 ? -16.578 14.375 -39.906 1 52.22 337 ASP A O 1
ATOM 2687 N N . HIS A 1 338 ? -16.172 16.484 -40.031 1 56.91 338 HIS A N 1
ATOM 2688 C CA . HIS A 1 338 ? -16.641 16.531 -41.406 1 56.91 338 HIS A CA 1
ATOM 2689 C C . HIS A 1 338 ? -15.836 15.594 -42.281 1 56.91 338 HIS A C 1
ATOM 2691 O O . HIS A 1 338 ? -16.344 15.117 -43.312 1 56.91 338 HIS A O 1
ATOM 2697 N N . ARG A 1 339 ? -14.742 15.258 -42.031 1 54.56 339 ARG A N 1
ATOM 2698 C CA . ARG A 1 339 ? -13.945 14.336 -42.844 1 54.56 339 ARG A CA 1
ATOM 2699 C C . ARG A 1 339 ? -14.516 12.922 -42.781 1 54.56 339 ARG A C 1
ATOM 2701 O O . ARG A 1 339 ? -14.508 12.203 -43.781 1 54.56 339 ARG A O 1
ATOM 2708 N N . VAL A 1 340 ? -14.914 12.68 -41.656 1 52.88 340 VAL A N 1
ATOM 2709 C CA . VAL A 1 340 ? -15.484 11.344 -41.469 1 52.88 340 VAL A CA 1
ATOM 2710 C C . VAL A 1 340 ? -16.844 11.266 -42.156 1 52.88 340 VAL A C 1
ATOM 2712 O O . VAL A 1 340 ? -17.141 10.281 -42.844 1 52.88 340 VAL A O 1
ATOM 2715 N N . THR A 1 341 ? -17.469 12.305 -42.031 1 58.41 341 THR A N 1
ATOM 2716 C CA . THR A 1 341 ? -18.781 12.305 -42.656 1 58.41 341 THR A CA 1
ATOM 2717 C C . THR A 1 341 ? -18.656 12.305 -44.188 1 58.41 341 THR A C 1
ATOM 2719 O O . THR A 1 341 ? -19.438 11.656 -44.875 1 58.41 341 THR A O 1
ATOM 2722 N N . ASP A 1 342 ? -17.797 13.008 -44.625 1 57.78 342 ASP A N 1
ATOM 2723 C CA . ASP A 1 342 ? -17.625 13.047 -46.062 1 57.78 342 ASP A CA 1
ATOM 2724 C C . ASP A 1 342 ? -17.094 11.711 -46.594 1 57.78 342 ASP A C 1
ATOM 2726 O O . ASP A 1 342 ? -17.453 11.289 -47.688 1 57.78 342 ASP A O 1
ATOM 2730 N N . CYS A 1 343 ? -16.297 11.094 -45.844 1 54.72 343 CYS A N 1
ATOM 2731 C CA . CYS A 1 343 ? -15.773 9.789 -46.25 1 54.72 343 CYS A CA 1
ATOM 2732 C C . CYS A 1 343 ? -16.859 8.727 -46.188 1 54.72 343 CYS A C 1
ATOM 2734 O O . CYS A 1 343 ? -16.953 7.875 -47.062 1 54.72 343 CYS A O 1
ATOM 2736 N N . LEU A 1 344 ? -17.594 8.828 -45.25 1 52.53 344 LEU A N 1
ATOM 2737 C CA . LEU A 1 344 ? -18.578 7.773 -45.062 1 52.53 344 LEU A CA 1
ATOM 2738 C C . LEU A 1 344 ? -19.844 8.086 -45.844 1 52.53 344 LEU A C 1
ATOM 2740 O O . LEU A 1 344 ? -20.562 7.168 -46.281 1 52.53 344 LEU A O 1
ATOM 2744 N N . PHE A 1 345 ? -20.094 9.336 -46.031 1 50.31 345 PHE A N 1
ATOM 2745 C CA . PHE A 1 345 ? -21.25 9.742 -46.812 1 50.31 345 PHE A CA 1
ATOM 2746 C C . PHE A 1 345 ? -20.844 10.742 -47.875 1 50.31 345 PHE A C 1
ATOM 2748 O O . PHE A 1 345 ? -21 11.953 -47.719 1 50.31 345 PHE A O 1
ATOM 2755 N N . PRO A 1 346 ? -20.375 10.133 -48.906 1 49.59 346 PRO A N 1
ATOM 2756 C CA . PRO A 1 346 ? -20.062 10.977 -50.062 1 49.59 346 PRO A CA 1
ATOM 2757 C C . PRO A 1 346 ? -21.312 11.594 -50.688 1 49.59 346 PRO A C 1
ATOM 2759 O O . PRO A 1 346 ? -22.328 10.914 -50.844 1 49.59 346 PRO A O 1
ATOM 2762 N N . GLY A 1 347 ? -21.406 12.977 -50.844 1 54.5 347 GLY A N 1
ATOM 2763 C CA . GLY A 1 347 ? -22.5 13.68 -51.469 1 54.5 347 GLY A CA 1
ATOM 2764 C C . GLY A 1 347 ? -23.516 14.219 -50.469 1 54.5 347 GLY A C 1
ATOM 2765 O O . GLY A 1 347 ? -24.672 14.453 -50.812 1 54.5 347 GLY A O 1
ATOM 2766 N N . HIS A 1 348 ? -23.281 14.117 -49.219 1 53.78 348 HIS A N 1
ATOM 2767 C CA . HIS A 1 348 ? -24.328 14.5 -48.281 1 53.78 348 HIS A CA 1
ATOM 2768 C C . HIS A 1 348 ? -24.578 16.016 -48.312 1 53.78 348 HIS A C 1
ATOM 2770 O O . HIS A 1 348 ? -23.672 16.781 -48.625 1 53.78 348 HIS A O 1
ATOM 2776 N N . VAL A 1 349 ? -25.875 16.406 -48.5 1 52.22 349 VAL A N 1
ATOM 2777 C CA . VAL A 1 349 ? -26.469 17.734 -48.688 1 52.22 349 VAL A CA 1
ATOM 2778 C C . VAL A 1 349 ? -26.094 18.625 -47.531 1 52.22 349 VAL A C 1
ATOM 2780 O O . VAL A 1 349 ? -25.844 18.156 -46.406 1 52.22 349 VAL A O 1
ATOM 2783 N N . LYS A 1 350 ? -25.906 19.891 -47.75 1 54.94 350 LYS A N 1
ATOM 2784 C CA . LYS A 1 350 ? -25.594 21.047 -46.906 1 54.94 350 LYS A CA 1
ATOM 2785 C C . LYS A 1 350 ? -26.391 21.016 -45.625 1 54.94 350 LYS A C 1
ATOM 2787 O O . LYS A 1 350 ? -25.891 21.422 -44.562 1 54.94 350 LYS A O 1
ATOM 2792 N N . GLU A 1 351 ? -27.547 20.656 -45.625 1 54.31 351 GLU A N 1
ATOM 2793 C CA . GLU A 1 351 ? -28.422 20.641 -44.438 1 54.31 351 GLU A CA 1
ATOM 2794 C C . GLU A 1 351 ? -27.984 19.609 -43.438 1 54.31 351 GLU A C 1
ATOM 2796 O O . GLU A 1 351 ? -28.141 19.812 -42.219 1 54.31 351 GLU A O 1
ATOM 2801 N N . MET A 1 352 ? -27.359 18.531 -43.812 1 53.44 352 MET A N 1
ATOM 2802 C CA . MET A 1 352 ? -26.922 17.484 -42.906 1 53.44 352 MET A CA 1
ATOM 2803 C C . MET A 1 352 ? -25.688 17.906 -42.125 1 53.44 352 MET A C 1
ATOM 2805 O O . MET A 1 352 ? -25.406 17.375 -41.062 1 53.44 352 MET A O 1
ATOM 2809 N N . ASP A 1 353 ? -25.078 18.859 -42.656 1 54.22 353 ASP A N 1
ATOM 2810 C CA . ASP A 1 353 ? -23.906 19.391 -41.969 1 54.22 353 ASP A CA 1
ATOM 2811 C C . ASP A 1 353 ? -24.297 20.078 -40.656 1 54.22 353 ASP A C 1
ATOM 2813 O O . ASP A 1 353 ? -23.594 19.938 -39.656 1 54.22 353 ASP A O 1
ATOM 2817 N N . GLN A 1 354 ? -25.312 20.812 -40.688 1 53.91 354 GLN A N 1
ATOM 2818 C CA . GLN A 1 354 ? -25.797 21.469 -39.469 1 53.91 354 GLN A CA 1
ATOM 2819 C C . GLN A 1 354 ? -26.203 20.438 -38.438 1 53.91 354 GLN A C 1
ATOM 2821 O O . GLN A 1 354 ? -25.984 20.625 -37.219 1 53.91 354 GLN A O 1
ATOM 2826 N N . VAL A 1 355 ? -26.828 19.406 -38.812 1 56.53 355 VAL A N 1
ATOM 2827 C CA . VAL A 1 355 ? -27.266 18.359 -37.906 1 56.53 355 VAL A CA 1
ATOM 2828 C C . VAL A 1 355 ? -26.047 17.609 -37.344 1 56.53 355 VAL A C 1
ATOM 2830 O O . VAL A 1 355 ? -26 17.281 -36.156 1 56.53 355 VAL A O 1
ATOM 2833 N N . MET A 1 356 ? -25.141 17.531 -38.188 1 56.56 356 MET A N 1
ATOM 2834 C CA . MET A 1 356 ? -23.969 16.766 -37.781 1 56.56 356 MET A CA 1
ATOM 2835 C C . MET A 1 356 ? -23.078 17.594 -36.844 1 56.56 356 MET A C 1
ATOM 2837 O O . MET A 1 356 ? -22.422 17.031 -35.938 1 56.56 356 MET A O 1
ATOM 2841 N N . GLU A 1 357 ? -23.078 18.844 -37.094 1 56.97 357 GLU A N 1
ATOM 2842 C CA . GLU A 1 357 ? -22.344 19.703 -36.188 1 56.97 357 GLU A CA 1
ATOM 2843 C C . GLU A 1 357 ? -23 19.75 -34.812 1 56.97 357 GLU A C 1
ATOM 2845 O O . GLU A 1 357 ? -22.328 19.922 -33.781 1 56.97 357 GLU A O 1
ATOM 2850 N N . SER A 1 358 ? -24.219 19.672 -34.906 1 53.41 358 SER A N 1
ATOM 2851 C CA . SER A 1 358 ? -24.953 19.719 -33.656 1 53.41 358 SER A CA 1
ATOM 2852 C C . SER A 1 358 ? -25.125 18.328 -33.031 1 53.41 358 SER A C 1
ATOM 2854 O O . SER A 1 358 ? -25.547 18.188 -31.891 1 53.41 358 SER A O 1
ATOM 2856 N N . PHE A 1 359 ? -24.656 17.375 -33.75 1 61.78 359 PHE A N 1
ATOM 2857 C CA . PHE A 1 359 ? -24.906 15.977 -33.375 1 61.78 359 PHE A CA 1
ATOM 2858 C C . PHE A 1 359 ? -24.094 15.602 -32.156 1 61.78 359 PHE A C 1
ATOM 2860 O O . PHE A 1 359 ? -24.625 14.992 -31.219 1 61.78 359 PHE A O 1
ATOM 2867 N N . PRO A 1 360 ? -22.875 15.969 -32.188 1 58.88 360 PRO A N 1
ATOM 2868 C CA . PRO A 1 360 ? -22.188 15.633 -30.953 1 58.88 360 PRO A CA 1
ATOM 2869 C C . PRO A 1 360 ? -22.766 16.344 -29.734 1 58.88 360 PRO A C 1
ATOM 2871 O O . PRO A 1 360 ? -22.828 15.773 -28.656 1 58.88 360 PRO A O 1
ATOM 2874 N N . LEU A 1 361 ? -23.188 17.5 -29.922 1 56.16 361 LEU A N 1
ATOM 2875 C CA . LEU A 1 361 ? -23.844 18.219 -28.844 1 56.16 361 LEU A CA 1
ATOM 2876 C C . LEU A 1 361 ? -25.172 17.562 -28.484 1 56.16 361 LEU A C 1
ATOM 2878 O O . LEU A 1 361 ? -25.516 17.406 -27.312 1 56.16 361 LEU A O 1
ATOM 2882 N N . MET A 1 362 ? -25.844 17.172 -29.484 1 58.47 362 MET A N 1
ATOM 2883 C CA . MET A 1 362 ? -27.125 16.5 -29.25 1 58.47 362 MET A CA 1
ATOM 2884 C C . MET A 1 362 ? -26.906 15.125 -28.625 1 58.47 362 MET A C 1
ATOM 2886 O O . MET A 1 362 ? -27.609 14.742 -27.688 1 58.47 362 MET A O 1
ATOM 2890 N N . VAL A 1 363 ? -25.984 14.43 -29.109 1 61.97 363 VAL A N 1
ATOM 2891 C CA . VAL A 1 363 ? -25.656 13.133 -28.531 1 61.97 363 VAL A CA 1
ATOM 2892 C C . VAL A 1 363 ? -25.109 13.312 -27.125 1 61.97 363 VAL A C 1
ATOM 2894 O O . VAL A 1 363 ? -25.438 12.531 -26.219 1 61.97 363 VAL A O 1
ATOM 2897 N N . GLY A 1 364 ? -24.391 14.344 -27.031 1 56.16 364 GLY A N 1
ATOM 2898 C CA . GLY A 1 364 ? -23.922 14.641 -25.688 1 56.16 364 GLY A CA 1
ATOM 2899 C C . GLY A 1 364 ? -25.062 14.953 -24.719 1 56.16 364 GLY A C 1
ATOM 2900 O O . GLY A 1 364 ? -25.062 14.469 -23.594 1 56.16 364 GLY A O 1
ATOM 2901 N N . ILE A 1 365 ? -25.969 15.695 -25.141 1 54.62 365 ILE A N 1
ATOM 2902 C CA . ILE A 1 365 ? -27.125 16.031 -24.297 1 54.62 365 ILE A CA 1
ATOM 2903 C C . ILE A 1 365 ? -27.938 14.773 -24.031 1 54.62 365 ILE A C 1
ATOM 2905 O O . ILE A 1 365 ? -28.359 14.531 -22.891 1 54.62 365 ILE A O 1
ATOM 2909 N N . VAL A 1 366 ? -28.172 14.016 -24.984 1 60.56 366 VAL A N 1
ATOM 2910 C CA . VAL A 1 366 ? -28.953 12.797 -24.812 1 60.56 366 VAL A CA 1
ATOM 2911 C C . VAL A 1 366 ? -28.188 11.812 -23.938 1 60.56 366 VAL A C 1
ATOM 2913 O O . VAL A 1 366 ? -28.766 11.211 -23.016 1 60.56 366 VAL A O 1
ATOM 2916 N N . CYS A 1 367 ? -26.922 11.727 -24.234 1 56.62 367 CYS A N 1
ATOM 2917 C CA . CYS A 1 367 ? -26.141 10.82 -23.406 1 56.62 367 CYS A CA 1
ATOM 2918 C C . CYS A 1 367 ? -26.047 11.336 -21.984 1 56.62 367 CYS A C 1
ATOM 2920 O O . CYS A 1 367 ? -26.125 10.562 -21.031 1 56.62 367 CYS A O 1
ATOM 2922 N N . SER A 1 368 ? -25.969 12.625 -21.812 1 51.56 368 SER A N 1
ATOM 2923 C CA . SER A 1 368 ? -26.016 13.203 -20.484 1 51.56 368 SER A CA 1
ATOM 2924 C C . SER A 1 368 ? -27.375 12.969 -19.828 1 51.56 368 SER A C 1
ATOM 2926 O O . SER A 1 368 ? -27.453 12.688 -18.625 1 51.56 368 SER A O 1
ATOM 2928 N N . GLY A 1 369 ? -28.391 13.07 -20.562 1 54.22 369 GLY A N 1
ATOM 2929 C CA . GLY A 1 369 ? -29.719 12.742 -20.062 1 54.22 369 GLY A CA 1
ATOM 2930 C C . GLY A 1 369 ? -29.875 11.273 -19.719 1 54.22 369 GLY A C 1
ATOM 2931 O O . GLY A 1 369 ? -30.453 10.938 -18.672 1 54.22 369 GLY A O 1
ATOM 2932 N N . LEU A 1 370 ? -29.422 10.445 -20.547 1 56.97 370 LEU A N 1
ATOM 2933 C CA . LEU A 1 370 ? -29.516 9.016 -20.281 1 56.97 370 LEU A CA 1
ATOM 2934 C C . LEU A 1 370 ? -28.625 8.625 -19.109 1 56.97 370 LEU A C 1
ATOM 2936 O O . LEU A 1 370 ? -28.969 7.727 -18.328 1 56.97 370 LEU A O 1
ATOM 2940 N N . PHE A 1 371 ? -27.562 9.234 -19.031 1 48.34 371 PHE A N 1
ATOM 2941 C CA . PHE A 1 371 ? -26.75 9.008 -17.844 1 48.34 371 PHE A CA 1
ATOM 2942 C C . PHE A 1 371 ? -27.5 9.445 -16.578 1 48.34 371 PHE A C 1
ATOM 2944 O O . PHE A 1 371 ? -27.328 8.844 -15.516 1 48.34 371 PHE A O 1
ATOM 2951 N N . LEU A 1 372 ? -28.188 10.445 -16.75 1 49.62 372 LEU A N 1
ATOM 2952 C CA . LEU A 1 372 ? -29.031 10.852 -15.625 1 49.62 372 LEU A CA 1
ATOM 2953 C C . LEU A 1 372 ? -30.125 9.82 -15.359 1 49.62 372 LEU A C 1
ATOM 2955 O O . LEU A 1 372 ? -30.484 9.586 -14.203 1 49.62 372 LEU A O 1
ATOM 2959 N N . LEU A 1 373 ? -30.672 9.297 -16.359 1 52.84 373 LEU A N 1
ATOM 2960 C CA . LEU A 1 373 ? -31.719 8.305 -16.203 1 52.84 373 LEU A CA 1
ATOM 2961 C C . LEU A 1 373 ? -31.141 6.945 -15.836 1 52.84 373 LEU A C 1
ATOM 2963 O O . LEU A 1 373 ? -31.766 6.156 -15.133 1 52.84 373 LEU A O 1
ATOM 2967 N N . PHE A 1 374 ? -30.156 6.512 -16.469 1 43.12 374 PHE A N 1
ATOM 2968 C CA . PHE A 1 374 ? -29.453 5.273 -16.141 1 43.12 374 PHE A CA 1
ATOM 2969 C C . PHE A 1 374 ? -28.047 5.566 -15.625 1 43.12 374 PHE A C 1
ATOM 2971 O O . PHE A 1 374 ? -27.078 5.48 -16.359 1 43.12 374 PHE A O 1
ATOM 2978 N N . PRO A 1 375 ? -27.938 6.078 -14.508 1 36.25 375 PRO A N 1
ATOM 2979 C CA . PRO A 1 375 ? -26.656 6.477 -13.938 1 36.25 375 PRO A CA 1
ATOM 2980 C C . PRO A 1 375 ? -25.703 5.297 -13.75 1 36.25 375 PRO A C 1
ATOM 2982 O O . PRO A 1 375 ? -26.156 4.16 -13.57 1 36.25 375 PRO A O 1
ATOM 2985 N N . ASN A 1 376 ? -24.703 5.367 -14.602 1 32.69 376 ASN A N 1
ATOM 2986 C CA . ASN A 1 376 ? -23.688 4.383 -14.234 1 32.69 376 ASN A CA 1
ATOM 2987 C C . ASN A 1 376 ? -23.406 4.402 -12.742 1 32.69 376 ASN A C 1
ATOM 2989 O O . ASN A 1 376 ? -23.094 5.449 -12.18 1 32.69 376 ASN A O 1
ATOM 2993 N N . THR A 1 377 ? -24.109 3.623 -12.148 1 30.55 377 THR A N 1
ATOM 2994 C CA . THR A 1 377 ? -23.812 3.506 -10.727 1 30.55 377 THR A CA 1
ATOM 2995 C C . THR A 1 377 ? -22.359 3.119 -10.492 1 30.55 377 THR A C 1
ATOM 2997 O O . THR A 1 377 ? -21.953 2.805 -9.375 1 30.55 377 THR A O 1
ATOM 3000 N N . ARG A 1 378 ? -21.812 2.768 -11.57 1 27.59 378 ARG A N 1
ATOM 3001 C CA . ARG A 1 378 ? -20.469 2.334 -11.211 1 27.59 378 ARG A CA 1
ATOM 3002 C C . ARG A 1 378 ? -19.578 3.525 -10.859 1 27.59 378 ARG A C 1
ATOM 3004 O O . ARG A 1 378 ? -19.594 4.535 -11.57 1 27.59 378 ARG A O 1
ATOM 3011 N N . TYR A 1 379 ? -19.547 3.734 -9.609 1 25.95 379 TYR A N 1
ATOM 3012 C CA . TYR A 1 379 ? -18.75 4.824 -9.039 1 25.95 379 TYR A CA 1
ATOM 3013 C C . TYR A 1 379 ? -17.359 4.867 -9.648 1 25.95 379 TYR A C 1
ATOM 3015 O O . TYR A 1 379 ? -16.703 3.834 -9.773 1 25.95 379 TYR A O 1
ATOM 3023 N N . GLY A 1 380 ? -17.375 5.363 -10.719 1 23.08 380 GLY A N 1
ATOM 3024 C CA . GLY A 1 380 ? -16.047 5.613 -11.258 1 23.08 380 GLY A CA 1
ATOM 3025 C C . GLY A 1 380 ? -15.031 6.004 -10.195 1 23.08 380 GLY A C 1
ATOM 3026 O O . GLY A 1 380 ? -15.406 6.445 -9.109 1 23.08 380 GLY A O 1
ATOM 3027 N N . VAL A 1 381 ? -13.883 5.57 -10.375 1 24.89 381 VAL A N 1
ATOM 3028 C CA . VAL A 1 381 ? -12.711 5.59 -9.5 1 24.89 381 VAL A CA 1
ATOM 3029 C C . VAL A 1 381 ? -12.469 7.008 -8.992 1 24.89 381 VAL A C 1
ATOM 3031 O O . VAL A 1 381 ? -11.453 7.281 -8.344 1 24.89 381 VAL A O 1
ATOM 3034 N N . GLY A 1 382 ? -13.125 8.164 -9.43 1 23.81 382 GLY A N 1
ATOM 3035 C CA . GLY A 1 382 ? -12.75 9.375 -8.719 1 23.81 382 GLY A CA 1
ATOM 3036 C C . GLY A 1 382 ? -13.289 9.422 -7.297 1 23.81 382 GLY A C 1
ATOM 3037 O O . GLY A 1 382 ? -14.438 9.039 -7.051 1 23.81 382 GLY A O 1
ATOM 3038 N N . CYS A 1 383 ? -12.57 9.125 -6.234 1 22.89 383 CYS A N 1
ATOM 3039 C CA . CYS A 1 383 ? -13.18 9.094 -4.906 1 22.89 383 CYS A CA 1
ATOM 3040 C C . CYS A 1 383 ? -14.141 10.266 -4.723 1 22.89 383 CYS A C 1
ATOM 3042 O O . CYS A 1 383 ? -14.578 10.539 -3.605 1 22.89 383 CYS A O 1
ATOM 3044 N N . MET A 1 384 ? -14.68 10.953 -5.66 1 18.98 384 MET A N 1
ATOM 3045 C CA . MET A 1 384 ? -15.789 11.789 -5.195 1 18.98 384 MET A CA 1
ATOM 3046 C C . MET A 1 384 ? -17.047 10.945 -4.988 1 18.98 384 MET A C 1
ATOM 3048 O O . MET A 1 384 ? -17.594 10.391 -5.945 1 18.98 384 MET A O 1
ATOM 3052 N N . ALA A 1 385 ? -17.266 9.938 -4.242 1 18.02 385 ALA A N 1
ATOM 3053 C CA . ALA A 1 385 ? -18.641 9.445 -4.363 1 18.02 385 ALA A CA 1
ATOM 3054 C C . ALA A 1 385 ? -19.641 10.602 -4.289 1 18.02 385 ALA A C 1
ATOM 3056 O O . ALA A 1 385 ? -19.5 11.508 -3.467 1 18.02 385 ALA A O 1
ATOM 3057 N N . THR A 1 386 ? -20.516 10.875 -5.363 1 17.53 386 THR A N 1
ATOM 3058 C CA . THR A 1 386 ? -21.859 11.234 -4.91 1 17.53 386 THR A CA 1
ATOM 3059 C C . THR A 1 386 ? -22.469 10.109 -4.09 1 17.53 386 THR A C 1
ATOM 3061 O O . THR A 1 386 ? -22.359 8.938 -4.457 1 17.53 386 THR A O 1
ATOM 3064 N N . MET B 1 1 ? 42.938 -14.5 30.797 1 22.73 1 MET B N 1
ATOM 3065 C CA . MET B 1 1 ? 41.688 -15.07 30.312 1 22.73 1 MET B CA 1
ATOM 3066 C C . MET B 1 1 ? 40.719 -13.969 29.859 1 22.73 1 MET B C 1
ATOM 3068 O O . MET B 1 1 ? 40.25 -13.18 30.672 1 22.73 1 MET B O 1
ATOM 3072 N N . ASP B 1 2 ? 41 -13.125 28.797 1 27.89 2 ASP B N 1
ATOM 3073 C CA . ASP B 1 2 ? 40.719 -11.758 28.359 1 27.89 2 ASP B CA 1
ATOM 3074 C C . ASP B 1 2 ? 39.25 -11.578 28 1 27.89 2 ASP B C 1
ATOM 3076 O O . ASP B 1 2 ? 38.719 -12.273 27.141 1 27.89 2 ASP B O 1
ATOM 3080 N N . ASN B 1 3 ? 38.281 -11.336 28.969 1 27.22 3 ASN B N 1
ATOM 3081 C CA . ASN B 1 3 ? 36.844 -11.148 29.125 1 27.22 3 ASN B CA 1
ATOM 3082 C C . ASN B 1 3 ? 36.312 -10.164 28.109 1 27.22 3 ASN B C 1
ATOM 3084 O O . ASN B 1 3 ? 36.188 -8.969 28.391 1 27.22 3 ASN B O 1
ATOM 3088 N N . ASP B 1 4 ? 36.844 -10.016 26.906 1 30.36 4 ASP B N 1
ATOM 3089 C CA . ASP B 1 4 ? 36.531 -9.148 25.766 1 30.36 4 ASP B CA 1
ATOM 3090 C C . ASP B 1 4 ? 35.031 -9.211 25.422 1 30.36 4 ASP B C 1
ATOM 3092 O O . ASP B 1 4 ? 34.594 -10.109 24.719 1 30.36 4 ASP B O 1
ATOM 3096 N N . LYS B 1 5 ? 34.094 -8.898 26.328 1 29.73 5 LYS B N 1
ATOM 3097 C CA . LYS B 1 5 ? 32.656 -8.812 26.453 1 29.73 5 LYS B CA 1
ATOM 3098 C C . LYS B 1 5 ? 32.031 -8.195 25.219 1 29.73 5 LYS B C 1
ATOM 3100 O O . LYS B 1 5 ? 32.562 -7.234 24.656 1 29.73 5 LYS B O 1
ATOM 3105 N N . PHE B 1 6 ? 31.234 -8.922 24.406 1 32.12 6 PHE B N 1
ATOM 3106 C CA . PHE B 1 6 ? 30.469 -8.766 23.172 1 32.12 6 PHE B CA 1
ATOM 3107 C C . PHE B 1 6 ? 29.641 -7.488 23.219 1 32.12 6 PHE B C 1
ATOM 3109 O O . PHE B 1 6 ? 28.609 -7.438 23.875 1 32.12 6 PHE B O 1
ATOM 3116 N N . LEU B 1 7 ? 30.031 -6.336 23.641 1 32.75 7 LEU B N 1
ATOM 3117 C CA . LEU B 1 7 ? 29.547 -4.965 23.562 1 32.75 7 LEU B CA 1
ATOM 3118 C C . LEU B 1 7 ? 28.719 -4.746 22.297 1 32.75 7 LEU B C 1
ATOM 3120 O O . LEU B 1 7 ? 27.844 -3.875 22.266 1 32.75 7 LEU B O 1
ATOM 3124 N N . TRP B 1 8 ? 29.031 -5.262 21.031 1 34 8 TRP B N 1
ATOM 3125 C CA . TRP B 1 8 ? 28.641 -4.875 19.688 1 34 8 TRP B CA 1
ATOM 3126 C C . TRP B 1 8 ? 27.266 -5.441 19.344 1 34 8 TRP B C 1
ATOM 3128 O O . TRP B 1 8 ? 26.938 -5.605 18.172 1 34 8 TRP B O 1
ATOM 3138 N N . GLU B 1 9 ? 26.625 -5.984 20.016 1 40.53 9 GLU B N 1
ATOM 3139 C CA . GLU B 1 9 ? 25.25 -6.414 19.766 1 40.53 9 GLU B CA 1
ATOM 3140 C C . GLU B 1 9 ? 24.438 -5.297 19.109 1 40.53 9 GLU B C 1
ATOM 3142 O O . GLU B 1 9 ? 23.375 -5.551 18.547 1 40.53 9 GLU B O 1
ATOM 3147 N N . SER B 1 10 ? 24.781 -4.012 19.391 1 43.88 10 SER B N 1
ATOM 3148 C CA . SER B 1 10 ? 24.203 -2.857 18.703 1 43.88 10 SER B CA 1
ATOM 3149 C C . SER B 1 10 ? 24.266 -3.02 17.188 1 43.88 10 SER B C 1
ATOM 3151 O O . SER B 1 10 ? 23.5 -2.371 16.469 1 43.88 10 SER B O 1
ATOM 3153 N N . PHE B 1 11 ? 25.25 -3.846 16.734 1 49.09 11 PHE B N 1
ATOM 3154 C CA . PHE B 1 11 ? 25.391 -4.02 15.297 1 49.09 11 PHE B CA 1
ATOM 3155 C C . PHE B 1 11 ? 24.219 -4.805 14.734 1 49.09 11 PHE B C 1
ATOM 3157 O O . PHE B 1 11 ? 23.797 -4.566 13.602 1 49.09 11 PHE B O 1
ATOM 3164 N N . GLY B 1 12 ? 23.75 -5.762 15.523 1 49.62 12 GLY B N 1
ATOM 3165 C CA . GLY B 1 12 ? 22.656 -6.586 15.031 1 49.62 12 GLY B CA 1
ATOM 3166 C C . GLY B 1 12 ? 21.312 -5.898 15.125 1 49.62 12 GLY B C 1
ATOM 3167 O O . GLY B 1 12 ? 20.359 -6.312 14.477 1 49.62 12 GLY B O 1
ATOM 3168 N N . TRP B 1 13 ? 21.188 -5.012 16.047 1 58.16 13 TRP B N 1
ATOM 3169 C CA . TRP B 1 13 ? 19.906 -4.332 16.219 1 58.16 13 TRP B CA 1
ATOM 3170 C C . TRP B 1 13 ? 20.062 -2.82 16.094 1 58.16 13 TRP B C 1
ATOM 3172 O O . TRP B 1 13 ? 20.266 -2.125 17.078 1 58.16 13 TRP B O 1
ATOM 3182 N N . PRO B 1 14 ? 20.219 -2.475 14.758 1 60.5 14 PRO B N 1
ATOM 3183 C CA . PRO B 1 14 ? 20.375 -1.032 14.555 1 60.5 14 PRO B CA 1
ATOM 3184 C C . PRO B 1 14 ? 19.297 -0.219 15.258 1 60.5 14 PRO B C 1
ATOM 3186 O O . PRO B 1 14 ? 18.156 -0.688 15.406 1 60.5 14 PRO B O 1
ATOM 3189 N N . THR B 1 15 ? 19.656 0.792 15.938 1 84 15 THR B N 1
ATOM 3190 C CA . THR B 1 15 ? 18.703 1.736 16.5 1 84 15 THR B CA 1
ATOM 3191 C C . THR B 1 15 ? 18.203 2.713 15.438 1 84 15 THR B C 1
ATOM 3193 O O . THR B 1 15 ? 17.297 2.395 14.672 1 84 15 THR B O 1
ATOM 3196 N N . ASP B 1 16 ? 19.094 3.748 15.195 1 92.75 16 ASP B N 1
ATOM 3197 C CA . ASP B 1 16 ? 18.656 4.719 14.195 1 92.75 16 ASP B CA 1
ATOM 3198 C C . ASP B 1 16 ? 19.594 4.734 12.992 1 92.75 16 ASP B C 1
ATOM 3200 O O . ASP B 1 16 ? 19.391 5.5 12.047 1 92.75 16 ASP B O 1
ATOM 3204 N N . THR B 1 17 ? 20.672 3.828 13.086 1 94.12 17 THR B N 1
ATOM 3205 C CA . THR B 1 17 ? 21.719 3.916 12.078 1 94.12 17 THR B CA 1
ATOM 3206 C C . THR B 1 17 ? 22.016 2.541 11.484 1 94.12 17 THR B C 1
ATOM 3208 O O . THR B 1 17 ? 22.078 1.547 12.211 1 94.12 17 THR B O 1
ATOM 3211 N N . LEU B 1 18 ? 22.172 2.531 10.188 1 94.5 18 LEU B N 1
ATOM 3212 C CA . LEU B 1 18 ? 22.641 1.362 9.445 1 94.5 18 LEU B CA 1
ATOM 3213 C C . LEU B 1 18 ? 24.047 1.579 8.922 1 94.5 18 LEU B C 1
ATOM 3215 O O . LEU B 1 18 ? 24.297 2.512 8.148 1 94.5 18 LEU B O 1
ATOM 3219 N N . LEU B 1 19 ? 24.938 0.719 9.359 1 93.44 19 LEU B N 1
ATOM 3220 C CA . LEU B 1 19 ? 26.312 0.815 8.906 1 93.44 19 LEU B CA 1
ATOM 3221 C C . LEU B 1 19 ? 26.531 -0.001 7.633 1 93.44 19 LEU B C 1
ATOM 3223 O O . LEU B 1 19 ? 25.734 -0.904 7.332 1 93.44 19 LEU B O 1
ATOM 3227 N N . PRO B 1 20 ? 27.578 0.37 6.918 1 93.12 20 PRO B N 1
ATOM 3228 C CA . PRO B 1 20 ? 27.828 -0.401 5.695 1 93.12 20 PRO B CA 1
ATOM 3229 C C . PRO B 1 20 ? 27.953 -1.9 5.961 1 93.12 20 PRO B C 1
ATOM 3231 O O . PRO B 1 20 ? 28.531 -2.311 6.973 1 93.12 20 PRO B O 1
ATOM 3234 N N . GLU B 1 21 ? 27.344 -2.68 5.086 1 91.06 21 GLU B N 1
ATOM 3235 C CA . GLU B 1 21 ? 27.375 -4.141 5.062 1 91.06 21 GLU B CA 1
ATOM 3236 C C . GLU B 1 21 ? 26.422 -4.73 6.098 1 91.06 21 GLU B C 1
ATOM 3238 O O . GLU B 1 21 ? 26.188 -5.941 6.109 1 91.06 21 GLU B O 1
ATOM 3243 N N . GLN B 1 22 ? 25.938 -3.801 6.961 1 91.06 22 GLN B N 1
ATOM 3244 C CA . GLN B 1 22 ? 24.875 -4.266 7.832 1 91.06 22 GLN B CA 1
ATOM 3245 C C . GLN B 1 22 ? 23.578 -4.457 7.051 1 91.06 22 GLN B C 1
ATOM 3247 O O . GLN B 1 22 ? 23.234 -3.633 6.199 1 91.06 22 GLN B O 1
ATOM 3252 N N . GLN B 1 23 ? 22.875 -5.527 7.367 1 92.5 23 GLN B N 1
ATOM 3253 C CA . GLN B 1 23 ? 21.656 -5.816 6.629 1 92.5 23 GLN B CA 1
ATOM 3254 C C . GLN B 1 23 ? 20.406 -5.398 7.418 1 92.5 23 GLN B C 1
ATOM 3256 O O . GLN B 1 23 ? 20.328 -5.629 8.625 1 92.5 23 GLN B O 1
ATOM 3261 N N . LEU B 1 24 ? 19.609 -4.684 6.734 1 95.19 24 LEU B N 1
ATOM 3262 C CA . LEU B 1 24 ? 18.25 -4.496 7.23 1 95.19 24 LEU B CA 1
ATOM 3263 C C . LEU B 1 24 ? 17.344 -5.625 6.762 1 95.19 24 LEU B C 1
ATOM 3265 O O . LEU B 1 24 ? 17.234 -5.891 5.559 1 95.19 24 LEU B O 1
ATOM 3269 N N . THR B 1 25 ? 16.766 -6.281 7.703 1 93.62 25 THR B N 1
ATOM 3270 C CA . THR B 1 25 ? 15.969 -7.453 7.367 1 93.62 25 THR B CA 1
ATOM 3271 C C . THR B 1 25 ? 14.523 -7.27 7.824 1 93.62 25 THR B C 1
ATOM 3273 O O . THR B 1 25 ? 14.164 -6.227 8.375 1 93.62 25 THR B O 1
ATOM 3276 N N . LYS B 1 26 ? 13.789 -8.312 7.633 1 90.12 26 LYS B N 1
ATOM 3277 C CA . LYS B 1 26 ? 12.367 -8.32 7.953 1 90.12 26 LYS B CA 1
ATOM 3278 C C . LYS B 1 26 ? 12.141 -8.07 9.438 1 90.12 26 LYS B C 1
ATOM 3280 O O . LYS B 1 26 ? 11.117 -7.488 9.828 1 90.12 26 LYS B O 1
ATOM 3285 N N . THR B 1 27 ? 13.008 -8.422 10.234 1 88 27 THR B N 1
ATOM 3286 C CA . THR B 1 27 ? 12.805 -8.352 11.672 1 88 27 THR B CA 1
ATOM 3287 C C . THR B 1 27 ? 13.516 -7.137 12.266 1 88 27 THR B C 1
ATOM 3289 O O . THR B 1 27 ? 13.375 -6.84 13.453 1 88 27 THR B O 1
ATOM 3292 N N . LYS B 1 28 ? 14.258 -6.539 11.414 1 91.31 28 LYS B N 1
ATOM 3293 C CA . LYS B 1 28 ? 15.016 -5.387 11.891 1 91.31 28 LYS B CA 1
ATOM 3294 C C . LYS B 1 28 ? 14.445 -4.082 11.344 1 91.31 28 LYS B C 1
ATOM 3296 O O . LYS B 1 28 ? 13.953 -4.039 10.211 1 91.31 28 LYS B O 1
ATOM 3301 N N . SER B 1 29 ? 14.477 -3.082 12.219 1 93.69 29 SER B N 1
ATOM 3302 C CA . SER B 1 29 ? 14.023 -1.752 11.82 1 93.69 29 SER B CA 1
ATOM 3303 C C . SER B 1 29 ? 14.961 -0.671 12.344 1 93.69 29 SER B C 1
ATOM 3305 O O . SER B 1 29 ? 15.719 -0.903 13.289 1 93.69 29 SER B O 1
ATOM 3307 N N . LEU B 1 30 ? 15 0.385 11.648 1 95.19 30 LEU B N 1
ATOM 3308 C CA . LEU B 1 30 ? 15.648 1.581 12.18 1 95.19 30 LEU B CA 1
ATOM 3309 C C . LEU B 1 30 ? 14.633 2.486 12.867 1 95.19 30 LEU B C 1
ATOM 3311 O O . LEU B 1 30 ? 13.57 2.771 12.305 1 95.19 30 LEU B O 1
ATOM 3315 N N . VAL B 1 31 ? 14.953 2.877 14.07 1 94.44 31 VAL B N 1
ATOM 3316 C CA . VAL B 1 31 ? 14.086 3.779 14.82 1 94.44 31 VAL B CA 1
ATOM 3317 C C . VAL B 1 31 ? 14.828 5.074 15.141 1 94.44 31 VAL B C 1
ATOM 3319 O O . VAL B 1 31 ? 15.953 5.039 15.648 1 94.44 31 VAL B O 1
ATOM 3322 N N . SER B 1 32 ? 14.203 6.18 14.781 1 92.25 32 SER B N 1
ATOM 3323 C CA . SER B 1 32 ? 14.844 7.465 15.023 1 92.25 32 SER B CA 1
ATOM 3324 C C . SER B 1 32 ? 14.953 7.758 16.516 1 92.25 32 SER B C 1
ATOM 3326 O O . SER B 1 32 ? 14.258 7.137 17.328 1 92.25 32 SER B O 1
ATOM 3328 N N . SER B 1 33 ? 15.875 8.633 16.797 1 88.94 33 SER B N 1
ATOM 3329 C CA . SER B 1 33 ? 15.898 9.195 18.141 1 88.94 33 SER B CA 1
ATOM 3330 C C . SER B 1 33 ? 14.812 10.25 18.312 1 88.94 33 SER B C 1
ATOM 3332 O O . SER B 1 33 ? 14.258 10.742 17.328 1 88.94 33 SER B O 1
ATOM 3334 N N . LYS B 1 34 ? 14.516 10.508 19.578 1 84.06 34 LYS B N 1
ATOM 3335 C CA . LYS B 1 34 ? 13.5 11.516 19.844 1 84.06 34 LYS B CA 1
ATOM 3336 C C . LYS B 1 34 ? 13.969 12.906 19.406 1 84.06 34 LYS B C 1
ATOM 3338 O O . LYS B 1 34 ? 13.18 13.695 18.891 1 84.06 34 LYS B O 1
ATOM 3343 N N . SER B 1 35 ? 15.172 13.148 19.75 1 82.06 35 SER B N 1
ATOM 3344 C CA . SER B 1 35 ? 15.828 14.383 19.328 1 82.06 35 SER B CA 1
ATOM 3345 C C . SER B 1 35 ? 17.328 14.172 19.125 1 82.06 35 SER B C 1
ATOM 3347 O O . SER B 1 35 ? 17.828 13.047 19.281 1 82.06 35 SER B O 1
ATOM 3349 N N . LYS B 1 36 ? 17.953 15.234 18.781 1 79.69 36 LYS B N 1
ATOM 3350 C CA . LYS B 1 36 ? 19.391 15.133 18.578 1 79.69 36 LYS B CA 1
ATOM 3351 C C . LYS B 1 36 ? 20.109 14.867 19.906 1 79.69 36 LYS B C 1
ATOM 3353 O O . LYS B 1 36 ? 21.172 14.25 19.922 1 79.69 36 LYS B O 1
ATOM 3358 N N . THR B 1 37 ? 19.484 15.273 20.906 1 80.19 37 THR B N 1
ATOM 3359 C CA . THR B 1 37 ? 20.109 15.156 22.219 1 80.19 37 THR B CA 1
ATOM 3360 C C . THR B 1 37 ? 19.5 14 23.016 1 80.19 37 THR B C 1
ATOM 3362 O O . THR B 1 37 ? 20.172 13.414 23.875 1 80.19 37 THR B O 1
ATOM 3365 N N . ASN B 1 38 ? 18.297 13.734 22.75 1 81 38 ASN B N 1
ATOM 3366 C CA . ASN B 1 38 ? 17.594 12.633 23.406 1 81 38 ASN B CA 1
ATOM 3367 C C . ASN B 1 38 ? 17.594 11.375 22.547 1 81 38 ASN B C 1
ATOM 3369 O O . ASN B 1 38 ? 16.859 11.281 21.578 1 81 38 ASN B O 1
ATOM 3373 N N . ARG B 1 39 ? 18.281 10.383 22.984 1 83.56 39 ARG B N 1
ATOM 3374 C CA . ARG B 1 39 ? 18.516 9.203 22.156 1 83.56 39 ARG B CA 1
ATOM 3375 C C . ARG B 1 39 ? 17.469 8.125 22.438 1 83.56 39 ARG B C 1
ATOM 3377 O O . ARG B 1 39 ? 17.594 6.992 21.969 1 83.56 39 ARG B O 1
ATOM 3384 N N . SER B 1 40 ? 16.484 8.531 23.109 1 84 40 SER B N 1
ATOM 3385 C CA . SER B 1 40 ? 15.383 7.586 23.281 1 84 40 SER B CA 1
ATOM 3386 C C . SER B 1 40 ? 14.633 7.367 21.969 1 84 40 SER B C 1
ATOM 3388 O O . SER B 1 40 ? 14.82 8.117 21.016 1 84 40 SER B O 1
ATOM 3390 N N . SER B 1 41 ? 13.828 6.352 21.922 1 87.81 41 SER B N 1
ATOM 3391 C CA . SER B 1 41 ? 13.125 5.984 20.688 1 87.81 41 SER B CA 1
ATOM 3392 C C . SER B 1 41 ? 12.18 7.094 20.25 1 87.81 41 SER B C 1
ATOM 3394 O O . SER B 1 41 ? 11.367 7.586 21.047 1 87.81 41 SER B O 1
ATOM 3396 N N . GLY B 1 42 ? 12.391 7.465 19.031 1 89.5 42 GLY B N 1
ATOM 3397 C CA . GLY B 1 42 ? 11.523 8.461 18.438 1 89.5 42 GLY B CA 1
ATOM 3398 C C . GLY B 1 42 ? 10.375 7.855 17.641 1 89.5 42 GLY B C 1
ATOM 3399 O O . GLY B 1 42 ? 10.141 6.648 17.719 1 89.5 42 GLY B O 1
ATOM 3400 N N . PRO B 1 43 ? 9.648 8.703 16.953 1 89.69 43 PRO B N 1
ATOM 3401 C CA . PRO B 1 43 ? 8.406 8.242 16.344 1 89.69 43 PRO B CA 1
ATOM 3402 C C . PRO B 1 43 ? 8.602 7.715 14.922 1 89.69 43 PRO B C 1
ATOM 3404 O O . PRO B 1 43 ? 7.66 7.219 14.305 1 89.69 43 PRO B O 1
ATOM 3407 N N . TYR B 1 44 ? 9.828 7.832 14.453 1 92 44 TYR B N 1
ATOM 3408 C CA . TYR B 1 44 ? 10.031 7.438 13.07 1 92 44 TYR B CA 1
ATOM 340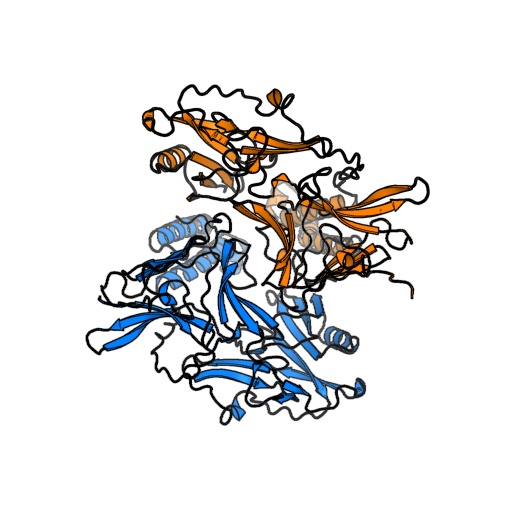9 C C . TYR B 1 44 ? 10.695 6.07 12.977 1 92 44 TYR B C 1
ATOM 3411 O O . TYR B 1 44 ? 11.586 5.758 13.773 1 92 44 TYR B O 1
ATOM 3419 N N . LYS B 1 45 ? 10.25 5.348 11.953 1 95 45 LYS B N 1
ATOM 3420 C CA . LYS B 1 45 ? 10.766 3.994 11.766 1 95 45 LYS B CA 1
ATOM 3421 C C . LYS B 1 45 ? 10.969 3.678 10.289 1 95 45 LYS B C 1
ATOM 3423 O O . LYS B 1 45 ? 10.156 4.062 9.445 1 95 45 LYS B O 1
ATOM 3428 N N . LEU B 1 46 ? 12.109 3.096 10.023 1 96.38 46 LEU B N 1
ATOM 3429 C CA . LEU B 1 46 ? 12.352 2.475 8.727 1 96.38 46 LEU B CA 1
ATOM 3430 C C . LEU B 1 46 ? 12.281 0.955 8.828 1 96.38 46 LEU B C 1
ATOM 3432 O O . LEU B 1 46 ? 12.984 0.35 9.641 1 96.38 46 LEU B O 1
ATOM 3436 N N . TYR B 1 47 ? 11.406 0.319 7.965 1 95.94 47 TYR B N 1
ATOM 3437 C CA . TYR B 1 47 ? 11.195 -1.115 8.125 1 95.94 47 TYR B CA 1
ATOM 3438 C C . TYR B 1 47 ? 10.586 -1.719 6.863 1 95.94 47 TYR B C 1
ATOM 3440 O O . TYR B 1 47 ? 10.039 -0.999 6.023 1 95.94 47 TYR B O 1
ATOM 3448 N N . PHE B 1 48 ? 10.766 -3.014 6.719 1 96.38 48 PHE B N 1
ATOM 3449 C CA . PHE B 1 48 ? 10.023 -3.764 5.715 1 96.38 48 PHE B CA 1
ATOM 3450 C C . PHE B 1 48 ? 8.633 -4.129 6.234 1 96.38 48 PHE B C 1
ATOM 3452 O O . PHE B 1 48 ? 8.508 -4.719 7.309 1 96.38 48 PHE B O 1
ATOM 3459 N N . ASP B 1 49 ? 7.691 -3.746 5.473 1 94.81 49 ASP B N 1
ATOM 3460 C CA . ASP B 1 49 ? 6.324 -4.07 5.859 1 94.81 49 ASP B CA 1
ATOM 3461 C C . ASP B 1 49 ? 5.867 -5.383 5.227 1 94.81 49 ASP B C 1
ATOM 3463 O O . ASP B 1 49 ? 6.625 -6.02 4.492 1 94.81 49 ASP B O 1
ATOM 3467 N N . ASN B 1 50 ? 4.629 -5.773 5.531 1 91.56 50 ASN B N 1
ATOM 3468 C CA . ASN B 1 50 ? 4.109 -7.066 5.09 1 91.56 50 ASN B CA 1
ATOM 3469 C C . ASN B 1 50 ? 3.889 -7.094 3.58 1 91.56 50 ASN B C 1
ATOM 3471 O O . ASN B 1 50 ? 3.691 -8.164 2.998 1 91.56 50 ASN B O 1
ATOM 3475 N N . ASP B 1 51 ? 3.93 -5.977 2.943 1 91.31 51 ASP B N 1
ATOM 3476 C CA . ASP B 1 51 ? 3.854 -5.945 1.485 1 91.31 51 ASP B CA 1
ATOM 3477 C C . ASP B 1 51 ? 5.234 -6.137 0.858 1 91.31 51 ASP B C 1
ATOM 3479 O O . ASP B 1 51 ? 5.387 -6.023 -0.36 1 91.31 51 ASP B O 1
ATOM 3483 N N . ASN B 1 52 ? 6.242 -6.316 1.656 1 92.62 52 ASN B N 1
ATOM 3484 C CA . ASN B 1 52 ? 7.613 -6.602 1.243 1 92.62 52 ASN B CA 1
ATOM 3485 C C . ASN B 1 52 ? 8.336 -5.336 0.785 1 92.62 52 ASN B C 1
ATOM 3487 O O . ASN B 1 52 ? 9.391 -5.414 0.156 1 92.62 52 ASN B O 1
ATOM 3491 N N . VAL B 1 53 ? 7.746 -4.254 1.077 1 95.44 53 VAL B N 1
ATOM 3492 C CA . VAL B 1 53 ? 8.305 -2.979 0.637 1 95.44 53 VAL B CA 1
ATOM 3493 C C . VAL B 1 53 ? 8.883 -2.227 1.835 1 95.44 53 VAL B C 1
ATOM 3495 O O . VAL B 1 53 ? 8.32 -2.275 2.934 1 95.44 53 VAL B O 1
ATOM 3498 N N . LEU B 1 54 ? 9.992 -1.549 1.562 1 96.44 54 LEU B N 1
ATOM 3499 C CA . LEU B 1 54 ? 10.617 -0.693 2.564 1 96.44 54 LEU B CA 1
ATOM 3500 C C . LEU B 1 54 ? 9.836 0.606 2.734 1 96.44 54 LEU B C 1
ATOM 3502 O O . LEU B 1 54 ? 9.578 1.312 1.757 1 96.44 54 LEU B O 1
ATOM 3506 N N . HIS B 1 55 ? 9.438 0.848 4.062 1 95.75 55 HIS B N 1
ATOM 3507 C CA . HIS B 1 55 ? 8.633 2.035 4.324 1 95.75 55 HIS B CA 1
ATOM 3508 C C . HIS B 1 55 ? 9.219 2.861 5.461 1 95.75 55 HIS B C 1
ATOM 3510 O O . HIS B 1 55 ? 9.938 2.328 6.316 1 95.75 55 HIS B O 1
ATOM 3516 N N . LEU B 1 56 ? 8.93 4.156 5.375 1 94.75 56 LEU B N 1
ATOM 3517 C CA . LEU B 1 56 ? 9.07 5.008 6.551 1 94.75 56 LEU B CA 1
ATOM 3518 C C . LEU B 1 56 ? 7.719 5.219 7.23 1 94.75 56 LEU B C 1
ATOM 3520 O O . LEU B 1 56 ? 6.715 5.477 6.559 1 94.75 56 LEU B O 1
ATOM 3524 N N . LEU B 1 57 ? 7.758 5.043 8.523 1 94.06 57 LEU B N 1
ATOM 3525 C CA . LEU B 1 57 ? 6.535 5.105 9.32 1 94.06 57 LEU B CA 1
ATOM 3526 C C . LEU B 1 57 ? 6.664 6.141 10.43 1 94.06 57 LEU B C 1
ATOM 3528 O O . LEU B 1 57 ? 7.699 6.219 11.094 1 94.06 57 LEU B O 1
ATOM 3532 N N . PHE B 1 58 ? 5.684 6.992 10.523 1 91.94 58 PHE B N 1
ATOM 3533 C CA . PHE B 1 58 ? 5.512 7.855 11.688 1 91.94 58 PHE B CA 1
ATOM 3534 C C . PHE B 1 58 ? 4.48 7.273 12.648 1 91.94 58 PHE B C 1
ATOM 3536 O O . PHE B 1 58 ? 3.35 6.988 12.25 1 91.94 58 PHE B O 1
ATOM 3543 N N . GLN B 1 59 ? 4.945 7.043 13.82 1 89 59 GLN B N 1
ATOM 3544 C CA . GLN B 1 59 ? 4.043 6.461 14.812 1 89 59 GLN B CA 1
ATOM 3545 C C . GLN B 1 59 ? 3.949 7.336 16.062 1 89 59 GLN B C 1
ATOM 3547 O O . GLN B 1 59 ? 4.949 7.559 16.734 1 89 59 GLN B O 1
ATOM 3552 N N . SER B 1 60 ? 2.82 7.812 16.219 1 81.38 60 SER B N 1
ATOM 3553 C CA . SER B 1 60 ? 2.449 8.477 17.469 1 81.38 60 SER B CA 1
ATOM 3554 C C . SER B 1 60 ? 1.313 7.734 18.172 1 81.38 60 SER B C 1
ATOM 3556 O O . SER B 1 60 ? 0.703 6.832 17.594 1 81.38 60 SER B O 1
ATOM 3558 N N . PRO B 1 61 ? 1.135 7.977 19.344 1 74.44 61 PRO B N 1
ATOM 3559 C CA . PRO B 1 61 ? 0.024 7.312 20.016 1 74.44 61 PRO B CA 1
ATOM 3560 C C . PRO B 1 61 ? -1.313 7.52 19.312 1 74.44 61 PRO B C 1
ATOM 3562 O O . PRO B 1 61 ? -2.195 6.66 19.391 1 74.44 61 PRO B O 1
ATOM 3565 N N . GLU B 1 62 ? -1.42 8.602 18.547 1 73.56 62 GLU B N 1
ATOM 3566 C CA . GLU B 1 62 ? -2.713 8.945 17.969 1 73.56 62 GLU B CA 1
ATOM 3567 C C . GLU B 1 62 ? -2.768 8.586 16.484 1 73.56 62 GLU B C 1
ATOM 3569 O O . GLU B 1 62 ? -3.842 8.312 15.945 1 73.56 62 GLU B O 1
ATOM 3574 N N . VAL B 1 63 ? -1.64 8.664 15.945 1 82.44 63 VAL B N 1
ATOM 3575 C CA . VAL B 1 63 ? -1.674 8.547 14.492 1 82.44 63 VAL B CA 1
ATOM 3576 C C . VAL B 1 63 ? -0.523 7.66 14.016 1 82.44 63 VAL B C 1
ATOM 3578 O O . VAL B 1 63 ? 0.568 7.691 14.594 1 82.44 63 VAL B O 1
ATOM 3581 N N . SER B 1 64 ? -0.827 6.777 13.109 1 87.06 64 SER B N 1
ATOM 3582 C CA . SER B 1 64 ? 0.173 6.039 12.344 1 87.06 64 SER B CA 1
ATOM 3583 C C . SER B 1 64 ? 0.109 6.391 10.867 1 87.06 64 SER B C 1
ATOM 3585 O O . SER B 1 64 ? -0.966 6.375 10.258 1 87.06 64 SER B O 1
ATOM 3587 N N . SER B 1 65 ? 1.294 6.801 10.359 1 88.38 65 SER B N 1
ATOM 3588 C CA . SER B 1 65 ? 1.294 7.285 8.984 1 88.38 65 SER B CA 1
ATOM 3589 C C . SER B 1 65 ? 2.518 6.785 8.227 1 88.38 65 SER B C 1
ATOM 3591 O O . SER B 1 65 ? 3.654 7.066 8.617 1 88.38 65 SER B O 1
ATOM 3593 N N . ARG B 1 66 ? 2.227 6.016 7.219 1 90.56 66 ARG B N 1
ATOM 3594 C CA . ARG B 1 66 ? 3.291 5.711 6.266 1 90.56 66 ARG B CA 1
ATOM 3595 C C . ARG B 1 66 ? 3.52 6.883 5.312 1 90.56 66 ARG B C 1
ATOM 3597 O O . ARG B 1 66 ? 2.582 7.359 4.672 1 90.56 66 ARG B O 1
ATOM 3604 N N . TYR B 1 67 ? 4.801 7.355 5.223 1 88.94 67 TYR B N 1
ATOM 3605 C CA . TYR B 1 67 ? 4.977 8.586 4.465 1 88.94 67 TYR B CA 1
ATOM 3606 C C . TYR B 1 67 ? 6.02 8.406 3.367 1 88.94 67 TYR B C 1
ATOM 3608 O O . TYR B 1 67 ? 6.289 9.336 2.6 1 88.94 67 TYR B O 1
ATOM 3616 N N . TRP B 1 68 ? 6.59 7.227 3.32 1 91 68 TRP B N 1
ATOM 3617 C CA . TRP B 1 68 ? 7.535 6.891 2.262 1 91 68 TRP B CA 1
ATOM 3618 C C . TRP B 1 68 ? 7.492 5.398 1.942 1 91 68 TRP B C 1
ATOM 3620 O O . TRP B 1 68 ? 7.656 4.562 2.832 1 91 68 TRP B O 1
ATOM 3630 N N . PRO B 1 69 ? 7.254 5.031 0.689 1 88.62 69 PRO B N 1
ATOM 3631 C CA . PRO B 1 69 ? 6.914 5.914 -0.429 1 88.62 69 PRO B CA 1
ATOM 3632 C C . PRO B 1 69 ? 5.613 6.68 -0.201 1 88.62 69 PRO B C 1
ATOM 3634 O O . PRO B 1 69 ? 4.922 6.445 0.793 1 88.62 69 PRO B O 1
ATOM 3637 N N . LEU B 1 70 ? 5.359 7.609 -1.133 1 81.69 70 LEU B N 1
ATOM 3638 C CA . LEU B 1 70 ? 4.203 8.477 -0.968 1 81.69 70 LEU B CA 1
ATOM 3639 C C . LEU B 1 70 ? 2.906 7.672 -1.019 1 81.69 70 LEU B C 1
ATOM 3641 O O . LEU B 1 70 ? 2.775 6.75 -1.826 1 81.69 70 LEU B O 1
ATOM 3645 N N . ALA B 1 71 ? 1.974 8.055 -0.193 1 75.44 71 ALA B N 1
ATOM 3646 C CA . ALA B 1 71 ? 0.772 7.266 0.069 1 75.44 71 ALA B CA 1
ATOM 3647 C C . ALA B 1 71 ? -0.122 7.203 -1.166 1 75.44 71 ALA B C 1
ATOM 3649 O O . ALA B 1 71 ? -0.869 6.238 -1.35 1 75.44 71 ALA B O 1
ATOM 3650 N N . TRP B 1 72 ? -0.066 8.141 -1.978 1 76.44 72 TRP B N 1
ATOM 3651 C CA . TRP B 1 72 ? -1.005 8.172 -3.094 1 76.44 72 TRP B CA 1
ATOM 3652 C C . TRP B 1 72 ? -0.449 7.414 -4.293 1 76.44 72 TRP B C 1
ATOM 3654 O O . TRP B 1 72 ? -1.141 7.242 -5.301 1 76.44 72 TRP B O 1
ATOM 3664 N N . LEU B 1 73 ? 0.756 6.961 -4.168 1 78.81 73 LEU B N 1
ATOM 3665 C CA . LEU B 1 73 ? 1.358 6.156 -5.223 1 78.81 73 LEU B CA 1
ATOM 3666 C C . LEU B 1 73 ? 1.245 4.668 -4.906 1 78.81 73 LEU B C 1
ATOM 3668 O O . LEU B 1 73 ? 1.409 4.262 -3.754 1 78.81 73 LEU B O 1
ATOM 3672 N N . SER B 1 74 ? 0.881 3.965 -5.941 1 82.5 74 SER B N 1
ATOM 3673 C CA . SER B 1 74 ? 1.084 2.529 -5.773 1 82.5 74 SER B CA 1
ATOM 3674 C C . SER B 1 74 ? 2.566 2.191 -5.656 1 82.5 74 SER B C 1
ATOM 3676 O O . SER B 1 74 ? 3.424 2.988 -6.043 1 82.5 74 SER B O 1
ATOM 3678 N N . ASN B 1 75 ? 2.795 1.023 -5.117 1 85.69 75 ASN B N 1
ATOM 3679 C CA . ASN B 1 75 ? 4.191 0.621 -4.984 1 85.69 75 ASN B CA 1
ATOM 3680 C C . ASN B 1 75 ? 4.895 0.579 -6.34 1 85.69 75 ASN B C 1
ATOM 3682 O O . ASN B 1 75 ? 6.039 1.019 -6.465 1 85.69 75 ASN B O 1
ATOM 3686 N N . CYS B 1 76 ? 4.16 0.16 -7.289 1 78.75 76 CYS B N 1
ATOM 3687 C CA . CYS B 1 76 ? 4.73 0.103 -8.633 1 78.75 76 CYS B CA 1
ATOM 3688 C C . CYS B 1 76 ? 5.031 1.502 -9.156 1 78.75 76 CYS B C 1
ATOM 3690 O O . CYS B 1 76 ? 6.102 1.741 -9.719 1 78.75 76 CYS B O 1
ATOM 3692 N N . GLN B 1 77 ? 4.148 2.424 -8.922 1 78.81 77 GLN B N 1
ATOM 3693 C CA . GLN B 1 77 ? 4.336 3.811 -9.336 1 78.81 77 GLN B CA 1
ATOM 3694 C C . GLN B 1 77 ? 5.512 4.449 -8.609 1 78.81 77 GLN B C 1
ATOM 3696 O O . GLN B 1 77 ? 6.156 5.359 -9.133 1 78.81 77 GLN B O 1
ATOM 3701 N N . ALA B 1 78 ? 5.766 3.893 -7.492 1 84.94 78 ALA B N 1
ATOM 3702 C CA . ALA B 1 78 ? 6.871 4.414 -6.691 1 84.94 78 ALA B CA 1
ATOM 3703 C C . ALA B 1 78 ? 8.18 3.717 -7.043 1 84.94 78 ALA B C 1
ATOM 3705 O O . ALA B 1 78 ? 9.203 3.941 -6.395 1 84.94 78 ALA B O 1
ATOM 3706 N N . GLY B 1 79 ? 8.133 2.832 -7.992 1 82.69 79 GLY B N 1
ATOM 3707 C CA . GLY B 1 79 ? 9.328 2.125 -8.43 1 82.69 79 GLY B CA 1
ATOM 3708 C C . GLY B 1 79 ? 9.711 0.977 -7.516 1 82.69 79 GLY B C 1
ATOM 3709 O O . GLY B 1 79 ? 10.875 0.583 -7.457 1 82.69 79 GLY B O 1
ATOM 3710 N N . ARG B 1 80 ? 8.711 0.51 -6.754 1 89.62 80 ARG B N 1
ATOM 3711 C CA . ARG B 1 80 ? 8.969 -0.58 -5.82 1 89.62 80 ARG B CA 1
ATOM 3712 C C . ARG B 1 80 ? 8.312 -1.873 -6.293 1 89.62 80 ARG B C 1
ATOM 3714 O O . ARG B 1 80 ? 7.355 -1.843 -7.066 1 89.62 80 ARG B O 1
ATOM 3721 N N . THR B 1 81 ? 8.922 -3.004 -5.805 1 86.06 81 THR B N 1
ATOM 3722 C CA . THR B 1 81 ? 8.289 -4.285 -6.09 1 86.06 81 THR B CA 1
ATOM 3723 C C . THR B 1 81 ? 7.844 -4.969 -4.797 1 86.06 81 THR B C 1
ATOM 3725 O O . THR B 1 81 ? 8.539 -4.902 -3.783 1 86.06 81 THR B O 1
ATOM 3728 N N . GLU B 1 82 ? 6.715 -5.617 -4.898 1 88.19 82 GLU B N 1
ATOM 3729 C CA . GLU B 1 82 ? 6.207 -6.375 -3.758 1 88.19 82 GLU B CA 1
ATOM 3730 C C . GLU B 1 82 ? 6.531 -7.859 -3.895 1 88.19 82 GLU B C 1
ATOM 3732 O O . GLU B 1 82 ? 6.199 -8.656 -3.016 1 88.19 82 GLU B O 1
ATOM 3737 N N . TYR B 1 83 ? 7.227 -8.18 -5.012 1 82.38 83 TYR B N 1
ATOM 3738 C CA . TYR B 1 83 ? 7.371 -9.594 -5.348 1 82.38 83 TYR B CA 1
ATOM 3739 C C . TYR B 1 83 ? 8.766 -10.102 -4.988 1 82.38 83 TYR B C 1
ATOM 3741 O O . TYR B 1 83 ? 9.422 -10.758 -5.805 1 82.38 83 TYR B O 1
ATOM 3749 N N . ASN B 1 84 ? 9.273 -9.766 -3.924 1 83.88 84 ASN B N 1
ATOM 3750 C CA . ASN B 1 84 ? 10.492 -10.258 -3.289 1 83.88 84 ASN B CA 1
ATOM 3751 C C . ASN B 1 84 ? 10.352 -10.305 -1.77 1 83.88 84 ASN B C 1
ATOM 3753 O O . ASN B 1 84 ? 10.43 -9.273 -1.103 1 83.88 84 ASN B O 1
ATOM 3757 N N . SER B 1 85 ? 10.172 -11.484 -1.24 1 85.81 85 SER B N 1
ATOM 3758 C CA . SER B 1 85 ? 9.828 -11.641 0.171 1 85.81 85 SER B CA 1
ATOM 3759 C C . SER B 1 85 ? 11.086 -11.773 1.03 1 85.81 85 SER B C 1
ATOM 3761 O O . SER B 1 85 ? 10.992 -12.023 2.234 1 85.81 85 SER B O 1
ATOM 3763 N N . SER B 1 86 ? 12.234 -11.641 0.441 1 87.44 86 SER B N 1
ATOM 3764 C CA . SER B 1 86 ? 13.445 -11.766 1.237 1 87.44 86 SER B CA 1
ATOM 3765 C C . SER B 1 86 ? 13.57 -10.617 2.236 1 87.44 86 SER B C 1
ATOM 3767 O O . SER B 1 86 ? 14.102 -10.805 3.336 1 87.44 86 SER B O 1
ATOM 3769 N N . ARG B 1 87 ? 13.102 -9.422 1.88 1 93.25 87 ARG B N 1
ATOM 3770 C CA . ARG B 1 87 ? 13.062 -8.242 2.738 1 93.25 87 ARG B CA 1
ATOM 3771 C C . ARG B 1 87 ? 14.445 -7.953 3.32 1 93.25 87 ARG B C 1
ATOM 3773 O O . ARG B 1 87 ? 14.617 -7.926 4.539 1 93.25 87 ARG B O 1
ATOM 3780 N N . VAL B 1 88 ? 15.336 -7.66 2.381 1 95.31 88 VAL B N 1
ATOM 3781 C CA . VAL B 1 88 ? 16.703 -7.359 2.779 1 95.31 88 VAL B CA 1
ATOM 3782 C C . VAL B 1 88 ? 17.172 -6.07 2.104 1 95.31 88 VAL B C 1
ATOM 3784 O O . VAL B 1 88 ? 16.875 -5.84 0.928 1 95.31 88 VAL B O 1
ATOM 3787 N N . ALA B 1 89 ? 17.781 -5.25 2.842 1 96.62 89 ALA B N 1
ATOM 3788 C CA . ALA B 1 89 ? 18.422 -4.039 2.326 1 96.62 89 ALA B CA 1
ATOM 3789 C C . ALA B 1 89 ? 19.828 -3.885 2.883 1 96.62 89 ALA B C 1
ATOM 3791 O O . ALA B 1 89 ? 20.109 -4.281 4.02 1 96.62 89 ALA B O 1
ATOM 3792 N N . VAL B 1 90 ? 20.719 -3.361 2.049 1 96.12 90 VAL B N 1
ATOM 3793 C CA . VAL B 1 90 ? 22.094 -3.248 2.484 1 96.12 90 VAL B CA 1
ATOM 3794 C C . VAL B 1 90 ? 22.734 -2.014 1.854 1 96.12 90 VAL B C 1
ATOM 3796 O O . VAL B 1 90 ? 22.484 -1.695 0.691 1 96.12 90 VAL B O 1
ATOM 3799 N N . LEU B 1 91 ? 23.438 -1.33 2.697 1 95.94 91 LEU B N 1
ATOM 3800 C CA . LEU B 1 91 ? 24.344 -0.285 2.25 1 95.94 91 LEU B CA 1
ATOM 3801 C C . LEU B 1 91 ? 25.781 -0.812 2.166 1 95.94 91 LEU B C 1
ATOM 3803 O O . LEU B 1 91 ? 26.297 -1.361 3.139 1 95.94 91 LEU B O 1
ATOM 3807 N N . ASN B 1 92 ? 26.328 -0.63 1.026 1 93.81 92 ASN B N 1
ATOM 3808 C CA . ASN B 1 92 ? 27.688 -1.114 0.947 1 93.81 92 ASN B CA 1
ATOM 3809 C C . ASN B 1 92 ? 28.703 -0.003 1.239 1 93.81 92 ASN B C 1
ATOM 3811 O O . ASN B 1 92 ? 28.312 1.159 1.39 1 93.81 92 ASN B O 1
ATOM 3815 N N . SER B 1 93 ? 29.938 -0.393 1.268 1 91.62 93 SER B N 1
ATOM 3816 C CA . SER B 1 93 ? 30.984 0.532 1.691 1 91.62 93 SER B CA 1
ATOM 3817 C C . SER B 1 93 ? 31.25 1.591 0.627 1 91.62 93 SER B C 1
ATOM 3819 O O . SER B 1 93 ? 31.766 2.666 0.931 1 91.62 93 SER B O 1
ATOM 3821 N N . SER B 1 94 ? 30.875 1.311 -0.598 1 93.12 94 SER B N 1
ATOM 3822 C CA . SER B 1 94 ? 31.125 2.248 -1.689 1 93.12 94 SER B CA 1
ATOM 3823 C C . SER B 1 94 ? 30.031 3.316 -1.754 1 93.12 94 SER B C 1
ATOM 3825 O O . SER B 1 94 ? 30.172 4.301 -2.484 1 93.12 94 SER B O 1
ATOM 3827 N N . GLY B 1 95 ? 28.938 3.119 -1.002 1 94.44 95 GLY B N 1
ATOM 3828 C CA . GLY B 1 95 ? 27.875 4.113 -0.959 1 94.44 95 GLY B CA 1
ATOM 3829 C C . GLY B 1 95 ? 26.688 3.746 -1.812 1 94.44 95 GLY B C 1
ATOM 3830 O O . GLY B 1 95 ? 25.922 4.617 -2.225 1 94.44 95 GLY B O 1
ATOM 3831 N N . TYR B 1 96 ? 26.672 2.48 -2.109 1 95.31 96 TYR B N 1
ATOM 3832 C CA . TYR B 1 96 ? 25.531 1.972 -2.873 1 95.31 96 TYR B CA 1
ATOM 3833 C C . TYR B 1 96 ? 24.547 1.247 -1.965 1 95.31 96 TYR B C 1
ATOM 3835 O O . TYR B 1 96 ? 24.922 0.357 -1.204 1 95.31 96 TYR B O 1
ATOM 3843 N N . PHE B 1 97 ? 23.312 1.713 -2.049 1 97.06 97 PHE B N 1
ATOM 3844 C CA . PHE B 1 97 ? 22.234 1.081 -1.284 1 97.06 97 PHE B CA 1
ATOM 3845 C C . PHE B 1 97 ? 21.344 0.248 -2.191 1 97.06 97 PHE B C 1
ATOM 3847 O O . PHE B 1 97 ? 20.953 0.701 -3.268 1 97.06 97 PHE B O 1
ATOM 3854 N N . SER B 1 98 ? 21.062 -0.963 -1.769 1 96.5 98 SER B N 1
ATOM 3855 C CA . SER B 1 98 ? 20.156 -1.849 -2.5 1 96.5 98 SER B CA 1
ATOM 3856 C C . SER B 1 98 ? 19.172 -2.537 -1.56 1 96.5 98 SER B C 1
ATOM 3858 O O . SER B 1 98 ? 19.531 -2.916 -0.445 1 96.5 98 SER B O 1
ATOM 3860 N N . SER B 1 99 ? 17.938 -2.598 -2.006 1 95.69 99 SER B N 1
ATOM 3861 C CA . SER B 1 99 ? 16.875 -3.229 -1.224 1 95.69 99 SER B CA 1
ATOM 3862 C C . SER B 1 99 ? 16.109 -4.254 -2.053 1 95.69 99 SER B C 1
ATOM 3864 O O . SER B 1 99 ? 16.062 -4.152 -3.281 1 95.69 99 SER B O 1
ATOM 3866 N N . SER B 1 100 ? 15.547 -5.211 -1.397 1 92.62 100 SER B N 1
ATOM 3867 C CA . SER B 1 100 ? 14.836 -6.305 -2.055 1 92.62 100 SER B CA 1
ATOM 3868 C C . SER B 1 100 ? 13.594 -5.797 -2.777 1 92.62 100 SER B C 1
ATOM 3870 O O . SER B 1 100 ? 13.055 -6.477 -3.658 1 92.62 100 SER B O 1
ATOM 3872 N N . ASP B 1 101 ? 13.086 -4.629 -2.438 1 93.25 101 ASP B N 1
ATOM 3873 C CA . ASP B 1 101 ? 11.922 -4.082 -3.125 1 93.25 101 ASP B CA 1
ATOM 3874 C C . ASP B 1 101 ? 12.336 -3.248 -4.336 1 93.25 101 ASP B C 1
ATOM 3876 O O . ASP B 1 101 ? 11.578 -2.398 -4.801 1 93.25 101 ASP B O 1
ATOM 3880 N N . ASP B 1 102 ? 13.57 -3.291 -4.754 1 89.75 102 ASP B N 1
ATOM 3881 C CA . ASP B 1 102 ? 14.125 -2.689 -5.957 1 89.75 102 ASP B CA 1
ATOM 3882 C C . ASP B 1 102 ? 14.492 -1.225 -5.723 1 89.75 102 ASP B C 1
ATOM 3884 O O . ASP B 1 102 ? 14.859 -0.512 -6.66 1 89.75 102 ASP B O 1
ATOM 3888 N N . PHE B 1 103 ? 14.352 -0.776 -4.496 1 94.12 103 PHE B N 1
ATOM 3889 C CA . PHE B 1 103 ? 14.828 0.567 -4.191 1 94.12 103 PHE B CA 1
ATOM 3890 C C . PHE B 1 103 ? 16.359 0.599 -4.133 1 94.12 103 PHE B C 1
ATOM 3892 O O . PHE B 1 103 ? 16.969 -0.245 -3.482 1 94.12 103 PHE B O 1
ATOM 3899 N N . LYS B 1 104 ? 16.859 1.533 -4.852 1 93.56 104 LYS B N 1
ATOM 3900 C CA . LYS B 1 104 ? 18.312 1.686 -4.891 1 93.56 104 LYS B CA 1
ATOM 3901 C C . LYS B 1 104 ? 18.703 3.154 -5.004 1 93.56 104 LYS B C 1
ATOM 3903 O O . LYS B 1 104 ? 17.953 3.963 -5.562 1 93.56 104 LYS B O 1
ATOM 3908 N N . PHE B 1 105 ? 19.844 3.461 -4.344 1 93.56 105 PHE B N 1
ATOM 3909 C CA . PHE B 1 105 ? 20.422 4.785 -4.523 1 93.56 105 PHE B CA 1
ATOM 3910 C C . PHE B 1 105 ? 21.938 4.742 -4.352 1 93.56 105 PHE B C 1
ATOM 3912 O O . PHE B 1 105 ? 22.484 3.75 -3.867 1 93.56 105 PHE B O 1
ATOM 3919 N N . SER B 1 106 ? 22.531 5.762 -4.918 1 93.56 106 SER B N 1
ATOM 3920 C CA . SER B 1 106 ? 23.969 5.93 -4.75 1 93.56 106 SER B CA 1
ATOM 3921 C C . SER B 1 106 ? 24.297 7.27 -4.09 1 93.56 106 SER B C 1
ATOM 3923 O O . SER B 1 106 ? 23.641 8.281 -4.367 1 93.56 106 SER B O 1
ATOM 3925 N N . SER B 1 107 ? 25.266 7.133 -3.273 1 92.62 107 SER B N 1
ATOM 3926 C CA . SER B 1 107 ? 25.781 8.383 -2.721 1 92.62 107 SER B CA 1
ATOM 3927 C C . SER B 1 107 ? 26.359 9.281 -3.811 1 92.62 107 SER B C 1
ATOM 3929 O O . SER B 1 107 ? 26.75 8.789 -4.875 1 92.62 107 SER B O 1
ATOM 3931 N N . VAL B 1 108 ? 26.328 10.562 -3.529 1 89.19 108 VAL B N 1
ATOM 3932 C CA . VAL B 1 108 ? 26.875 11.523 -4.488 1 89.19 108 VAL B CA 1
ATOM 3933 C C . VAL B 1 108 ? 28.359 11.25 -4.703 1 89.19 108 VAL B C 1
ATOM 3935 O O . VAL B 1 108 ? 28.891 11.445 -5.805 1 89.19 108 VAL B O 1
ATOM 3938 N N . ASP B 1 109 ? 29.031 10.734 -3.725 1 88.88 109 ASP B N 1
ATOM 3939 C CA . ASP B 1 109 ? 30.453 10.445 -3.775 1 88.88 109 ASP B CA 1
ATOM 3940 C C . ASP B 1 109 ? 30.703 8.938 -3.883 1 88.88 109 ASP B C 1
ATOM 3942 O O . ASP B 1 109 ? 31.641 8.414 -3.271 1 88.88 109 ASP B O 1
ATOM 3946 N N . VAL B 1 110 ? 29.875 8.359 -4.547 1 88.88 110 VAL B N 1
ATOM 3947 C CA . VAL B 1 110 ? 29.953 6.906 -4.652 1 88.88 110 VAL B CA 1
ATOM 3948 C C . VAL B 1 110 ? 31.328 6.488 -5.156 1 88.88 110 VAL B C 1
ATOM 3950 O O . VAL B 1 110 ? 31.875 7.117 -6.062 1 88.88 110 VAL B O 1
ATOM 3953 N N . GLY B 1 111 ? 31.875 5.414 -4.617 1 86.81 111 GLY B N 1
ATOM 3954 C CA . GLY B 1 111 ? 33.188 4.914 -5.02 1 86.81 111 GLY B CA 1
ATOM 3955 C C . GLY B 1 111 ? 34.312 5.398 -4.125 1 86.81 111 GLY B C 1
ATOM 3956 O O . GLY B 1 111 ? 35.375 4.777 -4.074 1 86.81 111 GLY B O 1
ATOM 3957 N N . VAL B 1 112 ? 34.094 6.496 -3.469 1 85.31 112 VAL B N 1
ATOM 3958 C CA . VAL B 1 112 ? 35.094 7.016 -2.545 1 85.31 112 VAL B CA 1
ATOM 3959 C C . VAL B 1 112 ? 35.125 6.172 -1.272 1 85.31 112 VAL B C 1
ATOM 3961 O O . VAL B 1 112 ? 34.062 5.848 -0.721 1 85.31 112 VAL B O 1
ATOM 3964 N N . LYS B 1 113 ? 36.281 5.758 -0.991 1 84.38 113 LYS B N 1
ATOM 3965 C CA . LYS B 1 113 ? 36.406 4.98 0.239 1 84.38 113 LYS B CA 1
ATOM 3966 C C . LYS B 1 113 ? 36.375 5.891 1.465 1 84.38 113 LYS B C 1
ATOM 3968 O O . LYS B 1 113 ? 37.344 6.629 1.705 1 84.38 113 LYS B O 1
ATOM 3973 N N . CYS B 1 114 ? 35.375 5.965 2.148 1 90.31 114 CYS B N 1
ATOM 3974 C CA . CYS B 1 114 ? 35.219 6.727 3.381 1 90.31 114 CYS B CA 1
ATOM 3975 C C . CYS B 1 114 ? 34.188 6.07 4.301 1 90.31 114 CYS B C 1
ATOM 3977 O O . CYS B 1 114 ? 33.531 5.098 3.918 1 90.31 114 CYS B O 1
ATOM 3979 N N . LEU B 1 115 ? 34.219 6.496 5.543 1 92.69 115 LEU B N 1
ATOM 3980 C CA . LEU B 1 115 ? 33.219 5.992 6.477 1 92.69 115 LEU B CA 1
ATOM 3981 C C . LEU B 1 115 ? 31.844 6.555 6.145 1 92.69 115 LEU B C 1
ATOM 3983 O O . LEU B 1 115 ? 31.719 7.734 5.801 1 92.69 115 LEU B O 1
ATOM 3987 N N . ARG B 1 116 ? 30.891 5.602 6.184 1 95.06 116 ARG B N 1
ATOM 3988 C CA . ARG B 1 116 ? 29.531 5.996 5.867 1 95.06 116 ARG B CA 1
ATOM 3989 C C . ARG B 1 116 ? 28.547 5.457 6.902 1 95.06 116 ARG B C 1
ATOM 3991 O O . ARG B 1 116 ? 28.844 4.477 7.59 1 95.06 116 ARG B O 1
ATOM 3998 N N . ARG B 1 117 ? 27.484 6.18 7.031 1 94.31 117 ARG B N 1
ATOM 3999 C CA . ARG B 1 117 ? 26.375 5.703 7.859 1 94.31 117 ARG B CA 1
ATOM 4000 C C . ARG B 1 117 ? 25.031 6.172 7.309 1 94.31 117 ARG B C 1
ATOM 4002 O O . ARG B 1 117 ? 24.906 7.301 6.836 1 94.31 117 ARG B O 1
ATOM 4009 N N . LEU B 1 118 ? 24.141 5.293 7.23 1 95.94 118 LEU B N 1
ATOM 4010 C CA . LEU B 1 118 ? 22.75 5.613 6.898 1 95.94 118 LEU B CA 1
ATOM 4011 C C . LEU B 1 118 ? 21.922 5.781 8.156 1 95.94 118 LEU B C 1
ATOM 4013 O O . LEU B 1 118 ? 21.75 4.828 8.93 1 95.94 118 LEU B O 1
ATOM 4017 N N . THR B 1 119 ? 21.422 7.008 8.312 1 94 119 THR B N 1
ATOM 4018 C CA . THR B 1 119 ? 20.797 7.316 9.594 1 94 119 THR B CA 1
ATOM 4019 C C . THR B 1 119 ? 19.391 7.867 9.391 1 94 119 THR B C 1
ATOM 4021 O O . THR B 1 119 ? 19.156 8.688 8.5 1 94 119 THR B O 1
ATOM 4024 N N . LEU B 1 120 ? 18.438 7.266 10.18 1 94.69 120 LEU B N 1
ATOM 4025 C CA . LEU B 1 120 ? 17.109 7.883 10.289 1 94.69 120 LEU B CA 1
ATOM 4026 C C . LEU B 1 120 ? 17.125 8.992 11.344 1 94.69 120 LEU B C 1
ATOM 4028 O O . LEU B 1 120 ? 17.094 8.711 12.539 1 94.69 120 LEU B O 1
ATOM 4032 N N . ASP B 1 121 ? 17.062 10.188 10.867 1 89.44 121 ASP B N 1
ATOM 4033 C CA . ASP B 1 121 ? 17.219 11.336 11.758 1 89.44 121 ASP B CA 1
ATOM 4034 C C . ASP B 1 121 ? 15.906 11.641 12.492 1 89.44 121 ASP B C 1
ATOM 4036 O O . ASP B 1 121 ? 14.836 11.188 12.078 1 89.44 121 ASP B O 1
ATOM 4040 N N . PRO B 1 122 ? 16.031 12.414 13.555 1 85.81 122 PRO B N 1
ATOM 4041 C CA . PRO B 1 122 ? 14.844 12.703 14.367 1 85.81 122 PRO B CA 1
ATOM 4042 C C . PRO B 1 122 ? 13.773 13.484 13.609 1 85.81 122 PRO B C 1
ATOM 4044 O O . PRO B 1 122 ? 12.633 13.586 14.062 1 85.81 122 PRO B O 1
ATOM 4047 N N . ASP B 1 123 ? 14.086 14.016 12.484 1 82 123 ASP B N 1
ATOM 4048 C CA . ASP B 1 123 ? 13.102 14.758 11.711 1 82 123 ASP B CA 1
ATOM 4049 C C . ASP B 1 123 ? 12.383 13.852 10.719 1 82 123 ASP B C 1
ATOM 4051 O O . ASP B 1 123 ? 11.539 14.305 9.945 1 82 123 ASP B O 1
ATOM 4055 N N . GLY B 1 124 ? 12.766 12.602 10.734 1 88.5 124 GLY B N 1
ATOM 4056 C CA . GLY B 1 124 ? 12.062 11.641 9.898 1 88.5 124 GLY B CA 1
ATOM 4057 C C . GLY B 1 124 ? 12.719 11.43 8.547 1 88.5 124 GLY B C 1
ATOM 4058 O O . GLY B 1 124 ? 12.258 10.609 7.75 1 88.5 124 GLY B O 1
ATOM 4059 N N . ASN B 1 125 ? 13.789 12.164 8.32 1 88.69 125 ASN B N 1
ATOM 4060 C CA . ASN B 1 125 ? 14.492 11.992 7.055 1 88.69 125 ASN B CA 1
ATOM 4061 C C . ASN B 1 125 ? 15.57 10.922 7.152 1 88.69 125 ASN B C 1
ATOM 4063 O O . ASN B 1 125 ? 16.281 10.828 8.164 1 88.69 125 ASN B O 1
ATOM 4067 N N . LEU B 1 126 ? 15.578 10.141 6.105 1 93.81 126 LEU B N 1
ATOM 4068 C CA . LEU B 1 126 ? 16.672 9.188 5.953 1 93.81 126 LEU B CA 1
ATOM 4069 C C . LEU B 1 126 ? 17.844 9.805 5.203 1 93.81 126 LEU B C 1
ATOM 4071 O O . LEU B 1 126 ? 17.672 10.312 4.09 1 93.81 126 LEU B O 1
ATOM 4075 N N . ARG B 1 127 ? 18.984 9.766 5.887 1 93.06 127 ARG B N 1
ATOM 4076 C CA . ARG B 1 127 ? 20.141 10.422 5.281 1 93.06 127 ARG B CA 1
ATOM 4077 C C . ARG B 1 127 ? 21.375 9.523 5.312 1 93.06 127 ARG B C 1
ATOM 4079 O O . ARG B 1 127 ? 21.594 8.82 6.293 1 93.06 127 ARG B O 1
ATOM 4086 N N . LEU B 1 128 ? 22.031 9.578 4.199 1 95.62 128 LEU B N 1
ATOM 4087 C CA . LEU B 1 128 ? 23.359 8.961 4.148 1 95.62 128 LEU B CA 1
ATOM 4088 C C . LEU B 1 128 ? 24.453 9.984 4.457 1 95.62 128 LEU B C 1
ATOM 4090 O O . LEU B 1 128 ? 24.531 11.023 3.795 1 95.62 128 LEU B O 1
ATOM 4094 N N . TYR B 1 129 ? 25.219 9.625 5.488 1 94.31 129 TYR B N 1
ATOM 4095 C CA . TYR B 1 129 ? 26.328 10.492 5.879 1 94.31 129 TYR B CA 1
ATOM 4096 C C . TYR B 1 129 ? 27.656 9.891 5.465 1 94.31 129 TYR B C 1
ATOM 4098 O O . TYR B 1 129 ? 27.891 8.695 5.652 1 94.31 129 TYR B O 1
ATOM 4106 N N . SER B 1 130 ? 28.453 10.719 4.863 1 94 130 SER B N 1
ATOM 4107 C CA . SER B 1 130 ? 29.828 10.352 4.531 1 94 130 SER B CA 1
ATOM 4108 C C . SER B 1 130 ? 30.828 11.227 5.281 1 94 130 SER B C 1
ATOM 4110 O O . SER B 1 130 ? 30.625 12.43 5.426 1 94 130 SER B O 1
ATOM 4112 N N . LEU B 1 131 ? 31.812 10.531 5.852 1 93.94 131 LEU B N 1
ATOM 4113 C CA . LEU B 1 131 ? 32.844 11.273 6.582 1 93.94 131 LEU B CA 1
ATOM 4114 C C . LEU B 1 131 ? 33.875 11.859 5.629 1 93.94 131 LEU B C 1
ATOM 4116 O O . LEU B 1 131 ? 34.5 11.125 4.863 1 93.94 131 LEU B O 1
ATOM 4120 N N . GLU B 1 132 ? 33.938 13.141 5.691 1 89 132 GLU B N 1
ATOM 4121 C CA . GLU B 1 132 ? 35.031 13.789 4.957 1 89 132 GLU B CA 1
ATOM 4122 C C . GLU B 1 132 ? 36.344 13.734 5.734 1 89 132 GLU B C 1
ATOM 4124 O O . GLU B 1 132 ? 36.469 14.367 6.789 1 89 132 GLU B O 1
ATOM 4129 N N . GLU B 1 133 ? 37.312 13.125 5.18 1 85.06 133 GLU B N 1
ATOM 4130 C CA . GLU B 1 133 ? 38.562 12.906 5.883 1 85.06 133 GLU B CA 1
ATOM 4131 C C . GLU B 1 133 ? 39.344 14.211 6.055 1 85.06 133 GLU B C 1
ATOM 4133 O O . GLU B 1 133 ? 40.062 14.383 7.031 1 85.06 133 GLU B O 1
ATOM 4138 N N . THR B 1 134 ? 39.219 15.078 5.141 1 85 134 THR B N 1
ATOM 4139 C CA . THR B 1 134 ? 40 16.312 5.152 1 85 134 THR B CA 1
ATOM 4140 C C . THR B 1 134 ? 39.656 17.172 6.363 1 85 134 THR B C 1
ATOM 4142 O O . THR B 1 134 ? 40.531 17.703 7.031 1 85 134 THR B O 1
ATOM 4145 N N . ASN B 1 135 ? 38.438 17.25 6.719 1 86.44 135 ASN B N 1
ATOM 4146 C CA . ASN B 1 135 ? 38.031 18.141 7.793 1 86.44 135 ASN B CA 1
ATOM 4147 C C . ASN B 1 135 ? 37.375 17.375 8.938 1 86.44 135 ASN B C 1
ATOM 4149 O O . ASN B 1 135 ? 37.031 17.953 9.969 1 86.44 135 ASN B O 1
ATOM 4153 N N . GLY B 1 136 ? 37.219 16.094 8.781 1 87.69 136 GLY B N 1
ATOM 4154 C CA . GLY B 1 136 ? 36.656 15.25 9.82 1 87.69 136 GLY B CA 1
ATOM 4155 C C . GLY B 1 136 ? 35.156 15.469 10.031 1 87.69 136 GLY B C 1
ATOM 4156 O O . GLY B 1 136 ? 34.625 15.219 11.117 1 87.69 136 GLY B O 1
ATOM 4157 N N . ARG B 1 137 ? 34.469 16.047 9.062 1 90.75 137 ARG B N 1
ATOM 4158 C CA . ARG B 1 137 ? 33.062 16.375 9.211 1 90.75 137 ARG B CA 1
ATOM 4159 C C . ARG B 1 137 ? 32.188 15.383 8.438 1 90.75 137 ARG B C 1
ATOM 4161 O O . ARG B 1 137 ? 32.594 14.883 7.387 1 90.75 137 ARG B O 1
ATOM 4168 N N . TRP B 1 138 ? 31.062 15.117 9.016 1 93.06 138 TRP B N 1
ATOM 4169 C CA . TRP B 1 138 ? 30.062 14.305 8.328 1 93.06 138 TRP B CA 1
ATOM 4170 C C . TRP B 1 138 ? 29.234 15.156 7.363 1 93.06 138 TRP B C 1
ATOM 4172 O O . TRP B 1 138 ? 28.734 16.219 7.742 1 93.06 138 TRP B O 1
ATOM 4182 N N . VAL B 1 139 ? 29.156 14.672 6.121 1 91.44 139 VAL B N 1
ATOM 4183 C CA . VAL B 1 139 ? 28.375 15.375 5.105 1 91.44 139 VAL B CA 1
ATOM 4184 C C . VAL B 1 139 ? 27.266 14.461 4.582 1 91.44 139 VAL B C 1
ATOM 4186 O O . VAL B 1 139 ? 27.469 13.25 4.438 1 91.44 139 VAL B O 1
ATOM 4189 N N . VAL B 1 140 ? 26.125 15.094 4.316 1 91.25 140 VAL B N 1
ATOM 4190 C CA . VAL B 1 140 ? 25.031 14.328 3.738 1 91.25 140 VAL B CA 1
ATOM 4191 C C . VAL B 1 140 ? 25.312 14.055 2.262 1 91.25 140 VAL B C 1
ATOM 4193 O O . VAL B 1 140 ? 25.422 14.984 1.462 1 91.25 140 VAL B O 1
ATOM 4196 N N . SER B 1 141 ? 25.422 12.789 1.951 1 93.44 141 SER B N 1
ATOM 4197 C CA . SER B 1 141 ? 25.75 12.414 0.58 1 93.44 141 SER B CA 1
ATOM 4198 C C . SER B 1 141 ? 24.531 11.852 -0.148 1 93.44 141 SER B C 1
ATOM 4200 O O . SER B 1 141 ? 24.578 11.617 -1.357 1 93.44 141 SER B O 1
ATOM 4202 N N . TRP B 1 142 ? 23.438 11.578 0.517 1 93.44 142 TRP B N 1
ATOM 4203 C CA . TRP B 1 142 ? 22.125 11.219 -0.029 1 93.44 142 TRP B CA 1
ATOM 4204 C C . TRP B 1 142 ? 21.016 11.453 0.999 1 93.44 142 TRP B C 1
ATOM 4206 O O . TRP B 1 142 ? 21.25 11.312 2.203 1 93.44 142 TRP B O 1
ATOM 4216 N N . GLN B 1 143 ? 19.906 11.797 0.536 1 88.44 143 GLN B N 1
ATOM 4217 C CA . GLN B 1 143 ? 18.766 11.914 1.448 1 88.44 143 GLN B CA 1
ATOM 4218 C C . GLN B 1 143 ? 17.453 11.602 0.741 1 88.44 143 GLN B C 1
ATOM 4220 O O . GLN B 1 143 ? 17.328 11.812 -0.466 1 88.44 143 GLN B O 1
ATOM 4225 N N . SER B 1 144 ? 16.609 11.008 1.591 1 82.56 144 SER B N 1
ATOM 4226 C CA . SER B 1 144 ? 15.273 10.797 1.062 1 82.56 144 SER B CA 1
ATOM 4227 C C . SER B 1 144 ? 14.523 12.125 0.917 1 82.56 144 SER B C 1
ATOM 4229 O O . SER B 1 144 ? 14.727 13.047 1.71 1 82.56 144 SER B O 1
ATOM 4231 N N . SER B 1 145 ? 14.039 12.539 -0.168 1 65.69 145 SER B N 1
ATOM 4232 C CA . SER B 1 145 ? 13.414 13.82 -0.461 1 65.69 145 SER B CA 1
ATOM 4233 C C . SER B 1 145 ? 12.039 13.93 0.187 1 65.69 145 SER B C 1
ATOM 4235 O O . SER B 1 145 ? 11.023 14.047 -0.508 1 65.69 145 SER B O 1
ATOM 4237 N N . SER B 1 146 ? 11.977 13.633 1.423 1 67.31 146 SER B N 1
ATOM 4238 C CA . SER B 1 146 ? 10.594 13.719 1.876 1 67.31 146 SER B CA 1
ATOM 4239 C C . SER B 1 146 ? 10.32 15.039 2.582 1 67.31 146 SER B C 1
ATOM 4241 O O . SER B 1 146 ? 11.164 15.531 3.338 1 67.31 146 SER B O 1
ATOM 4243 N N . ASN B 1 147 ? 9.469 15.93 1.948 1 73.94 147 ASN B N 1
ATOM 4244 C CA . ASN B 1 147 ? 8.891 17.016 2.721 1 73.94 147 ASN B CA 1
ATOM 4245 C C . ASN B 1 147 ? 8.32 16.531 4.051 1 73.94 147 ASN B C 1
ATOM 4247 O O . ASN B 1 147 ? 7.371 15.758 4.074 1 73.94 147 ASN B O 1
ATOM 4251 N N . PRO B 1 148 ? 9.055 16.984 5.129 1 79 148 PRO B N 1
ATOM 4252 C CA . PRO B 1 148 ? 8.617 16.484 6.438 1 79 148 PRO B CA 1
ATOM 4253 C C . PRO B 1 148 ? 7.148 16.781 6.723 1 79 148 PRO B C 1
ATOM 4255 O O . PRO B 1 148 ? 6.527 16.109 7.547 1 79 148 PRO B O 1
ATOM 4258 N N . CYS B 1 149 ? 6.645 17.766 6.047 1 82.31 149 CYS B N 1
ATOM 4259 C CA . CYS B 1 149 ? 5.254 18.125 6.305 1 82.31 149 CYS B CA 1
ATOM 4260 C C . CYS B 1 149 ? 4.305 17.141 5.617 1 82.31 149 CYS B C 1
ATOM 4262 O O . CYS B 1 149 ? 3.096 17.172 5.855 1 82.31 149 CYS B O 1
ATOM 4264 N N . LYS B 1 150 ? 4.832 16.25 4.918 1 80.06 150 LYS B N 1
ATOM 4265 C CA . LYS B 1 150 ? 3.996 15.242 4.277 1 80.06 150 LYS B CA 1
ATOM 4266 C C . LYS B 1 150 ? 3.754 14.055 5.215 1 80.06 150 LYS B C 1
ATOM 4268 O O . LYS B 1 150 ? 2.959 13.164 4.902 1 80.06 150 LYS B O 1
ATOM 4273 N N . VAL B 1 151 ? 4.445 14.117 6.301 1 83.38 151 VAL B N 1
ATOM 4274 C CA . VAL B 1 151 ? 4.215 13.109 7.328 1 83.38 151 VAL B CA 1
ATOM 4275 C C . VAL B 1 151 ? 2.936 13.445 8.094 1 83.38 151 VAL B C 1
ATOM 4277 O O . VAL B 1 151 ? 2.922 14.344 8.938 1 83.38 151 VAL B O 1
ATOM 4280 N N . HIS B 1 152 ? 2.012 12.695 7.867 1 82.44 152 HIS B N 1
ATOM 4281 C CA . HIS B 1 152 ? 0.735 12.984 8.508 1 82.44 152 HIS B CA 1
ATOM 4282 C C . HIS B 1 152 ? 0.828 12.797 10.023 1 82.44 152 HIS B C 1
ATOM 4284 O O . HIS B 1 152 ? 1.341 11.781 10.5 1 82.44 152 HIS B O 1
ATOM 4290 N N . GLY B 1 153 ? 0.386 13.867 10.695 1 81.38 153 GLY B N 1
ATOM 4291 C CA . GLY B 1 153 ? 0.296 13.766 12.141 1 81.38 153 GLY B CA 1
ATOM 4292 C C . GLY B 1 153 ? 1.488 14.383 12.859 1 81.38 153 GLY B C 1
ATOM 4293 O O . GLY B 1 153 ? 1.504 14.469 14.086 1 81.38 153 GLY B O 1
ATOM 4294 N N . VAL B 1 154 ? 2.42 14.797 12.125 1 85.44 154 VAL B N 1
ATOM 4295 C CA . VAL B 1 154 ? 3.664 15.25 12.734 1 85.44 154 VAL B CA 1
ATOM 4296 C C . VAL B 1 154 ? 3.395 16.469 13.617 1 85.44 154 VAL B C 1
ATOM 4298 O O . VAL B 1 154 ? 4.02 16.625 14.672 1 85.44 154 VAL B O 1
ATOM 4301 N N . CYS B 1 155 ? 2.49 17.297 13.188 1 87.06 155 CYS B N 1
ATOM 4302 C CA . CYS B 1 155 ? 2.156 18.484 13.984 1 87.06 155 CYS B CA 1
ATOM 4303 C C . CYS B 1 155 ? 0.903 18.234 14.812 1 87.06 155 CYS B C 1
ATOM 4305 O O . CYS B 1 155 ? 0.436 19.125 15.516 1 87.06 155 CYS B O 1
ATOM 4307 N N . GLY B 1 156 ? 0.349 17.031 14.727 1 86.88 156 GLY B N 1
ATOM 4308 C CA . GLY B 1 156 ? -0.846 16.734 15.492 1 86.88 156 GLY B CA 1
ATOM 4309 C C . GLY B 1 156 ? -2.107 17.328 14.906 1 86.88 156 GLY B C 1
ATOM 4310 O O . GLY B 1 156 ? -2.072 17.922 13.828 1 86.88 156 GLY B O 1
ATOM 4311 N N . PRO B 1 157 ? -3.223 17.156 15.672 1 88.81 157 PRO B N 1
ATOM 4312 C CA . PRO B 1 157 ? -4.512 17.641 15.172 1 88.81 157 PRO B CA 1
ATOM 4313 C C . PRO B 1 157 ? -4.625 19.156 15.203 1 88.81 157 PRO B C 1
ATOM 4315 O O . PRO B 1 157 ? -4.066 19.812 16.094 1 88.81 157 PRO B O 1
ATOM 4318 N N . ASN B 1 158 ? -5.316 19.719 14.203 1 90.81 158 ASN B N 1
ATOM 4319 C CA . ASN B 1 158 ? -5.668 21.141 14.125 1 90.81 158 ASN B CA 1
ATOM 4320 C C . ASN B 1 158 ? -4.426 22.016 14.039 1 90.81 158 ASN B C 1
ATOM 4322 O O . ASN B 1 158 ? -4.352 23.062 14.703 1 90.81 158 ASN B O 1
ATOM 4326 N N . SER B 1 159 ? -3.518 21.5 13.297 1 90.88 159 SER B N 1
ATOM 4327 C CA . SER B 1 159 ? -2.262 22.219 13.148 1 90.88 159 SER B CA 1
ATOM 4328 C C . SER B 1 159 ? -1.877 22.375 11.68 1 90.88 159 SER B C 1
ATOM 4330 O O . SER B 1 159 ? -2.475 21.75 10.812 1 90.88 159 SER B O 1
ATOM 4332 N N . ILE B 1 160 ? -0.974 23.281 11.484 1 88.81 160 ILE B N 1
ATOM 4333 C CA . ILE B 1 160 ? -0.38 23.5 10.172 1 88.81 160 ILE B CA 1
ATOM 4334 C C . ILE B 1 160 ? 1.126 23.266 10.234 1 88.81 160 ILE B C 1
ATOM 4336 O O . ILE B 1 160 ? 1.781 23.641 11.211 1 88.81 160 ILE B O 1
ATOM 4340 N N . CYS B 1 161 ? 1.533 22.578 9.188 1 88.75 161 CYS B N 1
ATOM 4341 C CA . CYS B 1 161 ? 2.959 22.297 9.078 1 88.75 161 CYS B CA 1
ATOM 4342 C C . CYS B 1 161 ? 3.6 23.125 7.973 1 88.75 161 CYS B C 1
ATOM 4344 O O . CYS B 1 161 ? 3.062 23.219 6.867 1 88.75 161 CYS B O 1
ATOM 4346 N N . SER B 1 162 ? 4.641 23.781 8.312 1 82.81 162 SER B N 1
ATOM 4347 C CA . SER B 1 162 ? 5.457 24.484 7.332 1 82.81 162 SER B CA 1
ATOM 4348 C C . SER B 1 162 ? 6.91 24.031 7.391 1 82.81 162 SER B C 1
ATOM 4350 O O . SER B 1 162 ? 7.41 23.672 8.461 1 82.81 162 SER B O 1
ATOM 4352 N N . TYR B 1 163 ? 7.426 23.922 6.172 1 78 163 TYR B N 1
ATOM 4353 C CA . TYR B 1 163 ? 8.805 23.438 6.129 1 78 163 TYR B CA 1
ATOM 4354 C C . TYR B 1 163 ? 9.695 24.422 5.367 1 78 163 TYR B C 1
ATOM 4356 O O . TYR B 1 163 ? 9.344 24.844 4.262 1 78 163 TYR B O 1
ATOM 4364 N N . ASP B 1 164 ? 10.719 24.844 6.055 1 70.56 164 ASP B N 1
ATOM 4365 C CA . ASP B 1 164 ? 11.797 25.625 5.469 1 70.56 164 ASP B CA 1
ATOM 4366 C C . ASP B 1 164 ? 13.117 24.859 5.508 1 70.56 164 ASP B C 1
ATOM 4368 O O . ASP B 1 164 ? 13.562 24.438 6.578 1 70.56 164 ASP B O 1
ATOM 4372 N N . PRO B 1 165 ? 13.656 24.641 4.375 1 66.19 165 PRO B N 1
ATOM 4373 C CA . PRO B 1 165 ? 14.898 23.875 4.352 1 66.19 165 PRO B CA 1
ATOM 4374 C C . PRO B 1 165 ? 15.945 24.406 5.316 1 66.19 165 PRO B C 1
ATOM 4376 O O . PRO B 1 165 ? 16.75 23.641 5.848 1 66.19 165 PRO B O 1
ATOM 4379 N N . SER B 1 166 ? 15.984 25.766 5.539 1 66.38 166 SER B N 1
ATOM 4380 C CA . SER B 1 166 ? 16.984 26.391 6.402 1 66.38 166 SER B CA 1
ATOM 4381 C C . SER B 1 166 ? 16.562 26.344 7.863 1 66.38 166 SER B C 1
ATOM 4383 O O . SER B 1 166 ? 17.375 26.125 8.758 1 66.38 166 SER B O 1
ATOM 4385 N N . LEU B 1 167 ? 15.289 26.453 8.086 1 68.94 167 LEU B N 1
ATOM 4386 C CA . LEU B 1 167 ? 14.781 26.578 9.445 1 68.94 167 LEU B CA 1
ATOM 4387 C C . LEU B 1 167 ? 14.188 25.266 9.93 1 68.94 167 LEU B C 1
ATOM 4389 O O . LEU B 1 167 ? 14.023 25.062 11.141 1 68.94 167 LEU B O 1
ATOM 4393 N N . GLY B 1 168 ? 13.938 24.359 8.977 1 74.75 168 GLY B N 1
ATOM 4394 C CA . GLY B 1 168 ? 13.344 23.078 9.352 1 74.75 168 GLY B CA 1
ATOM 4395 C C . GLY B 1 168 ? 11.82 23.109 9.359 1 74.75 168 GLY B C 1
ATOM 4396 O O . GLY B 1 168 ? 11.211 23.984 8.734 1 74.75 168 GLY B O 1
ATOM 4397 N N . ARG B 1 169 ? 11.281 22.188 10.109 1 81.94 169 ARG B N 1
ATOM 4398 C CA . ARG B 1 169 ? 9.828 22.047 10.188 1 81.94 169 ARG B CA 1
ATOM 4399 C C . ARG B 1 169 ? 9.266 22.875 11.336 1 81.94 169 ARG B C 1
ATOM 4401 O O . ARG B 1 169 ? 9.859 22.922 12.422 1 81.94 169 ARG B O 1
ATOM 4408 N N . ARG B 1 170 ? 8.188 23.516 10.992 1 82.69 170 ARG B N 1
ATOM 4409 C CA . ARG B 1 170 ? 7.5 24.297 12.016 1 82.69 170 ARG B CA 1
ATOM 4410 C C . ARG B 1 170 ? 6.02 23.922 12.078 1 82.69 170 ARG B C 1
ATOM 4412 O O . ARG B 1 170 ? 5.387 23.688 11.047 1 82.69 170 ARG B O 1
ATOM 4419 N N . CYS B 1 171 ? 5.566 23.875 13.336 1 88.12 171 CYS B N 1
ATOM 4420 C CA . CYS B 1 171 ? 4.156 23.578 13.562 1 88.12 171 CYS B CA 1
ATOM 4421 C C . CYS B 1 171 ? 3.439 24.766 14.188 1 88.12 171 CYS B C 1
ATOM 4423 O O . CYS B 1 171 ? 3.992 25.438 15.055 1 88.12 171 CYS B O 1
ATOM 4425 N N . THR B 1 172 ? 2.316 25.062 13.602 1 88.56 172 THR B N 1
ATOM 4426 C CA . THR B 1 172 ? 1.48 26.141 14.148 1 88.56 172 THR B CA 1
ATOM 4427 C C . THR B 1 172 ? 0.025 25.688 14.234 1 88.56 172 THR B C 1
ATOM 4429 O O . THR B 1 172 ? -0.399 24.781 13.508 1 88.56 172 THR B O 1
ATOM 4432 N N . CYS B 1 173 ? -0.639 26.266 15.195 1 91.38 173 CYS B N 1
ATOM 4433 C CA . CYS B 1 173 ? -2.057 25.938 15.312 1 91.38 173 CYS B CA 1
ATOM 4434 C C . CYS B 1 173 ? -2.877 26.703 14.281 1 91.38 173 CYS B C 1
ATOM 4436 O O . CYS B 1 173 ? -2.531 27.844 13.914 1 91.38 173 CYS B O 1
ATOM 4438 N N . ILE B 1 174 ? -3.938 26.078 13.875 1 89.81 174 ILE B N 1
ATOM 4439 C CA . ILE B 1 174 ? -4.848 26.781 12.984 1 89.81 174 ILE B CA 1
ATOM 4440 C C . ILE B 1 174 ? -5.535 27.922 13.75 1 89.81 174 ILE B C 1
ATOM 4442 O O . ILE B 1 174 ? -5.586 27.906 14.977 1 89.81 174 ILE B O 1
ATOM 4446 N N . PRO B 1 175 ? -6.062 28.844 12.906 1 87.88 175 PRO B N 1
ATOM 4447 C CA . PRO B 1 175 ? -6.75 29.938 13.586 1 87.88 175 PRO B CA 1
ATOM 4448 C C . PRO B 1 175 ? -7.848 29.469 14.531 1 87.88 175 PRO B C 1
ATOM 4450 O O . PRO B 1 175 ? -8.609 28.562 14.188 1 87.88 175 PRO B O 1
ATOM 4453 N N . GLY B 1 176 ? -7.887 30.078 15.719 1 89.44 176 GLY B N 1
ATOM 4454 C CA . GLY B 1 176 ? -8.914 29.75 16.688 1 89.44 176 GLY B CA 1
ATOM 4455 C C . GLY B 1 176 ? -8.523 28.609 17.609 1 89.44 176 GLY B C 1
ATOM 4456 O O . GLY B 1 176 ? -9.273 28.25 18.516 1 89.44 176 GLY B O 1
ATOM 4457 N N . TYR B 1 177 ? -7.367 28.094 17.391 1 91.62 177 TYR B N 1
ATOM 4458 C CA . TYR B 1 177 ? -6.906 26.969 18.188 1 91.62 177 TYR B CA 1
ATOM 4459 C C . TYR B 1 177 ? -5.617 27.312 18.922 1 91.62 177 TYR B C 1
ATOM 4461 O O . TYR B 1 177 ? -4.91 28.25 18.547 1 91.62 177 TYR B O 1
ATOM 4469 N N . LYS B 1 178 ? -5.391 26.578 20.016 1 90.31 178 LYS B N 1
ATOM 4470 C CA . LYS B 1 178 ? -4.172 26.734 20.797 1 90.31 178 LYS B CA 1
ATOM 4471 C C . LYS B 1 178 ? -3.514 25.391 21.094 1 90.31 178 LYS B C 1
ATOM 4473 O O . LYS B 1 178 ? -4.188 24.359 21.109 1 90.31 178 LYS B O 1
ATOM 4478 N N . ALA B 1 179 ? -2.207 25.484 21.312 1 90.06 179 ALA B N 1
ATOM 4479 C CA . ALA B 1 179 ? -1.461 24.25 21.562 1 90.06 179 ALA B CA 1
ATOM 4480 C C . ALA B 1 179 ? -1.945 23.562 22.844 1 90.06 179 ALA B C 1
ATOM 4482 O O . ALA B 1 179 ? -2.162 24.219 23.859 1 90.06 179 ALA B O 1
ATOM 4483 N N . LYS B 1 180 ? -2.213 22.266 22.734 1 88.81 180 LYS B N 1
ATOM 4484 C CA . LYS B 1 180 ? -2.602 21.516 23.922 1 88.81 180 LYS B CA 1
ATOM 4485 C C . LYS B 1 180 ? -1.451 21.422 24.922 1 88.81 180 LYS B C 1
ATOM 4487 O O . LYS B 1 180 ? -1.636 21.672 26.109 1 88.81 180 LYS B O 1
ATOM 4492 N N . ILE B 1 181 ? -0.341 20.891 24.328 1 83.5 181 ILE B N 1
ATOM 4493 C CA . ILE B 1 181 ? 0.897 20.828 25.094 1 83.5 181 ILE B CA 1
ATOM 4494 C C . ILE B 1 181 ? 1.992 21.609 24.359 1 83.5 181 ILE B C 1
ATOM 4496 O O . ILE B 1 181 ? 2.475 21.188 23.312 1 83.5 181 ILE B O 1
ATOM 4500 N N . PRO B 1 182 ? 2.412 22.688 24.891 1 76.69 182 PRO B N 1
ATOM 4501 C CA . PRO B 1 182 ? 3.342 23.578 24.188 1 76.69 182 PRO B CA 1
ATOM 4502 C C . PRO B 1 182 ? 4.656 22.891 23.828 1 76.69 182 PRO B C 1
ATOM 4504 O O . PRO B 1 182 ? 5.305 23.25 22.844 1 76.69 182 PRO B O 1
ATOM 4507 N N . THR B 1 183 ? 5.012 21.875 24.5 1 73.88 183 THR B N 1
ATOM 4508 C CA . THR B 1 183 ? 6.324 21.266 24.297 1 73.88 183 THR B CA 1
ATOM 4509 C C . THR B 1 183 ? 6.215 20.031 23.406 1 73.88 183 THR B C 1
ATOM 4511 O O . THR B 1 183 ? 7.23 19.453 23.016 1 73.88 183 THR B O 1
ATOM 4514 N N . ASP B 1 184 ? 5 19.688 23.141 1 75.88 184 ASP B N 1
ATOM 4515 C CA . ASP B 1 184 ? 4.805 18.453 22.359 1 75.88 184 ASP B CA 1
ATOM 4516 C C . ASP B 1 184 ? 3.795 18.672 21.234 1 75.88 184 ASP B C 1
ATOM 4518 O O . ASP B 1 184 ? 2.584 18.578 21.469 1 75.88 184 ASP B O 1
ATOM 4522 N N . TRP B 1 185 ? 4.25 18.797 20.094 1 78.81 185 TRP B N 1
ATOM 4523 C CA . TRP B 1 185 ? 3.393 19.094 18.953 1 78.81 185 TRP B CA 1
ATOM 4524 C C . TRP B 1 185 ? 2.59 17.875 18.531 1 78.81 185 TRP B C 1
ATOM 4526 O O . TRP B 1 185 ? 1.592 18 17.812 1 78.81 185 TRP B O 1
ATOM 4536 N N . SER B 1 186 ? 3 16.703 19 1 74.94 186 SER B N 1
ATOM 4537 C CA . SER B 1 186 ? 2.26 15.516 18.594 1 74.94 186 SER B CA 1
ATOM 4538 C C . SER B 1 186 ? 0.848 15.523 19.172 1 74.94 186 SER B C 1
ATOM 4540 O O . SER B 1 186 ? -0.05 14.867 18.641 1 74.94 186 SER B O 1
ATOM 4542 N N . SER B 1 187 ? 0.656 16.359 20.203 1 82.88 187 SER B N 1
ATOM 4543 C CA . SER B 1 187 ? -0.66 16.453 20.828 1 82.88 187 SER B CA 1
ATOM 4544 C C . SER B 1 187 ? -1.569 17.406 20.078 1 82.88 187 SER B C 1
ATOM 4546 O O . SER B 1 187 ? -2.787 17.391 20.25 1 82.88 187 SER B O 1
ATOM 4548 N N . GLY B 1 188 ? -0.947 18.203 19.312 1 89.06 188 GLY B N 1
ATOM 4549 C CA . GLY B 1 188 ? -1.699 19.094 18.438 1 89.06 188 GLY B CA 1
ATOM 4550 C C . GLY B 1 188 ? -2.312 20.266 19.172 1 89.06 188 GLY B C 1
ATOM 4551 O O . GLY B 1 188 ? -1.704 20.828 20.094 1 89.06 188 GLY B O 1
ATOM 4552 N N . CYS B 1 189 ? -3.424 20.75 18.609 1 92.19 189 CYS B N 1
ATOM 4553 C CA . CYS B 1 189 ? -4.059 21.969 19.094 1 92.19 189 CYS B CA 1
ATOM 4554 C C . CYS B 1 189 ? -5.5 21.703 19.516 1 92.19 189 CYS B C 1
ATOM 4556 O O . CYS B 1 189 ? -6.129 20.766 19.031 1 92.19 189 CYS B O 1
ATOM 4558 N N . GLU B 1 190 ? -5.875 22.438 20.484 1 92.25 190 GLU B N 1
ATOM 4559 C CA . GLU B 1 190 ? -7.258 22.375 20.938 1 92.25 190 GLU B CA 1
ATOM 4560 C C . GLU B 1 190 ? -7.969 23.719 20.719 1 92.25 190 GLU B C 1
ATOM 4562 O O . GLU B 1 190 ? -7.324 24.766 20.656 1 92.25 190 GLU B O 1
ATOM 4567 N N . PRO B 1 191 ? -9.328 23.578 20.594 1 90.88 191 PRO B N 1
ATOM 4568 C CA . PRO B 1 191 ? -10.07 24.812 20.359 1 90.88 191 PRO B CA 1
ATOM 4569 C C . PRO B 1 191 ? -9.961 25.812 21.516 1 90.88 191 PRO B C 1
ATOM 4571 O O . PRO B 1 191 ? -10.008 25.406 22.688 1 90.88 191 PRO B O 1
ATOM 4574 N N . ASP B 1 192 ? -9.688 27.031 21.094 1 89.94 192 ASP B N 1
ATOM 4575 C CA . ASP B 1 192 ? -9.695 28.109 22.078 1 89.94 192 ASP B CA 1
ATOM 4576 C C . ASP B 1 192 ? -11.078 28.75 22.172 1 89.94 192 ASP B C 1
ATOM 4578 O O . ASP B 1 192 ? -11.195 29.969 22.312 1 89.94 192 ASP B O 1
ATOM 4582 N N . PHE B 1 193 ? -12.117 28.016 21.75 1 88.62 193 PHE B N 1
ATOM 4583 C CA . PHE B 1 193 ? -13.523 28.406 21.797 1 88.62 193 PHE B CA 1
ATOM 4584 C C . PHE B 1 193 ? -14.398 27.219 22.219 1 88.62 193 PHE B C 1
ATOM 4586 O O . PHE B 1 193 ? -13.914 26.094 22.344 1 88.62 193 PHE B O 1
ATOM 4593 N N . ASP B 1 194 ? -15.641 27.516 22.531 1 85.69 194 ASP B N 1
ATOM 4594 C CA . ASP B 1 194 ? -16.578 26.453 22.875 1 85.69 194 ASP B CA 1
ATOM 4595 C C . ASP B 1 194 ? -17.094 25.75 21.609 1 85.69 194 ASP B C 1
ATOM 4597 O O . ASP B 1 194 ? -17.828 26.344 20.828 1 85.69 194 ASP B O 1
ATOM 4601 N N . PRO B 1 195 ? -16.734 24.484 21.516 1 82.25 195 PRO B N 1
ATOM 4602 C CA . PRO B 1 195 ? -17.141 23.766 20.297 1 82.25 195 PRO B CA 1
ATOM 4603 C C . PRO B 1 195 ? -18.625 23.438 20.281 1 82.25 195 PRO B C 1
ATOM 4605 O O . PRO B 1 195 ? -19.172 23.062 19.234 1 82.25 195 PRO B O 1
ATOM 4608 N N . ASN B 1 196 ? -19.312 23.609 21.406 1 81.19 196 ASN B N 1
ATOM 4609 C CA . ASN B 1 196 ? -20.734 23.25 21.5 1 81.19 196 ASN B CA 1
ATOM 4610 C C . ASN B 1 196 ? -21.641 24.438 21.219 1 81.19 196 ASN B C 1
ATOM 4612 O O . ASN B 1 196 ? -22.844 24.359 21.453 1 81.19 196 ASN B O 1
ATOM 4616 N N . LYS B 1 197 ? -21.078 25.453 20.812 1 82 197 LYS B N 1
ATOM 4617 C CA . LYS B 1 197 ? -21.875 26.625 20.453 1 82 197 LYS B CA 1
ATOM 4618 C C . LYS B 1 197 ? -22.859 26.297 19.328 1 82 197 LYS B C 1
ATOM 4620 O O . LYS B 1 197 ? -22.688 25.312 18.609 1 82 197 LYS B O 1
ATOM 4625 N N . ASP B 1 198 ? -23.875 27.047 19.25 1 83.88 198 ASP B N 1
ATOM 4626 C CA . ASP B 1 198 ? -24.875 26.859 18.203 1 83.88 198 ASP B CA 1
ATOM 4627 C C . ASP B 1 198 ? -24.266 27.062 16.812 1 83.88 198 ASP B C 1
ATOM 4629 O O . ASP B 1 198 ? -23.422 27.938 16.625 1 83.88 198 ASP B O 1
ATOM 4633 N N . GLU B 1 199 ? -24.656 26.281 15.992 1 85.25 199 GLU B N 1
ATOM 4634 C CA . GLU B 1 199 ? -24.141 26.297 14.633 1 85.25 199 GLU B CA 1
ATOM 4635 C C . GLU B 1 199 ? -24.25 27.688 14.016 1 85.25 199 GLU B C 1
ATOM 4637 O O . GLU B 1 199 ? -23.406 28.078 13.195 1 85.25 199 GLU B O 1
ATOM 4642 N N . SER B 1 200 ? -25.266 28.391 14.438 1 84.94 200 SER B N 1
ATOM 4643 C CA . SER B 1 200 ? -25.516 29.734 13.883 1 84.94 200 SER B CA 1
ATOM 4644 C C . SER B 1 200 ? -24.406 30.688 14.273 1 84.94 200 SER B C 1
ATOM 4646 O O . SER B 1 200 ? -24.234 31.734 13.641 1 84.94 200 SER B O 1
ATOM 4648 N N . GLU B 1 201 ? -23.641 30.297 15.195 1 90.06 201 GLU B N 1
ATOM 4649 C CA . GLU B 1 201 ? -22.578 31.172 15.688 1 90.06 201 GLU B CA 1
ATOM 4650 C C . GLU B 1 201 ? -21.281 30.922 14.938 1 90.06 201 GLU B C 1
ATOM 4652 O O . GLU B 1 201 ? -20.281 31.625 15.156 1 90.06 201 GLU B O 1
ATOM 4657 N N . PHE B 1 202 ? -21.344 29.969 14.102 1 92.06 202 PHE B N 1
ATOM 4658 C CA . PHE B 1 202 ? -20.125 29.641 13.367 1 92.06 202 PHE B CA 1
ATOM 4659 C C . PHE B 1 202 ? -20.156 30.219 11.961 1 92.06 202 PHE B C 1
ATOM 4661 O O . PHE B 1 202 ? -21.234 30.469 11.422 1 92.06 202 PHE B O 1
ATOM 4668 N N . SER B 1 203 ? -19.016 30.516 11.43 1 91 203 SER B N 1
ATOM 4669 C CA . SER B 1 203 ? -18.797 30.922 10.039 1 91 203 SER B CA 1
ATOM 4670 C C . SER B 1 203 ? -17.547 30.25 9.469 1 91 203 SER B C 1
ATOM 4672 O O . SER B 1 203 ? -16.859 29.5 10.164 1 91 203 SER B O 1
ATOM 4674 N N . PHE B 1 204 ? -17.391 30.484 8.188 1 93.44 204 PHE B N 1
ATOM 4675 C CA . PHE B 1 204 ? -16.234 29.875 7.551 1 93.44 204 PHE B CA 1
ATOM 4676 C C . PHE B 1 204 ? -15.164 30.906 7.254 1 93.44 204 PHE B C 1
ATOM 4678 O O . PHE B 1 204 ? -15.453 31.969 6.699 1 93.44 204 PHE B O 1
ATOM 4685 N N . THR B 1 205 ? -13.984 30.594 7.734 1 91 205 THR B N 1
ATOM 4686 C CA . THR B 1 205 ? -12.836 31.453 7.488 1 91 205 THR B CA 1
ATOM 4687 C C . THR B 1 205 ? -11.891 30.812 6.465 1 91 205 THR B C 1
ATOM 4689 O O . THR B 1 205 ? -11.508 29.656 6.609 1 91 205 THR B O 1
ATOM 4692 N N . LYS B 1 206 ? -11.531 31.609 5.523 1 89.38 206 LYS B N 1
ATOM 4693 C CA . LYS B 1 206 ? -10.664 31.109 4.457 1 89.38 206 LYS B CA 1
ATOM 4694 C C . LYS B 1 206 ? -9.203 31.094 4.898 1 89.38 206 LYS B C 1
ATOM 4696 O O . LYS B 1 206 ? -8.711 32.062 5.473 1 89.38 206 LYS B O 1
ATOM 4701 N N . VAL B 1 207 ? -8.617 29.969 4.688 1 85.25 207 VAL B N 1
ATOM 4702 C CA . VAL B 1 207 ? -7.176 29.812 4.883 1 85.25 207 VAL B CA 1
ATOM 4703 C C . VAL B 1 207 ? -6.512 29.438 3.559 1 85.25 207 VAL B C 1
ATOM 4705 O O . VAL B 1 207 ? -6.605 28.297 3.109 1 85.25 207 VAL B O 1
ATOM 4708 N N . SER B 1 208 ? -5.781 30.328 3.057 1 78.75 208 SER B N 1
ATOM 4709 C CA . SER B 1 208 ? -5.254 30.156 1.708 1 78.75 208 SER B CA 1
ATOM 4710 C C . SER B 1 208 ? -3.951 29.359 1.727 1 78.75 208 SER B C 1
ATOM 4712 O O . SER B 1 208 ? -3.209 29.391 2.711 1 78.75 208 SER B O 1
ATOM 4714 N N . HIS B 1 209 ? -3.766 28.641 0.704 1 78.88 209 HIS B N 1
ATOM 4715 C CA . HIS B 1 209 ? -2.521 27.953 0.385 1 78.88 209 HIS B CA 1
ATOM 4716 C C . HIS B 1 209 ? -2.219 26.859 1.405 1 78.88 209 HIS B C 1
ATOM 4718 O O . HIS B 1 209 ? -1.055 26.609 1.729 1 78.88 209 HIS B O 1
ATOM 4724 N N . ASN B 1 210 ? -3.24 26.484 2.084 1 83.06 210 ASN B N 1
ATOM 4725 C CA . ASN B 1 210 ? -3.084 25.344 2.99 1 83.06 210 ASN B CA 1
ATOM 4726 C C . ASN B 1 210 ? -3.885 24.141 2.518 1 83.06 210 ASN B C 1
ATOM 4728 O O . ASN B 1 210 ? -5.082 24.234 2.254 1 83.06 210 ASN B O 1
ATOM 4732 N N . GLU B 1 211 ? -3.135 23.109 2.439 1 84.12 211 GLU B N 1
ATOM 4733 C CA . GLU B 1 211 ? -3.793 21.875 2.012 1 84.12 211 GLU B CA 1
ATOM 4734 C C . GLU B 1 211 ? -3.885 20.875 3.156 1 84.12 211 GLU B C 1
ATOM 4736 O O . GLU B 1 211 ? -2.875 20.547 3.783 1 84.12 211 GLU B O 1
ATOM 4741 N N . PHE B 1 212 ? -5.109 20.547 3.471 1 86.19 212 PHE B N 1
ATOM 4742 C CA . PHE B 1 212 ? -5.352 19.469 4.422 1 86.19 212 PHE B CA 1
ATOM 4743 C C . PHE B 1 212 ? -5.715 18.172 3.693 1 86.19 212 PHE B C 1
ATOM 4745 O O . PHE B 1 212 ? -6.891 17.906 3.449 1 86.19 212 PHE B O 1
ATOM 4752 N N . TYR B 1 213 ? -4.684 17.531 3.418 1 77.62 213 TYR B N 1
ATOM 4753 C CA . TYR B 1 213 ? -4.98 16.328 2.631 1 77.62 213 TYR B CA 1
ATOM 4754 C C . TYR B 1 213 ? -5.293 15.148 3.535 1 77.62 213 TYR B C 1
ATOM 4756 O O . TYR B 1 213 ? -4.781 15.055 4.652 1 77.62 213 TYR B O 1
ATOM 4764 N N . GLY B 1 214 ? -6.223 14.453 3.064 1 76.5 214 GLY B N 1
ATOM 4765 C CA . GLY B 1 214 ? -6.609 13.25 3.795 1 76.5 214 GLY B CA 1
ATOM 4766 C C . GLY B 1 214 ? -7.746 13.492 4.773 1 76.5 214 GLY B C 1
ATOM 4767 O O . GLY B 1 214 ? -8.234 14.617 4.902 1 76.5 214 GLY B O 1
ATOM 4768 N N . TYR B 1 215 ? -8.344 12.531 5.375 1 78.12 215 TYR B N 1
ATOM 4769 C CA . TYR B 1 215 ? -9.359 12.555 6.422 1 78.12 215 TYR B CA 1
ATOM 4770 C C . TYR B 1 215 ? -10.633 13.25 5.941 1 78.12 215 TYR B C 1
ATOM 4772 O O . TYR B 1 215 ? -11.203 14.078 6.656 1 78.12 215 TYR B O 1
ATOM 4780 N N . ASP B 1 216 ? -10.906 13.078 4.797 1 78.31 216 ASP B N 1
ATOM 4781 C CA . ASP B 1 216 ? -12.125 13.656 4.234 1 78.31 216 ASP B CA 1
ATOM 4782 C C . ASP B 1 216 ? -13.367 12.922 4.73 1 78.31 216 ASP B C 1
ATOM 4784 O O . ASP B 1 216 ? -13.391 11.688 4.762 1 78.31 216 ASP B O 1
ATOM 4788 N N . SER B 1 217 ? -14.258 13.703 5.191 1 80.19 217 SER B N 1
ATOM 4789 C CA . SER B 1 217 ? -15.516 13.109 5.621 1 80.19 217 SER B CA 1
ATOM 4790 C C . SER B 1 217 ? -16.453 12.883 4.434 1 80.19 217 SER B C 1
ATOM 4792 O O . SER B 1 217 ? -17.25 11.938 4.438 1 80.19 217 SER B O 1
ATOM 4794 N N . SER B 1 218 ? -16.328 13.789 3.549 1 79.75 218 SER B N 1
ATOM 4795 C CA . SER B 1 218 ? -17.109 13.633 2.324 1 79.75 218 SER B CA 1
ATOM 4796 C C . SER B 1 218 ? -16.391 14.258 1.132 1 79.75 218 SER B C 1
ATOM 4798 O O . SER B 1 218 ? -15.508 15.102 1.304 1 79.75 218 SER B O 1
ATOM 4800 N N . TYR B 1 219 ? -16.719 13.641 -0.011 1 83.88 219 TYR B N 1
ATOM 4801 C CA . TYR B 1 219 ? -16.219 14.156 -1.284 1 83.88 219 TYR B CA 1
ATOM 4802 C C . TYR B 1 219 ? -17.359 14.336 -2.279 1 83.88 219 TYR B C 1
ATOM 4804 O O . TYR B 1 219 ? -18.125 13.398 -2.537 1 83.88 219 TYR B O 1
ATOM 4812 N N . SER B 1 220 ? -17.484 15.602 -2.736 1 84.12 220 SER B N 1
ATOM 4813 C CA . SER B 1 220 ? -18.531 15.906 -3.705 1 84.12 220 SER B CA 1
ATOM 4814 C C . SER B 1 220 ? -17.984 16.688 -4.887 1 84.12 220 SER B C 1
ATOM 4816 O O . SER B 1 220 ? -17.125 17.547 -4.719 1 84.12 220 SER B O 1
ATOM 4818 N N . ILE B 1 221 ? -18.562 16.312 -6.051 1 82.94 221 ILE B N 1
ATOM 4819 C CA . ILE B 1 221 ? -18.141 17 -7.258 1 82.94 221 ILE B CA 1
ATOM 4820 C C . ILE B 1 221 ? -19.266 17.938 -7.738 1 82.94 221 ILE B C 1
ATOM 4822 O O . ILE B 1 221 ? -20.438 17.641 -7.535 1 82.94 221 ILE B O 1
ATOM 4826 N N . ASN B 1 222 ? -18.859 19.031 -8.344 1 81.19 222 ASN B N 1
ATOM 4827 C CA . ASN B 1 222 ? -19.766 20.016 -8.945 1 81.19 222 ASN B CA 1
ATOM 4828 C C . ASN B 1 222 ? -20.656 20.656 -7.898 1 81.19 222 ASN B C 1
ATOM 4830 O O . ASN B 1 222 ? -21.859 20.828 -8.125 1 81.19 222 ASN B O 1
ATOM 4834 N N . TYR B 1 223 ? -20.125 20.781 -6.781 1 88.06 223 TYR B N 1
ATOM 4835 C CA . TYR B 1 223 ? -20.828 21.547 -5.746 1 88.06 223 TYR B CA 1
ATOM 4836 C C . TYR B 1 223 ? -20.484 23.031 -5.836 1 88.06 223 TYR B C 1
ATOM 4838 O O . TYR B 1 223 ? -19.328 23.391 -6.098 1 88.06 223 TYR B O 1
ATOM 4846 N N . THR B 1 224 ? -21.5 23.828 -5.684 1 89.06 224 THR B N 1
ATOM 4847 C CA . THR B 1 224 ? -21.234 25.25 -5.488 1 89.06 224 THR B CA 1
ATOM 4848 C C . THR B 1 224 ? -20.672 25.5 -4.094 1 89.06 224 THR B C 1
ATOM 4850 O O . THR B 1 224 ? -20.75 24.641 -3.217 1 89.06 224 THR B O 1
ATOM 4853 N N . PHE B 1 225 ? -20.141 26.625 -3.996 1 92.94 225 PHE B N 1
ATOM 4854 C CA . PHE B 1 225 ? -19.578 27.016 -2.713 1 92.94 225 PHE B CA 1
ATOM 4855 C C . PHE B 1 225 ? -20.641 26.984 -1.619 1 92.94 225 PHE B C 1
ATOM 4857 O O . PHE B 1 225 ? -20.391 26.5 -0.518 1 92.94 225 PHE B O 1
ATOM 4864 N N . GLU B 1 226 ? -21.781 27.484 -1.96 1 93 226 GLU B N 1
ATOM 4865 C CA . GLU B 1 226 ? -22.875 27.547 -0.989 1 93 226 GLU B CA 1
ATOM 4866 C C . GLU B 1 226 ? -23.359 26.156 -0.609 1 93 226 GLU B C 1
ATOM 4868 O O . GLU B 1 226 ? -23.688 25.906 0.551 1 93 226 GLU B O 1
ATOM 4873 N N . ARG B 1 227 ? -23.312 25.328 -1.502 1 93.19 227 ARG B N 1
ATOM 4874 C CA . ARG B 1 227 ? -23.75 23.969 -1.221 1 93.19 227 ARG B CA 1
ATOM 4875 C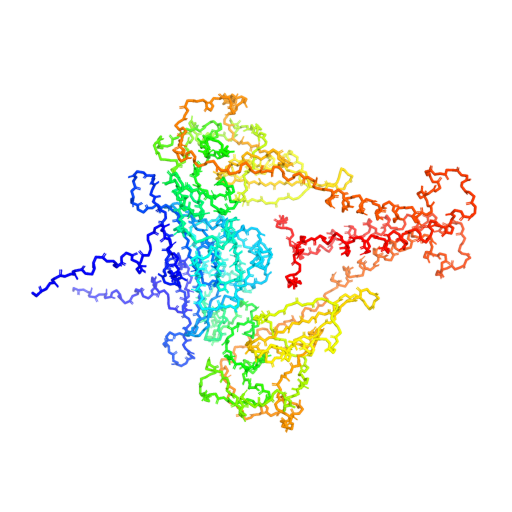 C . ARG B 1 227 ? -22.734 23.25 -0.329 1 93.19 227 ARG B C 1
ATOM 4877 O O . ARG B 1 227 ? -23.109 22.484 0.555 1 93.19 227 ARG B O 1
ATOM 4884 N N . CYS B 1 228 ? -21.516 23.516 -0.614 1 94.19 228 CYS B N 1
ATOM 4885 C CA . CYS B 1 228 ? -20.469 22.922 0.206 1 94.19 228 CYS B CA 1
ATOM 4886 C C . CYS B 1 228 ? -20.562 23.422 1.645 1 94.19 228 CYS B C 1
ATOM 4888 O O . CYS B 1 228 ? -20.422 22.641 2.584 1 94.19 228 CYS B O 1
ATOM 4890 N N . LYS B 1 229 ? -20.828 24.672 1.76 1 93.62 229 LYS B N 1
ATOM 4891 C CA . LYS B 1 229 ? -21.016 25.281 3.078 1 93.62 229 LYS B CA 1
ATOM 4892 C C . LYS B 1 229 ? -22.156 24.625 3.834 1 93.62 229 LYS B C 1
ATOM 4894 O O . LYS B 1 229 ? -22.016 24.266 5.008 1 93.62 229 LYS B O 1
ATOM 4899 N N . LYS B 1 230 ? -23.172 24.438 3.174 1 92.56 230 LYS B N 1
ATOM 4900 C CA . LYS B 1 230 ? -24.359 23.844 3.785 1 92.56 230 LYS B CA 1
ATOM 4901 C C . LYS B 1 230 ? -24.109 22.406 4.207 1 92.56 230 LYS B C 1
ATOM 4903 O O . LYS B 1 230 ? -24.594 21.969 5.258 1 92.56 230 LYS B O 1
ATOM 4908 N N . LEU B 1 231 ? -23.422 21.781 3.369 1 92.94 231 LEU B N 1
ATOM 4909 C CA . LEU B 1 231 ? -23.094 20.391 3.674 1 92.94 231 LEU B CA 1
ATOM 4910 C C . LEU B 1 231 ? -22.281 20.297 4.961 1 92.94 231 LEU B C 1
ATOM 4912 O O . LEU B 1 231 ? -22.547 19.422 5.793 1 92.94 231 LEU B O 1
ATOM 4916 N N . CYS B 1 232 ? -21.375 21.109 5.094 1 93.31 232 CYS B N 1
ATOM 4917 C CA . CYS B 1 232 ? -20.531 21.094 6.281 1 93.31 232 CYS B CA 1
ATOM 4918 C C . CYS B 1 232 ? -21.328 21.484 7.523 1 93.31 232 CYS B C 1
ATOM 4920 O O . CYS B 1 232 ? -21.141 20.891 8.586 1 93.31 232 CYS B O 1
ATOM 4922 N N . PHE B 1 233 ? -22.234 22.375 7.371 1 91.88 233 PHE B N 1
ATOM 4923 C CA . PHE B 1 233 ? -23.047 22.797 8.5 1 91.88 233 PHE B CA 1
ATOM 4924 C C . PHE B 1 233 ? -23.984 21.688 8.945 1 91.88 233 PHE B C 1
ATOM 4926 O O . PHE B 1 233 ? -24.312 21.562 10.125 1 91.88 233 PHE B O 1
ATOM 4933 N N . LYS B 1 234 ? -24.344 20.953 7.992 1 87.94 234 LYS B N 1
ATOM 4934 C CA . LYS B 1 234 ? -25.266 19.859 8.297 1 87.94 234 LYS B CA 1
ATOM 4935 C C . LYS B 1 234 ? -24.578 18.766 9.102 1 87.94 234 LYS B C 1
ATOM 4937 O O . LYS B 1 234 ? -25.219 18.078 9.906 1 87.94 234 LYS B O 1
ATOM 4942 N N . MET B 1 235 ? -23.312 18.688 8.844 1 86 235 MET B N 1
ATOM 4943 C CA . MET B 1 235 ? -22.531 17.672 9.57 1 86 235 MET B CA 1
ATOM 4944 C C . MET B 1 235 ? -21.953 18.25 10.852 1 86 235 MET B C 1
ATOM 4946 O O . MET B 1 235 ? -21 19.031 10.812 1 86 235 MET B O 1
ATOM 4950 N N . ARG B 1 236 ? -22.422 17.828 11.922 1 81.12 236 ARG B N 1
ATOM 4951 C CA . ARG B 1 236 ? -22 18.375 13.211 1 81.12 236 ARG B CA 1
ATOM 4952 C C . ARG B 1 236 ? -20.5 18.188 13.422 1 81.12 236 ARG B C 1
ATOM 4954 O O . ARG B 1 236 ? -19.844 19.047 14.008 1 81.12 236 ARG B O 1
ATOM 4961 N N . SER B 1 237 ? -19.953 17.219 12.883 1 83.75 237 SER B N 1
ATOM 4962 C CA . SER B 1 237 ? -18.547 16.906 13.133 1 83.75 237 SER B CA 1
ATOM 4963 C C . SER B 1 237 ? -17.641 17.609 12.133 1 83.75 237 SER B C 1
ATOM 4965 O O . SER B 1 237 ? -16.422 17.531 12.242 1 83.75 237 SER B O 1
ATOM 4967 N N . CYS B 1 238 ? -18.266 18.391 11.266 1 91.06 238 CYS B N 1
ATOM 4968 C CA . CYS B 1 238 ? -17.469 19.031 10.227 1 91.06 238 CYS B CA 1
ATOM 4969 C C . CYS B 1 238 ? -16.703 20.234 10.781 1 91.06 238 CYS B C 1
ATOM 4971 O O . CYS B 1 238 ? -17.281 21.094 11.43 1 91.06 238 CYS B O 1
ATOM 4973 N N . LYS B 1 239 ? -15.414 20.297 10.523 1 91.94 239 LYS B N 1
ATOM 4974 C CA . LYS B 1 239 ? -14.562 21.375 11.016 1 91.94 239 LYS B CA 1
ATOM 4975 C C . LYS B 1 239 ? -14.203 22.344 9.891 1 91.94 239 LYS B C 1
ATOM 4977 O O . LYS B 1 239 ? -13.695 23.438 10.148 1 91.94 239 LYS B O 1
ATOM 4982 N N . GLY B 1 240 ? -14.43 21.953 8.727 1 93.38 240 GLY B N 1
ATOM 4983 C CA . GLY B 1 240 ? -14.133 22.766 7.559 1 93.38 240 GLY B CA 1
ATOM 4984 C C . GLY B 1 240 ? -14.172 21.984 6.262 1 93.38 240 GLY B C 1
ATOM 4985 O O . GLY B 1 240 ? -14.539 20.797 6.254 1 93.38 240 GLY B O 1
ATOM 4986 N N . PHE B 1 241 ? -13.906 22.719 5.145 1 93.56 241 PHE B N 1
ATOM 4987 C CA . PHE B 1 241 ? -13.898 22.031 3.861 1 93.56 241 PHE B CA 1
ATOM 4988 C C . PHE B 1 241 ? -12.883 22.656 2.914 1 93.56 241 PHE B C 1
ATOM 4990 O O . PHE B 1 241 ? -12.555 23.844 3.043 1 93.56 241 PHE B O 1
ATOM 4997 N N . GLN B 1 242 ? -12.367 21.766 2.127 1 92.19 242 GLN B N 1
ATOM 4998 C CA . GLN B 1 242 ? -11.539 22.219 1.02 1 92.19 242 GLN B CA 1
ATOM 4999 C C . GLN B 1 242 ? -12.352 22.344 -0.267 1 92.19 242 GLN B C 1
ATOM 5001 O O . GLN B 1 242 ? -13.164 21.469 -0.575 1 92.19 242 GLN B O 1
ATOM 5006 N N . TYR B 1 243 ? -12.156 23.5 -0.864 1 90.88 243 TYR B N 1
ATOM 5007 C CA . TYR B 1 243 ? -12.867 23.797 -2.104 1 90.88 243 TYR B CA 1
ATOM 5008 C C . TYR B 1 243 ? -11.891 24.078 -3.238 1 90.88 243 TYR B C 1
ATOM 5010 O O . TYR B 1 243 ? -11.109 25.031 -3.168 1 90.88 243 TYR B O 1
ATOM 5018 N N . LYS B 1 244 ? -11.922 23.109 -4.215 1 87.19 244 LYS B N 1
ATOM 5019 C CA . LYS B 1 244 ? -10.922 23.203 -5.27 1 87.19 244 LYS B CA 1
ATOM 5020 C C . LYS B 1 244 ? -11.562 23.094 -6.652 1 87.19 244 LYS B C 1
ATOM 5022 O O . LYS B 1 244 ? -12.578 22.422 -6.816 1 87.19 244 LYS B O 1
ATOM 5027 N N . PHE B 1 245 ? -10.906 23.859 -7.508 1 82.12 245 PHE B N 1
ATOM 5028 C CA . PHE B 1 245 ? -11.305 23.781 -8.906 1 82.12 245 PHE B CA 1
ATOM 5029 C C . PHE B 1 245 ? -10.414 22.812 -9.672 1 82.12 245 PHE B C 1
ATOM 5031 O O . PHE B 1 245 ? -9.188 22.891 -9.562 1 82.12 245 PHE B O 1
ATOM 5038 N N . LYS B 1 246 ? -11.078 21.766 -10.211 1 78.69 246 LYS B N 1
ATOM 5039 C CA . LYS B 1 246 ? -10.344 20.797 -11.016 1 78.69 246 LYS B CA 1
ATOM 5040 C C . LYS B 1 246 ? -10.664 20.953 -12.5 1 78.69 246 LYS B C 1
ATOM 5042 O O . LYS B 1 246 ? -11.828 21.125 -12.867 1 78.69 246 LYS B O 1
ATOM 5047 N N . GLY B 1 247 ? -9.688 20.828 -13.312 1 66.31 247 GLY B N 1
ATOM 5048 C CA . GLY B 1 247 ? -9.875 20.891 -14.758 1 66.31 247 GLY B CA 1
ATOM 5049 C C . GLY B 1 247 ? -9.484 22.234 -15.352 1 66.31 247 GLY B C 1
ATOM 5050 O O . GLY B 1 247 ? -8.875 23.062 -14.68 1 66.31 247 GLY B O 1
ATOM 5051 N N . ASP B 1 248 ? -9.648 22.328 -16.641 1 60.84 248 ASP B N 1
ATOM 5052 C CA . ASP B 1 248 ? -9.367 23.547 -17.375 1 60.84 248 ASP B CA 1
ATOM 5053 C C . ASP B 1 248 ? -10.539 24.516 -17.281 1 60.84 248 ASP B C 1
ATOM 5055 O O . ASP B 1 248 ? -11.656 24.125 -16.938 1 60.84 248 ASP B O 1
ATOM 5059 N N . ALA B 1 249 ? -10.219 25.781 -17.328 1 56.16 249 ALA B N 1
ATOM 5060 C CA . ALA B 1 249 ? -11.164 26.891 -17.188 1 56.16 249 ALA B CA 1
ATOM 5061 C C . ALA B 1 249 ? -12.477 26.594 -17.906 1 56.16 249 ALA B C 1
ATOM 5063 O O . ALA B 1 249 ? -13.555 26.938 -17.422 1 56.16 249 ALA B O 1
ATOM 5064 N N . ASP B 1 250 ? -12.406 25.906 -18.922 1 56.25 250 ASP B N 1
ATOM 5065 C CA . ASP B 1 250 ? -13.594 25.734 -19.75 1 56.25 250 ASP B CA 1
ATOM 5066 C C . ASP B 1 250 ? -14.344 24.453 -19.375 1 56.25 250 ASP B C 1
ATOM 5068 O O . ASP B 1 250 ? -15.547 24.344 -19.609 1 56.25 250 ASP B O 1
ATOM 5072 N N . ALA B 1 251 ? -13.695 23.531 -18.781 1 63.03 251 ALA B N 1
ATOM 5073 C CA . ALA B 1 251 ? -14.32 22.234 -18.5 1 63.03 251 ALA B CA 1
ATOM 5074 C C . ALA B 1 251 ? -14.023 21.781 -17.078 1 63.03 251 ALA B C 1
ATOM 5076 O O . ALA B 1 251 ? -14.086 20.578 -16.781 1 63.03 251 ALA B O 1
ATOM 5077 N N . GLY B 1 252 ? -13.852 22.812 -16.328 1 73.56 252 GLY B N 1
ATOM 5078 C CA . GLY B 1 252 ? -13.492 22.391 -14.977 1 73.56 252 GLY B CA 1
ATOM 5079 C C . GLY B 1 252 ? -14.672 22.312 -14.031 1 73.56 252 GLY B C 1
ATOM 5080 O O . GLY B 1 252 ? -15.797 22.672 -14.406 1 73.56 252 GLY B O 1
ATOM 5081 N N . TYR B 1 253 ? -14.594 21.562 -13 1 80.06 253 TYR B N 1
ATOM 5082 C CA . TYR B 1 253 ? -15.602 21.438 -11.953 1 80.06 253 TYR B CA 1
ATOM 5083 C C . TYR B 1 253 ? -14.992 21.656 -10.578 1 80.06 253 TYR B C 1
ATOM 5085 O O . TYR B 1 253 ? -13.773 21.578 -10.414 1 80.06 253 TYR B O 1
ATOM 5093 N N . PHE B 1 254 ? -15.906 22.047 -9.68 1 85.5 254 PHE B N 1
ATOM 5094 C CA . PHE B 1 254 ? -15.453 22.266 -8.312 1 85.5 254 PHE B CA 1
ATOM 5095 C C . PHE B 1 254 ? -15.602 21 -7.473 1 85.5 254 PHE B C 1
ATOM 5097 O O . PHE B 1 254 ? -16.562 20.25 -7.652 1 85.5 254 PHE B O 1
ATOM 5104 N N . GLU B 1 255 ? -14.609 20.875 -6.652 1 87.38 255 GLU B N 1
ATOM 5105 C CA . GLU B 1 255 ? -14.602 19.75 -5.715 1 87.38 255 GLU B CA 1
ATOM 5106 C C . GLU B 1 255 ? -14.727 20.25 -4.273 1 87.38 255 GLU B C 1
ATOM 5108 O O . GLU B 1 255 ? -14.141 21.266 -3.91 1 87.38 255 GLU B O 1
ATOM 5113 N N . CYS B 1 256 ? -15.609 19.516 -3.584 1 90.38 256 CYS B N 1
ATOM 5114 C CA . CYS B 1 256 ? -15.82 19.828 -2.176 1 90.38 256 CYS B CA 1
ATOM 5115 C C . CYS B 1 256 ? -15.398 18.672 -1.282 1 90.38 256 CYS B C 1
ATOM 5117 O O . CYS B 1 256 ? -15.938 17.578 -1.382 1 90.38 256 CYS B O 1
ATOM 5119 N N . PHE B 1 257 ? -14.422 19 -0.4 1 90.44 257 PHE B N 1
ATOM 5120 C CA . PHE B 1 257 ? -13.945 18.031 0.574 1 90.44 257 PHE B CA 1
ATOM 5121 C C . PHE B 1 257 ? -14.242 18.484 1.994 1 90.44 257 PHE B C 1
ATOM 5123 O O . PHE B 1 257 ? -13.539 19.344 2.533 1 90.44 257 PHE B O 1
ATOM 5130 N N . THR B 1 258 ? -15.211 17.844 2.598 1 91.44 258 THR B N 1
ATOM 5131 C CA . THR B 1 258 ? -15.477 18.203 3.986 1 91.44 258 THR B CA 1
ATOM 5132 C C . THR B 1 258 ? -14.547 17.453 4.926 1 91.44 258 THR B C 1
ATOM 5134 O O . THR B 1 258 ? -14.203 16.297 4.672 1 91.44 258 THR B O 1
ATOM 5137 N N . LYS B 1 259 ? -14.188 18.125 5.953 1 90.88 259 LYS B N 1
ATOM 5138 C CA . LYS B 1 259 ? -13.203 17.562 6.875 1 90.88 259 LYS B CA 1
ATOM 5139 C C . LYS B 1 259 ? -13.773 17.453 8.289 1 90.88 259 LYS B C 1
ATOM 5141 O O . LYS B 1 259 ? -14.266 18.453 8.836 1 90.88 259 LYS B O 1
ATOM 5146 N N . ALA B 1 260 ? -13.672 16.25 8.789 1 85.5 260 ALA B N 1
ATOM 5147 C CA . ALA B 1 260 ? -14.031 16.078 10.195 1 85.5 260 ALA B CA 1
ATOM 5148 C C . ALA B 1 260 ? -12.797 16.141 11.086 1 85.5 260 ALA B C 1
ATOM 5150 O O . ALA B 1 260 ? -12.906 16.391 12.289 1 85.5 260 ALA B O 1
ATOM 5151 N N . PHE B 1 261 ? -11.672 15.875 10.523 1 84.69 261 PHE B N 1
ATOM 5152 C CA . PHE B 1 261 ? -10.383 15.953 11.211 1 84.69 261 PHE B CA 1
ATOM 5153 C C . PHE B 1 261 ? -9.383 16.766 10.391 1 84.69 261 PHE B C 1
ATOM 5155 O O . PHE B 1 261 ? -9.344 16.641 9.164 1 84.69 261 PHE B O 1
ATOM 5162 N N . LEU B 1 262 ? -8.742 17.594 11.086 1 87.94 262 LEU B N 1
ATOM 5163 C CA . LEU B 1 262 ? -7.727 18.422 10.445 1 87.94 262 LEU B CA 1
ATOM 5164 C C . LEU B 1 262 ? -6.336 18.062 10.969 1 87.94 262 LEU B C 1
ATOM 5166 O O . LEU B 1 262 ? -6.012 18.359 12.117 1 87.94 262 LEU B O 1
ATOM 5170 N N . TYR B 1 263 ? -5.629 17.359 10.047 1 82.94 263 TYR B N 1
ATOM 5171 C CA . TYR B 1 263 ? -4.254 17.031 10.414 1 82.94 263 TYR B CA 1
ATOM 5172 C C . TYR B 1 263 ? -3.271 17.625 9.414 1 82.94 263 TYR B C 1
ATOM 5174 O O . TYR B 1 263 ? -3.492 17.562 8.203 1 82.94 263 TYR B O 1
ATOM 5182 N N . ASN B 1 264 ? -2.273 18.203 9.898 1 76.38 264 ASN B N 1
ATOM 5183 C CA . ASN B 1 264 ? -1.079 18.578 9.156 1 76.38 264 ASN B CA 1
ATOM 5184 C C . ASN B 1 264 ? -1.428 19.422 7.926 1 76.38 264 ASN B C 1
ATOM 5186 O O . ASN B 1 264 ? -1.023 19.094 6.809 1 76.38 264 ASN B O 1
ATOM 5190 N N . GLY B 1 265 ? -2.137 20.422 8.227 1 85.12 265 GLY B N 1
ATOM 5191 C CA . GLY B 1 265 ? -2.217 21.344 7.109 1 85.12 265 GLY B CA 1
ATOM 5192 C C . GLY B 1 265 ? -0.857 21.734 6.566 1 85.12 265 GLY B C 1
ATOM 5193 O O . GLY B 1 265 ? 0.085 21.953 7.332 1 85.12 265 GLY B O 1
ATOM 5194 N N . MET B 1 266 ? -0.715 21.578 5.289 1 84.69 266 MET B N 1
ATOM 5195 C CA . MET B 1 266 ? 0.567 21.906 4.672 1 84.69 266 MET B CA 1
ATOM 5196 C C . MET B 1 266 ? 0.452 23.156 3.814 1 84.69 266 MET B C 1
ATOM 5198 O O . MET B 1 266 ? -0.491 23.297 3.033 1 84.69 266 MET B O 1
ATOM 5202 N N . LEU B 1 267 ? 1.393 23.969 4.078 1 76.94 267 LEU B N 1
ATOM 5203 C CA . LEU B 1 267 ? 1.477 25.141 3.213 1 76.94 267 LEU B CA 1
ATOM 5204 C C . LEU B 1 267 ? 1.938 24.75 1.812 1 76.94 267 LEU B C 1
ATOM 5206 O O . LEU B 1 267 ? 3.016 24.172 1.647 1 76.94 267 LEU B O 1
ATOM 5210 N N . SER B 1 268 ? 1.083 24.797 0.935 1 73.56 268 SER B N 1
ATOM 5211 C CA . SER B 1 268 ? 1.381 24.453 -0.453 1 73.56 268 SER B CA 1
ATOM 5212 C C . SER B 1 268 ? 0.983 25.578 -1.396 1 73.56 268 SER B C 1
ATOM 5214 O O . SER B 1 268 ? -0.187 25.703 -1.762 1 73.56 268 SER B O 1
ATOM 5216 N N . PRO B 1 269 ? 2.037 26.281 -1.841 1 66.81 269 PRO B N 1
ATOM 5217 C CA . PRO B 1 269 ? 1.708 27.375 -2.746 1 66.81 269 PRO B CA 1
ATOM 5218 C C . PRO B 1 269 ? 1.049 26.906 -4.039 1 66.81 269 PRO B C 1
ATOM 5220 O O . PRO B 1 269 ? 0.331 27.672 -4.688 1 66.81 269 PRO B O 1
ATOM 5223 N N . SER 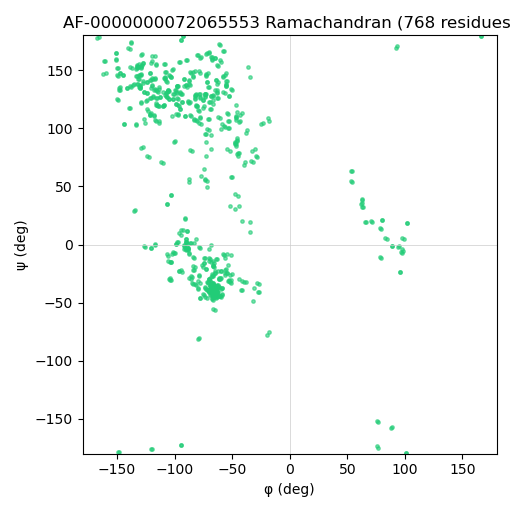B 1 270 ? 1.271 25.672 -4.379 1 68.19 270 SER B N 1
ATOM 5224 C CA . SER B 1 270 ? 0.754 25.156 -5.645 1 68.19 270 SER B CA 1
ATOM 5225 C C . SER B 1 270 ? -0.645 24.578 -5.473 1 68.19 270 SER B C 1
ATOM 5227 O O . SER B 1 270 ? -1.276 24.172 -6.449 1 68.19 270 SER B O 1
ATOM 5229 N N . PHE B 1 271 ? -1.076 24.609 -4.277 1 74.88 271 PHE B N 1
ATOM 5230 C CA . PHE B 1 271 ? -2.418 24.078 -4.055 1 74.88 271 PHE B CA 1
ATOM 5231 C C . PHE B 1 271 ? -3.467 24.984 -4.688 1 74.88 271 PHE B C 1
ATOM 5233 O O . PHE B 1 271 ? -3.535 26.188 -4.375 1 74.88 271 PHE B O 1
ATOM 5240 N N . ASN B 1 272 ? -4.16 24.375 -5.688 1 74.25 272 ASN B N 1
ATOM 5241 C CA . ASN B 1 272 ? -5.172 25.141 -6.41 1 74.25 272 ASN B CA 1
ATOM 5242 C C . ASN B 1 272 ? -6.527 25.062 -5.715 1 74.25 272 ASN B C 1
ATOM 5244 O O . ASN B 1 272 ? -7.492 24.547 -6.281 1 74.25 272 ASN B O 1
ATOM 5248 N N . GLY B 1 273 ? -6.535 25.438 -4.48 1 83.5 273 GLY B N 1
ATOM 5249 C CA . GLY B 1 273 ? -7.766 25.484 -3.705 1 83.5 273 GLY B CA 1
ATOM 5250 C C . GLY B 1 273 ? -7.613 26.234 -2.389 1 83.5 273 GLY B C 1
ATOM 5251 O O . GLY B 1 273 ? -6.59 26.875 -2.148 1 83.5 273 GLY B O 1
ATOM 5252 N N . ASP B 1 274 ? -8.781 26.281 -1.737 1 87.38 274 ASP B N 1
ATOM 5253 C CA . ASP B 1 274 ? -8.766 26.969 -0.45 1 87.38 274 ASP B CA 1
ATOM 5254 C C . ASP B 1 274 ? -9.391 26.109 0.642 1 87.38 274 ASP B C 1
ATOM 5256 O O . ASP B 1 274 ? -10.258 25.281 0.364 1 87.38 274 ASP B O 1
ATOM 5260 N N . MET B 1 275 ? -8.797 26.344 1.729 1 92.12 275 MET B N 1
ATOM 5261 C CA . MET B 1 275 ? -9.375 25.719 2.916 1 92.12 275 MET B CA 1
ATOM 5262 C C . MET B 1 275 ? -10.25 26.703 3.68 1 92.12 275 MET B C 1
ATOM 5264 O O . MET B 1 275 ? -9.875 27.875 3.844 1 92.12 275 MET B O 1
ATOM 5268 N N . TYR B 1 276 ? -11.43 26.266 4.012 1 93.25 276 TYR B N 1
ATOM 5269 C CA . TYR B 1 276 ? -12.352 27.047 4.816 1 93.25 276 TYR B CA 1
ATOM 5270 C C . TYR B 1 276 ? -12.602 26.391 6.164 1 93.25 276 TYR B C 1
ATOM 5272 O O . TYR B 1 276 ? -13.148 25.281 6.23 1 93.25 276 TYR B O 1
ATOM 5280 N N . LEU B 1 277 ? -12.25 27.109 7.176 1 93.62 277 LEU B N 1
ATOM 5281 C CA . LEU B 1 277 ? -12.375 26.578 8.531 1 93.62 277 LEU B CA 1
ATOM 5282 C C . LEU B 1 277 ? -13.656 27.062 9.195 1 93.62 277 LEU B C 1
ATOM 5284 O O . LEU B 1 277 ? -14.016 28.234 9.062 1 93.62 277 LEU B O 1
ATOM 5288 N N . LYS B 1 278 ? -14.297 26.156 9.844 1 93.56 278 LYS B N 1
ATOM 5289 C CA . LYS B 1 278 ? -15.484 26.5 10.617 1 93.56 278 LYS B CA 1
ATOM 5290 C C . LYS B 1 278 ? -15.109 27.062 11.984 1 93.56 278 LYS B C 1
ATOM 5292 O O . LYS B 1 278 ? -14.68 26.312 12.867 1 93.56 278 LYS B O 1
ATOM 5297 N N . LEU B 1 279 ? -15.289 28.375 12.125 1 92.94 279 LEU B N 1
ATOM 5298 C CA . LEU B 1 279 ? -14.891 29.062 13.344 1 92.94 279 LEU B CA 1
ATOM 5299 C C . LEU B 1 279 ? -16.016 29.969 13.852 1 92.94 279 LEU B C 1
ATOM 5301 O O . LEU B 1 279 ? -16.875 30.391 13.07 1 92.94 279 LEU B O 1
ATOM 5305 N N . PRO B 1 280 ? -15.945 30.141 15.18 1 91.19 280 PRO B N 1
ATOM 5306 C CA . PRO B 1 280 ? -16.922 31.109 15.688 1 91.19 280 PRO B CA 1
ATOM 5307 C C . PRO B 1 280 ? -16.766 32.469 15.047 1 91.19 280 PRO B C 1
ATOM 5309 O O . PRO B 1 280 ? -15.641 32.938 14.789 1 91.19 280 PRO B O 1
ATOM 5312 N N . LYS B 1 281 ? -17.984 33.062 14.891 1 88.06 281 LYS B N 1
ATOM 5313 C CA . LYS B 1 281 ? -17.969 34.406 14.328 1 88.06 281 LYS B CA 1
ATOM 5314 C C . LYS B 1 281 ? -17.125 35.344 15.172 1 88.06 281 LYS B C 1
ATOM 5316 O O . LYS B 1 281 ? -17.188 35.312 16.406 1 88.06 281 LYS B O 1
ATOM 5321 N N . GLY B 1 282 ? -16.203 36.125 14.578 1 78.62 282 GLY B N 1
ATOM 5322 C CA . GLY B 1 282 ? -15.383 37.094 15.289 1 78.62 282 GLY B CA 1
ATOM 5323 C C . GLY B 1 282 ? -14.016 36.562 15.664 1 78.62 282 GLY B C 1
ATOM 5324 O O . GLY B 1 282 ? -13.242 37.25 16.344 1 78.62 282 GLY B O 1
ATOM 5325 N N . THR B 1 283 ? -13.82 35.312 15.422 1 79.12 283 THR B N 1
ATOM 5326 C CA . THR B 1 283 ? -12.492 34.781 15.703 1 79.12 283 THR B CA 1
ATOM 5327 C C . THR B 1 283 ? -11.414 35.594 14.984 1 79.12 283 THR B C 1
ATOM 5329 O O . THR B 1 283 ? -11.523 35.844 13.781 1 79.12 283 THR B O 1
ATOM 5332 N N . PRO B 1 284 ? -10.594 36.281 15.781 1 66.75 284 PRO B N 1
ATOM 5333 C CA . PRO B 1 284 ? -9.547 37.094 15.148 1 66.75 284 PRO B CA 1
ATOM 5334 C C . PRO B 1 284 ? -8.695 36.281 14.172 1 66.75 284 PRO B C 1
ATOM 5336 O O . PRO B 1 284 ? -8.398 35.125 14.43 1 66.75 284 PRO B O 1
ATOM 5339 N N . PHE B 1 285 ? -8.969 36.562 12.945 1 60.81 285 PHE B N 1
ATOM 5340 C CA . PHE B 1 285 ? -8.125 35.938 11.938 1 60.81 285 PHE B CA 1
ATOM 5341 C C . PHE B 1 285 ? -6.871 36.781 11.68 1 60.81 285 PHE B C 1
ATOM 5343 O O . PHE B 1 285 ? -6.969 37.938 11.281 1 60.81 285 PHE B O 1
ATOM 5350 N N . SER B 1 286 ? -5.852 36.75 12.406 1 47.19 286 SER B N 1
ATOM 5351 C CA . SER B 1 286 ? -4.652 37.438 11.93 1 47.19 286 SER B CA 1
ATOM 5352 C C . SER B 1 286 ? -4.188 36.875 10.594 1 47.19 286 SER B C 1
ATOM 5354 O O . SER B 1 286 ? -4.082 35.656 10.422 1 47.19 286 SER B O 1
ATOM 5356 N N . GLY B 1 287 ? -4.508 37.531 9.539 1 45.41 287 GLY B N 1
ATOM 5357 C CA . GLY B 1 287 ? -4.145 37.25 8.156 1 45.41 287 GLY B CA 1
ATOM 5358 C C . GLY B 1 287 ? -2.947 36.312 8.031 1 45.41 287 GLY B C 1
ATOM 5359 O O . GLY B 1 287 ? -2.953 35.406 7.223 1 45.41 287 GLY B O 1
ATOM 5360 N N . ASN B 1 288 ? -1.711 36.938 8.32 1 40.09 288 ASN B N 1
ATOM 5361 C CA . ASN B 1 288 ? -0.424 36.312 7.98 1 40.09 288 ASN B CA 1
ATOM 5362 C C . ASN B 1 288 ? -0.091 35.156 8.906 1 40.09 288 ASN B C 1
ATOM 5364 O O . ASN B 1 288 ? 0.467 35.344 9.984 1 40.09 288 ASN B O 1
ATOM 5368 N N . ILE B 1 289 ? -0.91 34.219 9.008 1 44.97 289 ILE B N 1
ATOM 5369 C CA . ILE B 1 289 ? -0.447 33.062 9.758 1 44.97 289 ILE B CA 1
ATOM 5370 C C . ILE B 1 289 ? 1.071 32.938 9.648 1 44.97 289 ILE B C 1
ATOM 5372 O O . ILE B 1 289 ? 1.728 32.406 10.555 1 44.97 289 ILE B O 1
ATOM 5376 N N . LEU B 1 290 ? 1.634 33.312 8.555 1 41.03 290 LEU B N 1
ATOM 5377 C CA . LEU B 1 290 ? 3.076 33.281 8.344 1 41.03 290 LEU B CA 1
ATOM 5378 C C . LEU B 1 290 ? 3.77 34.312 9.219 1 41.03 290 LEU B C 1
ATOM 5380 O O . LEU B 1 290 ? 4.961 34.188 9.516 1 41.03 290 LEU B O 1
ATOM 5384 N N . ASP B 1 291 ? 3.246 35.438 9.516 1 36.19 291 ASP B N 1
ATOM 5385 C CA . ASP B 1 291 ? 3.963 36.531 10.195 1 36.19 291 ASP B CA 1
ATOM 5386 C C . ASP B 1 291 ? 4.125 36.219 11.68 1 36.19 291 ASP B C 1
ATOM 5388 O O . ASP B 1 291 ? 5.051 36.719 12.328 1 36.19 291 ASP B O 1
ATOM 5392 N N . LYS B 1 292 ? 3.291 35.75 12.414 1 36.72 292 LYS B N 1
ATOM 5393 C CA . LYS B 1 292 ? 3.514 35.5 13.836 1 36.72 292 LYS B CA 1
ATOM 5394 C C . LYS B 1 292 ? 4.496 34.344 14.039 1 36.72 292 LYS B C 1
ATOM 5396 O O . LYS B 1 292 ? 4.699 33.906 15.164 1 36.72 292 LYS B O 1
ATOM 5401 N N . GLN B 1 293 ? 4.93 33.719 13.133 1 35.5 293 GLN B N 1
ATOM 5402 C CA . GLN B 1 293 ? 5.836 32.594 13.133 1 35.5 293 GLN B CA 1
ATOM 5403 C C . GLN B 1 293 ? 7.16 32.938 13.812 1 35.5 293 GLN B C 1
ATOM 5405 O O . GLN B 1 293 ? 8.078 32.125 13.859 1 35.5 293 GLN B O 1
ATOM 5410 N N . ARG B 1 294 ? 7.492 34.156 14.188 1 30 294 ARG B N 1
ATOM 5411 C CA . ARG B 1 294 ? 8.836 34.469 14.672 1 30 294 ARG B CA 1
ATOM 5412 C C . ARG B 1 294 ? 9.109 33.781 16 1 30 294 ARG B C 1
ATOM 5414 O O . ARG B 1 294 ? 10.258 33.531 16.344 1 30 294 ARG B O 1
ATOM 5421 N N . GLY B 1 295 ? 8.211 33.781 17 1 27.25 295 GLY B N 1
ATOM 5422 C CA . GLY B 1 295 ? 8.711 33.406 18.312 1 27.25 295 GLY B CA 1
ATOM 5423 C C . GLY B 1 295 ? 8.719 31.891 18.516 1 27.25 295 GLY B C 1
ATOM 5424 O O . GLY B 1 295 ? 9 31.422 19.625 1 27.25 295 GLY B O 1
ATOM 5425 N N . LEU B 1 296 ? 7.902 31.266 17.891 1 29.59 296 LEU B N 1
ATOM 5426 C CA . LEU B 1 296 ? 7.691 29.922 18.391 1 29.59 296 LEU B CA 1
ATOM 5427 C C . LEU B 1 296 ? 8.891 29.031 18.094 1 29.59 296 LEU B C 1
ATOM 5429 O O . LEU B 1 296 ? 9.625 29.266 17.125 1 29.59 296 LEU B O 1
ATOM 5433 N N . ALA B 1 297 ? 9.18 28.031 19 1 27.59 297 ALA B N 1
ATOM 5434 C CA . ALA B 1 297 ? 10.344 27.172 19.125 1 27.59 297 ALA B CA 1
ATOM 5435 C C . ALA B 1 297 ? 10.625 26.438 17.828 1 27.59 297 ALA B C 1
ATOM 5437 O O . ALA B 1 297 ? 9.766 25.719 17.312 1 27.59 297 ALA B O 1
ATOM 5438 N N . VAL B 1 298 ? 11.281 27.141 16.984 1 26.97 298 VAL B N 1
ATOM 5439 C CA . VAL B 1 298 ? 11.93 26.547 15.82 1 26.97 298 VAL B CA 1
ATOM 5440 C C . VAL B 1 298 ? 12.727 25.312 16.25 1 26.97 298 VAL B C 1
ATOM 5442 O O . VAL B 1 298 ? 13.547 25.375 17.172 1 26.97 298 VAL B O 1
ATOM 5445 N N . PHE B 1 299 ? 12.094 24.266 16.25 1 25.95 299 PHE B N 1
ATOM 5446 C CA . PHE B 1 299 ? 13.039 23.156 16.359 1 25.95 299 PHE B CA 1
ATOM 5447 C C . PHE B 1 299 ? 14.211 23.359 15.414 1 25.95 299 PHE B C 1
ATOM 5449 O O . PHE B 1 299 ? 14.039 23.375 14.188 1 25.95 299 PHE B O 1
ATOM 5456 N N . LYS B 1 300 ? 15.156 24.219 15.828 1 25.17 300 LYS B N 1
ATOM 5457 C CA . LYS B 1 300 ? 16.422 24.344 15.102 1 25.17 300 LYS B CA 1
ATOM 5458 C C . LYS B 1 300 ? 17.031 22.984 14.812 1 25.17 300 LYS B C 1
ATOM 5460 O O . LYS B 1 300 ? 17.297 22.203 15.734 1 25.17 300 LYS B O 1
ATOM 5465 N N . PRO B 1 301 ? 16.625 22.406 13.719 1 26.61 301 PRO B N 1
ATOM 5466 C CA . PRO B 1 301 ? 17.562 21.297 13.461 1 26.61 301 PRO B CA 1
ATOM 5467 C C . PRO B 1 301 ? 19.016 21.734 13.578 1 26.61 301 PRO B C 1
ATOM 5469 O O . PRO B 1 301 ? 19.391 22.812 13.109 1 26.61 301 PRO B O 1
ATOM 5472 N N . GLY B 1 302 ? 19.609 21.703 14.719 1 25.98 302 GLY B N 1
ATOM 5473 C CA . GLY B 1 302 ? 21.031 22 14.82 1 25.98 302 GLY B CA 1
ATOM 5474 C C . GLY B 1 302 ? 21.812 21.594 13.586 1 25.98 302 GLY B C 1
ATOM 5475 O O . GLY B 1 302 ? 23.031 21.75 13.547 1 25.98 302 GLY B O 1
ATOM 5476 N N . LEU B 1 303 ? 21.5 20.5 12.945 1 26.36 303 LEU B N 1
ATOM 5477 C CA . LEU B 1 303 ? 22.562 20.125 12.031 1 26.36 303 LEU B CA 1
ATOM 5478 C C . LEU B 1 303 ? 22.672 21.125 10.875 1 26.36 303 LEU B C 1
ATOM 5480 O O . LEU B 1 303 ? 21.688 21.375 10.188 1 26.36 303 LEU B O 1
ATOM 5484 N N . ALA B 1 304 ? 23.516 22.109 10.953 1 26.44 304 ALA B N 1
ATOM 5485 C CA . ALA B 1 304 ? 24.094 22.859 9.852 1 26.44 304 ALA B CA 1
ATOM 5486 C C . ALA B 1 304 ? 24.328 21.969 8.633 1 26.44 304 ALA B C 1
ATOM 5488 O O . ALA B 1 304 ? 25.453 21.531 8.391 1 26.44 304 ALA B O 1
ATOM 5489 N N . VAL B 1 305 ? 23.812 20.828 8.664 1 24.89 305 VAL B N 1
ATOM 5490 C CA . VAL B 1 305 ? 24.172 20.109 7.441 1 24.89 305 VAL B CA 1
ATOM 5491 C C . VAL B 1 305 ? 23.688 20.891 6.223 1 24.89 305 VAL B C 1
ATOM 5493 O O . VAL B 1 305 ? 22.547 21.328 6.172 1 24.89 305 VAL B O 1
ATOM 5496 N N . GLU B 1 306 ? 24.578 21.531 5.59 1 24.58 306 GLU B N 1
ATOM 5497 C CA . GLU B 1 306 ? 24.359 22.094 4.258 1 24.58 306 GLU B CA 1
ATOM 5498 C C . GLU B 1 306 ? 23.531 21.156 3.391 1 24.58 306 GLU B C 1
ATOM 5500 O O . GLU B 1 306 ? 23.984 20.047 3.07 1 24.58 306 GLU B O 1
ATOM 5505 N N . VAL B 1 307 ? 22.422 21.062 3.684 1 26.72 307 VAL B N 1
ATOM 5506 C CA . VAL B 1 307 ? 21.594 20.375 2.699 1 26.72 307 VAL B CA 1
ATOM 5507 C C . VAL B 1 307 ? 21.875 20.922 1.307 1 26.72 307 VAL B C 1
ATOM 5509 O O . VAL B 1 307 ? 21.875 22.141 1.11 1 26.72 307 VAL B O 1
ATOM 5512 N N . PRO B 1 308 ? 22.531 20.188 0.488 1 25.22 308 PRO B N 1
ATOM 5513 C CA . PRO B 1 308 ? 22.656 20.812 -0.83 1 25.22 308 PRO B CA 1
ATOM 5514 C C . PRO B 1 308 ? 21.344 21.438 -1.32 1 25.22 308 PRO B C 1
ATOM 5516 O O . PRO B 1 308 ? 20.266 20.891 -1.059 1 25.22 308 PRO B O 1
ATOM 5519 N N . LYS B 1 309 ? 21.281 22.703 -1.272 1 25.59 309 LYS B N 1
ATOM 5520 C CA . LYS B 1 309 ? 20.188 23.453 -1.894 1 25.59 309 LYS B CA 1
ATOM 5521 C C . LYS B 1 309 ? 19.547 22.641 -3.018 1 25.59 309 LYS B C 1
ATOM 5523 O O . LYS B 1 309 ? 20.25 22 -3.809 1 25.59 309 LYS B O 1
ATOM 5528 N N . ASP B 1 310 ? 18.453 22.156 -2.727 1 26.81 310 ASP B N 1
ATOM 5529 C CA . ASP B 1 310 ? 17.719 21.688 -3.902 1 26.81 310 ASP B CA 1
ATOM 5530 C C . ASP B 1 310 ? 18.109 22.5 -5.141 1 26.81 310 ASP B C 1
ATOM 5532 O O . ASP B 1 310 ? 17.875 23.703 -5.195 1 26.81 310 ASP B O 1
ATOM 5536 N N . GLU B 1 311 ? 19.188 22.266 -5.652 1 25.92 311 GLU B N 1
ATOM 5537 C CA . GLU B 1 311 ? 19.281 22.953 -6.934 1 25.92 311 GLU B CA 1
ATOM 5538 C C . GLU B 1 311 ? 17.938 22.953 -7.66 1 25.92 311 GLU B C 1
ATOM 5540 O O . GLU B 1 311 ? 17.297 21.906 -7.789 1 25.92 311 GLU B O 1
ATOM 5545 N N . LYS B 1 312 ? 17.172 24.031 -7.574 1 27.23 312 LYS B N 1
ATOM 5546 C CA . LYS B 1 312 ? 16.062 24.281 -8.484 1 27.23 312 LYS B CA 1
ATOM 5547 C C . LYS B 1 312 ? 16.172 23.438 -9.742 1 27.23 312 LYS B C 1
ATOM 5549 O O . LYS B 1 312 ? 17.266 23.266 -10.289 1 27.23 312 LYS B O 1
ATOM 5554 N N . TYR B 1 313 ? 15.445 22.531 -9.844 1 26.72 313 TYR B N 1
ATOM 5555 C CA . TYR B 1 313 ? 15.359 21.906 -11.156 1 26.72 313 TYR B CA 1
ATOM 5556 C C . TYR B 1 313 ? 15.57 22.922 -12.266 1 26.72 313 TYR B C 1
ATOM 5558 O O . TYR B 1 313 ? 14.742 23.812 -12.469 1 26.72 313 TYR B O 1
ATOM 5566 N N . LYS B 1 314 ? 16.75 23.344 -12.375 1 31.22 314 LYS B N 1
ATOM 5567 C CA . LYS B 1 314 ? 17.016 24.141 -13.57 1 31.22 314 LYS B CA 1
ATOM 5568 C C . LYS B 1 314 ? 16.594 23.406 -14.828 1 31.22 314 LYS B C 1
ATOM 5570 O O . LYS B 1 314 ? 16.969 22.25 -15.039 1 31.22 314 LYS B O 1
ATOM 5575 N N . VAL B 1 315 ? 15.477 23.75 -15.312 1 34.75 315 VAL B N 1
ATOM 5576 C CA . VAL B 1 315 ? 15.109 23.344 -16.656 1 34.75 315 VAL B CA 1
ATOM 5577 C C . VAL B 1 315 ? 16.359 23.219 -17.516 1 34.75 315 VAL B C 1
ATOM 5579 O O . VAL B 1 315 ? 17.109 24.188 -17.703 1 34.75 315 VAL B O 1
ATOM 5582 N N . GLY B 1 316 ? 16.938 22.141 -17.375 1 35.75 316 GLY B N 1
ATOM 5583 C CA . GLY B 1 316 ? 18.094 21.984 -18.25 1 35.75 316 GLY B CA 1
ATOM 5584 C C . GLY B 1 316 ? 17.734 22.109 -19.719 1 35.75 316 GLY B C 1
ATOM 5585 O O . GLY B 1 316 ? 16.562 22.203 -20.078 1 35.75 316 GLY B O 1
ATOM 5586 N N . PHE B 1 317 ? 18.766 22.25 -20.5 1 48.44 317 PHE B N 1
ATOM 5587 C CA . PHE B 1 317 ? 18.609 22.391 -21.953 1 48.44 317 PHE B CA 1
ATOM 5588 C C . PHE B 1 317 ? 17.766 21.25 -22.5 1 48.44 317 PHE B C 1
ATOM 5590 O O . PHE B 1 317 ? 16.875 21.469 -23.344 1 48.44 317 PHE B O 1
ATOM 5597 N N . THR B 1 318 ? 17.859 20.141 -21.859 1 48.62 318 THR B N 1
ATOM 5598 C CA . THR B 1 318 ? 17.141 18.984 -22.375 1 48.62 318 THR B CA 1
ATOM 5599 C C . THR B 1 318 ? 15.664 19.047 -21.984 1 48.62 318 THR B C 1
ATOM 5601 O O . THR B 1 318 ? 14.789 18.656 -22.75 1 48.62 318 THR B O 1
ATOM 5604 N N . ASP B 1 319 ? 15.406 19.469 -20.859 1 45.53 319 ASP B N 1
ATOM 5605 C CA . ASP B 1 319 ? 14.016 19.641 -20.438 1 45.53 319 ASP B CA 1
ATOM 5606 C C . ASP B 1 319 ? 13.328 20.719 -21.266 1 45.53 319 ASP B C 1
ATOM 5608 O O . ASP B 1 319 ? 12.156 20.578 -21.625 1 45.53 319 ASP B O 1
ATOM 5612 N N . PHE B 1 320 ? 14.031 21.672 -21.469 1 50.69 320 PHE B N 1
ATOM 5613 C CA . PHE B 1 320 ? 13.57 22.719 -22.359 1 50.69 320 PHE B CA 1
ATOM 5614 C C . PHE B 1 320 ? 13.336 22.172 -23.766 1 50.69 320 PHE B C 1
ATOM 5616 O O . PHE B 1 320 ? 12.336 22.484 -24.406 1 50.69 320 PHE B O 1
ATOM 5623 N N . VAL B 1 321 ? 14.211 21.281 -24.094 1 57.66 321 VAL B N 1
ATOM 5624 C CA . VAL B 1 321 ? 14.086 20.656 -25.406 1 57.66 321 VAL B CA 1
ATOM 5625 C C . VAL B 1 321 ? 12.844 19.75 -25.438 1 57.66 321 VAL B C 1
ATOM 5627 O O . VAL B 1 321 ? 12.062 19.797 -26.375 1 57.66 321 VAL B O 1
ATOM 5630 N N . HIS B 1 322 ? 12.664 19.109 -24.297 1 54.19 322 HIS B N 1
ATOM 5631 C CA . HIS B 1 322 ? 11.492 18.25 -24.266 1 54.19 322 HIS B CA 1
ATOM 5632 C C . HIS B 1 322 ? 10.211 19.078 -24.156 1 54.19 322 HIS B C 1
ATOM 5634 O O . HIS B 1 322 ? 9.195 18.719 -24.766 1 54.19 322 HIS B O 1
ATOM 5640 N N . ALA B 1 323 ? 10.242 20.047 -23.5 1 55.75 323 ALA B N 1
ATOM 5641 C CA . ALA B 1 323 ? 9.102 20.953 -23.438 1 55.75 323 ALA B CA 1
ATOM 5642 C C . ALA B 1 323 ? 8.812 21.562 -24.797 1 55.75 323 ALA B C 1
ATOM 5644 O O . ALA B 1 323 ? 7.656 21.641 -25.219 1 55.75 323 ALA B O 1
ATOM 5645 N N . ILE B 1 324 ? 9.867 21.953 -25.344 1 59.44 324 ILE B N 1
ATOM 5646 C CA . ILE B 1 324 ? 9.711 22.547 -26.672 1 59.44 324 ILE B CA 1
ATOM 5647 C C . ILE B 1 324 ? 9.219 21.484 -27.656 1 59.44 324 ILE B C 1
ATOM 5649 O O . ILE B 1 324 ? 8.328 21.75 -28.469 1 59.44 324 ILE B O 1
ATOM 5653 N N . MET B 1 325 ? 9.734 20.312 -27.375 1 58.41 325 MET B N 1
ATOM 5654 C CA . MET B 1 325 ? 9.305 19.234 -28.25 1 58.41 325 MET B CA 1
ATOM 5655 C C . MET B 1 325 ? 7.832 18.906 -28.031 1 58.41 325 MET B C 1
ATOM 5657 O O . MET B 1 325 ? 7.09 18.656 -28.984 1 58.41 325 MET B O 1
ATOM 5661 N N . SER B 1 326 ? 7.422 18.953 -26.844 1 54.72 326 SER B N 1
ATOM 5662 C CA . SER B 1 326 ? 6.016 18.688 -26.562 1 54.72 326 SER B CA 1
ATOM 5663 C C . SER B 1 326 ? 5.117 19.766 -27.141 1 54.72 326 SER B C 1
ATOM 5665 O O . SER B 1 326 ? 4.066 19.469 -27.719 1 54.72 326 SER B O 1
ATOM 5667 N N . VAL B 1 327 ? 5.535 20.844 -27 1 57.06 327 VAL B N 1
ATOM 5668 C CA . VAL B 1 327 ? 4.801 21.969 -27.578 1 57.06 327 VAL B CA 1
ATOM 5669 C C . VAL B 1 327 ? 4.84 21.875 -29.094 1 57.06 327 VAL B C 1
ATOM 5671 O O . VAL B 1 327 ? 3.826 22.094 -29.766 1 57.06 327 VAL B O 1
ATOM 5674 N N . MET B 1 328 ? 6.027 21.5 -29.547 1 57.53 328 MET B N 1
ATOM 5675 C CA . MET B 1 328 ? 6.168 21.391 -31 1 57.53 328 MET B CA 1
ATOM 5676 C C . MET B 1 328 ? 5.285 20.281 -31.547 1 57.53 328 MET B C 1
ATOM 5678 O O . MET B 1 328 ? 4.652 20.438 -32.594 1 57.53 328 MET B O 1
ATOM 5682 N N . VAL B 1 329 ? 5.297 19.266 -30.797 1 56.78 329 VAL B N 1
ATOM 5683 C CA . VAL B 1 329 ? 4.418 18.188 -31.219 1 56.78 329 VAL B CA 1
ATOM 5684 C C . VAL B 1 329 ? 2.963 18.641 -31.141 1 56.78 329 VAL B C 1
ATOM 5686 O O . VAL B 1 329 ? 2.176 18.375 -32.062 1 56.78 329 VAL B O 1
ATOM 5689 N N . PHE B 1 330 ? 2.676 19.375 -30.188 1 56.22 330 PHE B N 1
ATOM 5690 C CA . PHE B 1 330 ? 1.327 19.922 -30.062 1 56.22 330 PHE B CA 1
ATOM 5691 C C . PHE B 1 330 ? 1.031 20.906 -31.188 1 56.22 330 PHE B C 1
ATOM 5693 O O . PHE B 1 330 ? -0.05 20.875 -31.781 1 56.22 330 PHE B O 1
ATOM 5700 N N . VAL B 1 331 ? 1.923 21.672 -31.312 1 59 331 VAL B N 1
ATOM 5701 C CA . VAL B 1 331 ? 1.763 22.656 -32.375 1 59 331 VAL B CA 1
ATOM 5702 C C . VAL B 1 331 ? 1.716 21.969 -33.719 1 59 331 VAL B C 1
ATOM 5704 O O . VAL B 1 331 ? 0.902 22.328 -34.594 1 59 331 VAL B O 1
ATOM 5707 N N . ALA B 1 332 ? 2.58 20.984 -33.844 1 59.94 332 ALA B N 1
ATOM 5708 C CA . ALA B 1 332 ? 2.6 20.266 -35.125 1 59.94 332 ALA B CA 1
ATOM 5709 C C . ALA B 1 332 ? 1.275 19.547 -35.375 1 59.94 332 ALA B C 1
ATOM 5711 O O . ALA B 1 332 ? 0.753 19.547 -36.469 1 59.94 332 ALA B O 1
ATOM 5712 N N . ILE B 1 333 ? 0.799 19.047 -34.312 1 59.28 333 ILE B N 1
ATOM 5713 C CA . ILE B 1 333 ? -0.513 18.406 -34.406 1 59.28 333 ILE B CA 1
ATOM 5714 C C . ILE B 1 333 ? -1.582 19.469 -34.625 1 59.28 333 ILE B C 1
ATOM 5716 O O . ILE B 1 333 ? -2.479 19.281 -35.469 1 59.28 333 ILE B O 1
ATOM 5720 N N . ALA B 1 334 ? -1.409 20.5 -33.969 1 56.94 334 ALA B N 1
ATOM 5721 C CA . ALA B 1 334 ? -2.338 21.609 -34.188 1 56.94 334 ALA B CA 1
ATOM 5722 C C . ALA B 1 334 ? -2.254 22.141 -35.625 1 56.94 334 ALA B C 1
ATOM 5724 O O . ALA B 1 334 ? -3.277 22.453 -36.219 1 56.94 334 ALA B O 1
ATOM 5725 N N . PHE B 1 335 ? -1.085 22.141 -36.094 1 60 335 PHE B N 1
ATOM 5726 C CA . PHE B 1 335 ? -0.889 22.703 -37.438 1 60 335 PHE B CA 1
ATOM 5727 C C . PHE B 1 335 ? -1.217 21.672 -38.5 1 60 335 PHE B C 1
ATOM 5729 O O . PHE B 1 335 ? -1.34 22.016 -39.688 1 60 335 PHE B O 1
ATOM 5736 N N . SER B 1 336 ? -1.151 20.609 -38.062 1 59.16 336 SER B N 1
ATOM 5737 C CA . SER B 1 336 ? -1.584 19.609 -39.031 1 59.16 336 SER B CA 1
ATOM 5738 C C . SER B 1 336 ? -3.086 19.688 -39.281 1 59.16 336 SER B C 1
ATOM 5740 O O . SER B 1 336 ? -3.594 19.125 -40.25 1 59.16 336 SER B O 1
ATOM 5742 N N . ASP B 1 337 ? -3.646 20.406 -38.375 1 52.38 337 ASP B N 1
ATOM 5743 C CA . ASP B 1 337 ? -5.066 20.688 -38.562 1 52.38 337 ASP B CA 1
ATOM 5744 C C . ASP B 1 337 ? -5.262 21.938 -39.438 1 52.38 337 ASP B C 1
ATOM 5746 O O . ASP B 1 337 ? -4.805 23.016 -39.094 1 52.38 337 ASP B O 1
ATOM 5750 N N . HIS B 1 338 ? -5.711 21.641 -40.469 1 57.06 338 HIS B N 1
ATOM 5751 C CA . HIS B 1 338 ? -5.871 22.703 -41.469 1 57.06 338 HIS B CA 1
ATOM 5752 C C . HIS B 1 338 ? -6.715 23.844 -40.906 1 57.06 338 HIS B C 1
ATOM 5754 O O . HIS B 1 338 ? -6.562 24.984 -41.344 1 57.06 338 HIS B O 1
ATOM 5760 N N . ARG B 1 339 ? -7.504 23.719 -40.062 1 54.69 339 ARG B N 1
ATOM 5761 C CA . ARG B 1 339 ? -8.312 24.781 -39.469 1 54.69 339 ARG B CA 1
ATOM 5762 C C . ARG B 1 339 ? -7.441 25.75 -38.656 1 54.69 339 ARG B C 1
ATOM 5764 O O . ARG B 1 339 ? -7.668 26.953 -38.688 1 54.69 339 ARG B O 1
ATOM 5771 N N . VAL B 1 340 ? -6.598 25.109 -38.031 1 52.22 340 VAL B N 1
ATOM 5772 C CA . VAL B 1 340 ? -5.703 25.938 -37.25 1 52.22 340 VAL B CA 1
ATOM 5773 C C . VAL B 1 340 ? -4.758 26.719 -38.156 1 52.22 340 VAL B C 1
ATOM 5775 O O . VAL B 1 340 ? -4.527 27.906 -37.938 1 52.22 340 VAL B O 1
ATOM 5778 N N . THR B 1 341 ? -4.391 26.031 -39.094 1 58.12 341 THR B N 1
ATOM 5779 C CA . THR B 1 341 ? -3.475 26.703 -40 1 58.12 341 THR B CA 1
ATOM 5780 C C . THR B 1 341 ? -4.191 27.812 -40.781 1 58.12 341 THR B C 1
ATOM 5782 O O . THR B 1 341 ? -3.617 28.875 -41.031 1 58.12 341 THR B O 1
ATOM 5785 N N . ASP B 1 342 ? -5.281 27.547 -41.156 1 56.94 342 ASP B N 1
ATOM 5786 C CA . ASP B 1 342 ? -6.02 28.562 -41.906 1 56.94 342 ASP B CA 1
ATOM 5787 C C . ASP B 1 342 ? -6.383 29.734 -41 1 56.94 342 ASP B C 1
ATOM 5789 O O . ASP B 1 342 ? -6.398 30.891 -41.438 1 56.94 342 ASP B O 1
ATOM 5793 N N . CYS B 1 343 ? -6.648 29.469 -39.812 1 53.91 343 CYS B N 1
ATOM 5794 C CA . CYS B 1 343 ? -6.953 30.531 -38.844 1 53.91 343 CYS B CA 1
ATOM 5795 C C . CYS B 1 343 ? -5.707 31.344 -38.531 1 53.91 343 CYS B C 1
ATOM 5797 O O . CYS B 1 343 ? -5.762 32.562 -38.438 1 53.91 343 CYS B O 1
ATOM 5799 N N . LEU B 1 344 ? -4.715 30.688 -38.406 1 51.94 344 LEU B N 1
ATOM 5800 C CA . LEU B 1 344 ? -3.504 31.391 -38 1 51.94 344 LEU B CA 1
ATOM 5801 C C . LEU B 1 344 ? -2.771 31.969 -39.188 1 51.94 344 LEU B C 1
ATOM 5803 O O . LEU B 1 344 ? -2.09 33 -39.094 1 51.94 344 LEU B O 1
ATOM 5807 N N . PHE B 1 345 ? -2.916 31.312 -40.281 1 50.03 345 PHE B N 1
ATOM 5808 C CA . PHE B 1 345 ? -2.307 31.812 -41.531 1 50.03 345 PHE B CA 1
ATOM 5809 C C . PHE B 1 345 ? -3.338 31.891 -42.625 1 50.03 345 PHE B C 1
ATOM 5811 O O . PHE B 1 345 ? -3.424 30.984 -43.469 1 50.03 345 PHE B O 1
ATOM 5818 N N . PRO B 1 346 ? -3.969 32.969 -42.531 1 48.53 346 PRO B N 1
ATOM 5819 C CA . PRO B 1 346 ? -4.906 33.25 -43.625 1 48.53 346 PRO B CA 1
ATOM 5820 C C . PRO B 1 346 ? -4.207 33.5 -44.969 1 48.53 346 PRO B C 1
ATOM 5822 O O . PRO B 1 346 ? -3.191 34.188 -45.031 1 48.53 346 PRO B O 1
ATOM 5825 N N . GLY B 1 347 ? -4.488 32.688 -46.094 1 53.56 347 GLY B N 1
ATOM 5826 C CA . GLY B 1 347 ? -3.941 32.844 -47.438 1 53.56 347 GLY B CA 1
ATOM 5827 C C . GLY B 1 347 ? -2.797 31.906 -47.719 1 53.56 347 GLY B C 1
ATOM 5828 O O . GLY B 1 347 ? -1.967 32.188 -48.594 1 53.56 347 GLY B O 1
ATOM 5829 N N . HIS B 1 348 ? -2.451 31.031 -46.875 1 53.28 348 HIS B N 1
ATOM 5830 C CA . HIS B 1 348 ? -1.247 30.25 -47.125 1 53.28 348 HIS B CA 1
ATOM 5831 C C . HIS B 1 348 ? -1.43 29.312 -48.312 1 53.28 348 HIS B C 1
ATOM 5833 O O . HIS B 1 348 ? -2.547 28.859 -48.594 1 53.28 348 HIS B O 1
ATOM 5839 N N . VAL B 1 349 ? -0.456 29.391 -49.281 1 51.47 349 VAL B N 1
ATOM 5840 C CA . VAL B 1 349 ? -0.323 28.75 -50.594 1 51.47 349 VAL B CA 1
ATOM 5841 C C . VAL B 1 349 ? -0.412 27.234 -50.406 1 51.47 349 VAL B C 1
ATOM 5843 O O . VAL B 1 349 ? -0.058 26.703 -49.375 1 51.47 349 VAL B O 1
ATOM 5846 N N . LYS B 1 350 ? -0.975 26.547 -51.406 1 54 350 LYS B N 1
ATOM 5847 C CA . LYS B 1 350 ? -1.193 25.125 -51.656 1 54 350 LYS B CA 1
ATOM 5848 C C . LYS B 1 350 ? 0.034 24.297 -51.25 1 54 350 LYS B C 1
ATOM 5850 O O . LYS B 1 350 ? -0.093 23.172 -50.781 1 54 350 LYS B O 1
ATOM 5855 N N . GLU B 1 351 ? 1.146 24.719 -51.469 1 53.44 351 GLU B N 1
ATOM 5856 C CA . GLU B 1 351 ? 2.393 24 -51.219 1 53.44 351 GLU B CA 1
ATOM 5857 C C . GLU B 1 351 ? 2.656 23.859 -49.75 1 53.44 351 GLU B C 1
ATOM 5859 O O . GLU B 1 351 ? 3.229 22.859 -49.281 1 53.44 351 GLU B O 1
ATOM 5864 N N . MET B 1 352 ? 2.219 24.75 -48.906 1 52.47 352 MET B N 1
ATOM 5865 C CA . MET B 1 352 ? 2.457 24.688 -47.469 1 52.47 352 MET B CA 1
ATOM 5866 C C . MET B 1 352 ? 1.555 23.641 -46.812 1 52.47 352 MET B C 1
ATOM 5868 O O . MET B 1 352 ? 1.867 23.141 -45.719 1 52.47 352 MET B O 1
ATOM 5872 N N . ASP B 1 353 ? 0.58 23.312 -47.531 1 54.06 353 ASP B N 1
ATOM 5873 C CA . ASP B 1 353 ? -0.319 22.281 -47.031 1 54.06 353 ASP B CA 1
ATOM 5874 C C . ASP B 1 353 ? 0.378 20.922 -47 1 54.06 353 ASP B C 1
ATOM 5876 O O . ASP B 1 353 ? 0.186 20.156 -46.031 1 54.06 353 ASP B O 1
ATOM 5880 N N . GLN B 1 354 ? 1.119 20.641 -48 1 53.78 354 GLN B N 1
ATOM 5881 C CA . GLN B 1 354 ? 1.863 19.391 -48 1 53.78 354 GLN B CA 1
ATOM 5882 C C . GLN B 1 354 ? 2.887 19.328 -46.875 1 53.78 354 GLN B C 1
ATOM 5884 O O . GLN B 1 354 ? 3.105 18.281 -46.281 1 53.78 354 GLN B O 1
ATOM 5889 N N . VAL B 1 355 ? 3.531 20.391 -46.594 1 55.53 355 VAL B N 1
ATOM 5890 C CA . VAL B 1 355 ? 4.527 20.438 -45.531 1 55.53 355 VAL B CA 1
ATOM 5891 C C . VAL B 1 355 ? 3.836 20.344 -44.156 1 55.53 355 VAL B C 1
ATOM 5893 O O . VAL B 1 355 ? 4.324 19.656 -43.25 1 55.53 355 VAL B O 1
ATOM 5896 N N . MET B 1 356 ? 2.725 20.875 -44.156 1 55.75 356 MET B N 1
ATOM 5897 C CA . MET B 1 356 ? 2.037 20.891 -42.844 1 55.75 356 MET B CA 1
ATOM 5898 C C . MET B 1 356 ? 1.405 19.531 -42.562 1 55.75 356 MET B C 1
ATOM 5900 O O . MET B 1 356 ? 1.286 19.141 -41.406 1 55.75 356 MET B O 1
ATOM 5904 N N . GLU B 1 357 ? 1.008 18.906 -43.625 1 56.06 357 GLU B N 1
ATOM 5905 C CA . GLU B 1 357 ? 0.497 17.547 -43.438 1 56.06 357 GLU B CA 1
ATOM 5906 C C . GLU B 1 357 ? 1.607 16.594 -43 1 56.06 357 GLU B C 1
ATOM 5908 O O . GLU B 1 357 ? 1.359 15.648 -42.25 1 56.06 357 GLU B O 1
ATOM 5913 N N . SER B 1 358 ? 2.697 16.875 -43.531 1 52.69 358 SER B N 1
ATOM 5914 C CA . SER B 1 358 ? 3.826 16.016 -43.188 1 52.69 358 SER B CA 1
ATOM 5915 C C . SER B 1 358 ? 4.555 16.516 -41.938 1 52.69 358 SER B C 1
ATOM 5917 O O . SER B 1 358 ? 5.41 15.82 -41.406 1 52.69 358 SER B O 1
ATOM 5919 N N . PHE B 1 359 ? 4.102 17.609 -41.438 1 60.69 359 PHE B N 1
ATOM 5920 C CA . PHE B 1 359 ? 4.812 18.297 -40.375 1 60.69 359 PHE B CA 1
ATOM 5921 C C . PHE B 1 359 ? 4.664 17.547 -39.062 1 60.69 359 PHE B C 1
ATOM 5923 O O . PHE B 1 359 ? 5.648 17.328 -38.344 1 60.69 359 PHE B O 1
ATOM 5930 N N . PRO B 1 360 ? 3.479 17.156 -38.812 1 58.66 360 PRO B N 1
ATOM 5931 C CA . PRO B 1 360 ? 3.443 16.375 -37.562 1 58.66 360 PRO B CA 1
ATOM 5932 C C . PRO B 1 360 ? 4.266 15.094 -37.656 1 58.66 360 PRO B C 1
ATOM 5934 O O . PRO B 1 360 ? 4.887 14.688 -36.656 1 58.66 360 PRO B O 1
ATOM 5937 N N . LEU B 1 361 ? 4.281 14.508 -38.75 1 54.31 361 LEU B N 1
ATOM 5938 C CA . LEU B 1 361 ? 5.121 13.336 -38.938 1 54.31 361 LEU B CA 1
ATOM 5939 C C . LEU B 1 361 ? 6.602 13.703 -38.875 1 54.31 361 LEU B C 1
ATOM 5941 O O . LEU B 1 361 ? 7.402 12.992 -38.281 1 54.31 361 LEU B O 1
ATOM 5945 N N . MET B 1 362 ? 6.891 14.766 -39.469 1 56.59 362 MET B N 1
ATOM 5946 C CA . MET B 1 362 ? 8.281 15.219 -39.438 1 56.59 362 MET B CA 1
ATOM 5947 C C . MET B 1 362 ? 8.68 15.656 -38.031 1 56.59 362 MET B C 1
ATOM 5949 O O . MET B 1 362 ? 9.773 15.328 -37.562 1 56.59 362 MET B O 1
ATOM 5953 N N . VAL B 1 363 ? 7.855 16.344 -37.406 1 61.62 363 VAL B N 1
ATOM 5954 C CA . VAL B 1 363 ? 8.125 16.75 -36.031 1 61.62 363 VAL B CA 1
ATOM 5955 C C . VAL B 1 363 ? 8.148 15.523 -35.125 1 61.62 363 VAL B C 1
ATOM 5957 O O . VAL B 1 363 ? 8.984 15.43 -34.219 1 61.62 363 VAL B O 1
ATOM 5960 N N . GLY B 1 364 ? 7.301 14.672 -35.5 1 55.34 364 GLY B N 1
ATOM 5961 C CA . GLY B 1 364 ? 7.348 13.422 -34.75 1 55.34 364 GLY B CA 1
ATOM 5962 C C . GLY B 1 364 ? 8.648 12.664 -34.938 1 55.34 364 GLY B C 1
ATOM 5963 O O . GLY B 1 364 ? 9.219 12.156 -33.969 1 55.34 364 GLY B O 1
ATOM 5964 N N . ILE B 1 365 ? 9.109 12.586 -36.094 1 53.06 365 ILE B N 1
ATOM 5965 C CA . ILE B 1 365 ? 10.367 11.914 -36.375 1 53.06 365 ILE B CA 1
ATOM 5966 C C . ILE B 1 365 ? 11.516 12.656 -35.688 1 53.06 365 ILE B C 1
ATOM 5968 O O . ILE B 1 365 ? 12.383 12.047 -35.062 1 53.06 365 ILE B O 1
ATOM 5972 N N . VAL B 1 366 ? 11.523 13.883 -35.812 1 59.62 366 VAL B N 1
ATOM 5973 C CA . VAL B 1 366 ? 12.594 14.68 -35.219 1 59.62 366 VAL B CA 1
ATOM 5974 C C . VAL B 1 366 ? 12.508 14.602 -33.688 1 59.62 366 VAL B C 1
ATOM 5976 O O . VAL B 1 366 ? 13.523 14.414 -33.031 1 59.62 366 VAL B O 1
ATOM 5979 N N . CYS B 1 367 ? 11.305 14.719 -33.25 1 55.72 367 CYS B N 1
ATOM 5980 C CA . CYS B 1 367 ? 11.164 14.625 -31.797 1 55.72 367 CYS B CA 1
ATOM 5981 C C . CYS B 1 367 ? 11.508 13.219 -31.312 1 55.72 367 CYS B C 1
ATOM 5983 O O . CYS B 1 367 ? 12.148 13.055 -30.266 1 55.72 367 CYS B O 1
ATOM 5985 N N . SER B 1 368 ? 11.172 12.227 -32.094 1 51.16 368 SER B N 1
ATOM 5986 C CA . SER B 1 368 ? 11.594 10.867 -31.781 1 51.16 368 SER B CA 1
ATOM 5987 C C . SER B 1 368 ? 13.109 10.734 -31.844 1 51.16 368 SER B C 1
ATOM 5989 O O . SER B 1 368 ? 13.719 10.055 -31.016 1 51.16 368 SER B O 1
ATOM 5991 N N . GLY B 1 369 ? 13.695 11.328 -32.781 1 52.25 369 GLY B N 1
ATOM 5992 C CA . GLY B 1 369 ? 15.148 11.375 -32.844 1 52.25 369 GLY B CA 1
ATOM 5993 C C . GLY B 1 369 ? 15.781 12.133 -31.703 1 52.25 369 GLY B C 1
ATOM 5994 O O . GLY B 1 369 ? 16.781 11.695 -31.141 1 52.25 369 GLY B O 1
ATOM 5995 N N . LEU B 1 370 ? 15.258 13.211 -31.391 1 55.81 370 LEU B N 1
ATOM 5996 C CA . LEU B 1 370 ? 15.797 14 -30.297 1 55.81 370 LEU B CA 1
ATOM 5997 C C . LEU B 1 370 ? 15.562 13.305 -28.953 1 55.81 370 LEU B C 1
ATOM 5999 O O . LEU B 1 370 ? 16.391 13.398 -28.047 1 55.81 370 LEU B O 1
ATOM 6003 N N . PHE B 1 371 ? 14.508 12.68 -28.875 1 47.91 371 PHE B N 1
ATOM 6004 C CA . PHE B 1 371 ? 14.32 11.859 -27.672 1 47.91 371 PHE B CA 1
ATOM 6005 C C . PHE B 1 371 ? 15.383 10.766 -27.594 1 47.91 371 PHE B C 1
ATOM 6007 O O . PHE B 1 371 ? 15.789 10.367 -26.5 1 47.91 371 PHE B O 1
ATOM 6014 N N . LEU B 1 372 ? 15.711 10.32 -28.719 1 47.97 372 LEU B N 1
ATOM 6015 C CA . LEU B 1 372 ? 16.812 9.367 -28.734 1 47.97 372 LEU B CA 1
ATOM 6016 C C . LEU B 1 372 ? 18.125 10.039 -28.344 1 47.97 372 LEU B C 1
ATOM 6018 O O . LEU B 1 372 ? 18.984 9.414 -27.719 1 47.97 372 LEU B O 1
ATOM 6022 N N . LEU B 1 373 ? 18.328 11.188 -28.781 1 50.84 373 LEU B N 1
ATOM 6023 C CA . LEU B 1 373 ? 19.562 11.906 -28.469 1 50.84 373 LEU B CA 1
ATOM 6024 C C . LEU B 1 373 ? 19.5 12.477 -27.047 1 50.84 373 LEU B C 1
ATOM 6026 O O . LEU B 1 373 ? 20.531 12.594 -26.375 1 50.84 373 LEU B O 1
ATOM 6030 N N . PHE B 1 374 ? 18.469 13.07 -26.703 1 42.84 374 PHE B N 1
ATOM 6031 C CA . PHE B 1 374 ? 18.266 13.547 -25.328 1 42.84 374 PHE B CA 1
ATOM 6032 C C . PHE B 1 374 ? 17.188 12.734 -24.625 1 42.84 374 PHE B C 1
ATOM 6034 O O . PHE B 1 374 ? 16.031 13.148 -24.562 1 42.84 374 PHE B O 1
ATOM 6041 N N . PRO B 1 375 ? 17.484 11.547 -24.344 1 35.19 375 PRO B N 1
ATOM 6042 C CA . PRO B 1 375 ? 16.5 10.641 -23.75 1 35.19 375 PRO B CA 1
ATOM 6043 C C . PRO B 1 375 ? 15.992 11.148 -22.391 1 35.19 375 PRO B C 1
ATOM 6045 O O . PRO B 1 375 ? 16.703 11.859 -21.688 1 35.19 375 PRO B O 1
ATOM 6048 N N . ASN B 1 376 ? 14.758 11.547 -22.531 1 31.91 376 ASN B N 1
ATOM 6049 C CA . ASN B 1 376 ? 14.227 11.766 -21.188 1 31.91 376 ASN B CA 1
ATOM 6050 C C . ASN B 1 376 ? 14.578 10.602 -20.25 1 31.91 376 ASN B C 1
ATOM 6052 O O . ASN B 1 376 ? 14.266 9.453 -20.547 1 31.91 376 ASN B O 1
ATOM 6056 N N . THR B 1 377 ? 15.617 10.773 -19.703 1 29.94 377 THR B N 1
ATOM 6057 C CA . THR B 1 377 ? 15.961 9.758 -18.703 1 29.94 377 THR B CA 1
ATOM 6058 C C . THR B 1 377 ? 14.844 9.617 -17.672 1 29.94 377 THR B C 1
ATOM 6060 O O . THR B 1 377 ? 15.023 8.961 -16.641 1 29.94 377 THR B O 1
ATOM 6063 N N . ARG B 1 378 ? 13.969 10.508 -17.828 1 27.28 378 ARG B N 1
ATOM 6064 C CA . ARG B 1 378 ? 13.023 10.289 -16.734 1 27.28 378 ARG B CA 1
ATOM 6065 C C . ARG B 1 378 ? 12.164 9.047 -16.984 1 27.28 378 ARG B C 1
ATOM 6067 O O . ARG B 1 378 ? 11.672 8.852 -18.094 1 27.28 378 ARG B O 1
ATOM 6074 N N . TYR B 1 379 ? 12.633 7.996 -16.422 1 26.12 379 TYR B N 1
ATOM 6075 C CA . TYR B 1 379 ? 11.984 6.695 -16.516 1 26.12 379 TYR B CA 1
ATOM 6076 C C . TYR B 1 379 ? 10.484 6.82 -16.281 1 26.12 379 TYR B C 1
ATOM 6078 O O . TYR B 1 379 ? 10.047 7.457 -15.312 1 26.12 379 TYR B O 1
ATOM 6086 N N . GLY B 1 380 ? 9.906 7.262 -17.203 1 22.92 380 GLY B N 1
ATOM 6087 C CA . GLY B 1 380 ? 8.453 7.234 -17.094 1 22.92 380 GLY B CA 1
ATOM 6088 C C . GLY B 1 380 ? 7.934 5.996 -16.391 1 22.92 380 GLY B C 1
ATOM 6089 O O . GLY B 1 380 ? 8.641 4.996 -16.266 1 22.92 380 GLY B O 1
ATOM 6090 N N . VAL B 1 381 ? 6.824 6.109 -15.789 1 24.67 381 VAL B N 1
ATOM 6091 C CA . VAL B 1 381 ? 6.121 5.254 -14.836 1 24.67 381 VAL B CA 1
ATOM 6092 C C . VAL B 1 381 ? 5.988 3.844 -15.414 1 24.67 381 VAL B C 1
ATOM 6094 O O . VAL B 1 381 ? 5.402 2.961 -14.781 1 24.67 381 VAL B O 1
ATOM 6097 N N . GLY B 1 382 ? 6.133 3.471 -16.766 1 23.81 382 GLY B N 1
ATOM 6098 C CA . GLY B 1 382 ? 5.938 2.062 -17.078 1 23.81 382 GLY B CA 1
ATOM 6099 C C . GLY B 1 382 ? 7.082 1.186 -16.609 1 23.81 382 GLY B C 1
ATOM 6100 O O . GLY B 1 382 ? 8.25 1.498 -16.844 1 23.81 382 GLY B O 1
ATOM 6101 N N . CYS B 1 383 ? 7.148 0.655 -15.406 1 23 383 CYS B N 1
ATOM 6102 C CA . CYS B 1 383 ? 8.398 0.145 -14.859 1 23 383 CYS B CA 1
ATOM 6103 C C . CYS B 1 383 ? 9.156 -0.666 -15.906 1 23 383 CYS B C 1
ATOM 6105 O O . CYS B 1 383 ? 8.891 -1.855 -16.094 1 23 383 CYS B O 1
ATOM 6107 N N . MET B 1 384 ? 9.125 -0.384 -17.172 1 19.39 384 MET B N 1
ATOM 6108 C CA . MET B 1 384 ? 10.141 -1.046 -17.984 1 19.39 384 MET B CA 1
ATOM 6109 C C . MET B 1 384 ? 11.516 -0.431 -17.766 1 19.39 384 MET B C 1
ATOM 6111 O O . MET B 1 384 ? 11.711 0.764 -17.984 1 19.39 384 MET B O 1
ATOM 6115 N N . ALA B 1 385 ? 12.242 -0.407 -16.703 1 18.12 385 ALA B N 1
ATOM 6116 C CA . ALA B 1 385 ? 13.523 0.267 -16.891 1 18.12 385 ALA B CA 1
ATOM 6117 C C . ALA B 1 385 ? 14.188 -0.189 -18.188 1 18.12 385 ALA B C 1
ATOM 6119 O O . ALA B 1 385 ? 14.211 -1.383 -18.5 1 18.12 385 ALA B O 1
ATOM 6120 N N . THR B 1 386 ? 14.406 0.659 -19.297 1 17.34 386 THR B N 1
ATOM 6121 C CA . THR B 1 386 ? 15.703 0.443 -19.922 1 17.34 386 THR B CA 1
ATOM 6122 C C . THR B 1 386 ? 16.828 0.678 -18.906 1 17.34 386 THR B C 1
ATOM 6124 O O . THR B 1 386 ? 16.797 1.643 -18.141 1 17.34 386 THR B O 1
#